Protein 8QAG (pdb70)

Structure (mmCIF, N/CA/C/O backbone):
data_8QAG
#
_entry.id   8QAG
#
_cell.length_a   88.950
_cell.length_b   88.950
_cell.length_c   149.518
_cell.angle_alpha   90.00
_cell.angle_beta   90.00
_cell.angle_gamma   90.00
#
_symmetry.space_group_name_H-M   'P 43 21 2'
#
loop_
_entity.id
_entity.type
_entity.pdbx_description
1 polymer sc-CC-6-95
2 non-polymer DI(HYDROXYETHYL)ETHER
3 non-polymer 'TETRAETHYLENE GLYCOL'
4 water water
#
loop_
_atom_site.group_PDB
_atom_site.id
_atom_site.type_symbol
_atom_site.label_atom_id
_atom_site.label_alt_id
_atom_site.label_comp_id
_atom_site.label_asym_id
_atom_site.label_entity_id
_atom_site.label_seq_id
_atom_site.pdbx_PDB_ins_code
_atom_site.Cartn_x
_atom_site.Cartn_y
_atom_site.Cartn_z
_atom_site.occupancy
_atom_site.B_iso_or_equiv
_atom_site.auth_seq_id
_atom_site.auth_comp_id
_atom_site.auth_asym_id
_atom_site.auth_atom_id
_atom_site.pdbx_PDB_model_num
ATOM 1 N N . HIS A 1 3 ? -34.466 -48.381 -26.422 1.00 100.68 -1 HIS A N 1
ATOM 2 C CA . HIS A 1 3 ? -35.340 -47.228 -26.623 1.00 102.32 -1 HIS A CA 1
ATOM 3 C C . HIS A 1 3 ? -36.047 -46.847 -25.324 1.00 102.80 -1 HIS A C 1
ATOM 4 O O . HIS A 1 3 ? -35.826 -45.769 -24.779 1.00 94.94 -1 HIS A O 1
ATOM 6 N N . MET A 1 4 ? -36.908 -47.736 -24.830 1.00 106.80 0 MET A N 1
ATOM 7 C CA . MET A 1 4 ? -37.541 -47.497 -23.539 1.00 92.14 0 MET A CA 1
ATOM 8 C C . MET A 1 4 ? -36.572 -47.764 -22.397 1.00 90.54 0 MET A C 1
ATOM 9 O O . MET A 1 4 ? -36.550 -47.016 -21.412 1.00 88.44 0 MET A O 1
ATOM 11 N N . GLY A 1 5 ? -35.766 -48.826 -22.515 1.00 92.16 1 GLY A N 1
ATOM 12 C CA . GLY A 1 5 ? -34.772 -49.110 -21.494 1.00 77.90 1 GLY A CA 1
ATOM 13 C C . GLY A 1 5 ? -33.710 -48.036 -21.405 1.00 77.31 1 GLY A C 1
ATOM 14 O O . GLY A 1 5 ? -33.111 -47.831 -20.347 1.00 81.07 1 GLY A O 1
ATOM 15 N N . ILE A 1 6 ? -33.458 -47.338 -22.510 1.00 81.85 2 ILE A N 1
ATOM 16 C CA . ILE A 1 6 ? -32.558 -46.195 -22.465 1.00 70.84 2 ILE A CA 1
ATOM 17 C C . ILE A 1 6 ? -33.176 -45.069 -21.650 1.00 65.68 2 ILE A C 1
ATOM 18 O O . ILE A 1 6 ? -32.490 -44.404 -20.865 1.00 65.06 2 ILE A O 1
ATOM 23 N N . ALA A 1 7 ? -34.481 -44.848 -21.796 1.00 70.64 3 ALA A N 1
ATOM 24 C CA . ALA A 1 7 ? -35.080 -43.712 -21.108 1.00 66.39 3 ALA A CA 1
ATOM 25 C C . ALA A 1 7 ? -35.191 -43.970 -19.610 1.00 64.84 3 ALA A C 1
ATOM 26 O O . ALA A 1 7 ? -34.985 -43.056 -18.798 1.00 59.98 3 ALA A O 1
ATOM 28 N N . GLU A 1 8 ? -35.455 -45.220 -19.217 1.00 66.57 4 GLU A N 1
ATOM 29 C CA . GLU A 1 8 ? -35.473 -45.540 -17.794 1.00 62.69 4 GLU A CA 1
ATOM 30 C C . GLU A 1 8 ? -34.100 -45.320 -17.170 1.00 58.34 4 GLU A C 1
ATOM 31 O O . GLU A 1 8 ? -33.987 -44.754 -16.074 1.00 54.34 4 GLU A O 1
ATOM 33 N N . ALA A 1 9 ? -33.042 -45.721 -17.881 1.00 58.40 5 ALA A N 1
ATOM 34 C CA . ALA A 1 9 ? -31.690 -45.540 -17.371 1.00 54.30 5 ALA A CA 1
ATOM 35 C C . ALA A 1 9 ? -31.344 -44.068 -17.215 1.00 54.43 5 ALA A C 1
ATOM 36 O O . ALA A 1 9 ? -30.736 -43.669 -16.215 1.00 49.28 5 ALA A O 1
ATOM 38 N N . LEU A 1 10 ? -31.685 -43.248 -18.212 1.00 52.72 6 LEU A N 1
ATOM 39 C CA . LEU A 1 10 ? -31.392 -41.822 -18.112 1.00 49.36 6 LEU A CA 1
ATOM 40 C C . LEU A 1 10 ? -32.172 -41.174 -16.967 1.00 52.22 6 LEU A C 1
ATOM 41 O O . LEU A 1 10 ? -31.655 -40.288 -16.276 1.00 50.06 6 LEU A O 1
ATOM 46 N N . LYS A 1 11 ? -33.421 -41.602 -16.748 1.00 54.10 7 LYS A N 1
ATOM 47 C CA . LYS A 1 11 ? -34.164 -41.125 -15.584 1.00 50.08 7 LYS A CA 1
ATOM 48 C C . LYS A 1 11 ? -33.420 -41.432 -14.292 1.00 46.31 7 LYS A C 1
ATOM 49 O O . LYS A 1 11 ? -33.269 -40.558 -13.435 1.00 44.59 7 LYS A O 1
ATOM 53 N N . LEU A 1 12 ? -32.900 -42.655 -14.160 1.00 48.56 8 LEU A N 1
ATOM 54 C CA . LEU A 1 12 ? -32.215 -43.036 -12.930 1.00 47.95 8 LEU A CA 1
ATOM 55 C C . LEU A 1 12 ? -30.911 -42.272 -12.781 1.00 49.38 8 LEU A C 1
ATOM 56 O O . LEU A 1 12 ? -30.556 -41.832 -11.677 1.00 46.71 8 LEU A O 1
ATOM 61 N N . ILE A 1 13 ? -30.183 -42.108 -13.885 1.00 47.20 9 ILE A N 1
ATOM 62 C CA . ILE A 1 13 ? -28.966 -41.309 -13.854 1.00 45.86 9 ILE A CA 1
ATOM 63 C C . ILE A 1 13 ? -29.278 -39.904 -13.366 1.00 43.11 9 ILE A C 1
ATOM 64 O O . ILE A 1 13 ? -28.538 -39.335 -12.555 1.00 41.17 9 ILE A O 1
ATOM 69 N N . ALA A 1 14 ? -30.390 -39.330 -13.824 1.00 44.83 10 ALA A N 1
ATOM 70 C CA . ALA A 1 14 ? -30.774 -38.019 -13.313 1.00 44.79 10 ALA A CA 1
ATOM 71 C C . ALA A 1 14 ? -31.072 -38.085 -11.817 1.00 45.37 10 ALA A C 1
ATOM 72 O O . ALA A 1 14 ? -30.625 -37.221 -11.050 1.00 43.24 10 ALA A O 1
ATOM 74 N N . GLU A 1 15 ? -31.771 -39.136 -11.371 1.00 44.88 11 GLU A N 1
ATOM 75 C CA . GLU A 1 15 ? -32.081 -39.259 -9.948 1.00 43.94 11 GLU A CA 1
ATOM 76 C C . GLU A 1 15 ? -30.806 -39.362 -9.117 1.00 42.45 11 GLU A C 1
ATOM 77 O O . GLU A 1 15 ? -30.638 -38.634 -8.135 1.00 46.03 11 GLU A O 1
ATOM 80 N N . ALA A 1 16 ? -29.859 -40.209 -9.540 1.00 41.39 12 ALA A N 1
ATOM 81 C CA . ALA A 1 16 ? -28.619 -40.367 -8.784 1.00 39.83 12 ALA A CA 1
ATOM 82 C C . ALA A 1 16 ? -27.853 -39.054 -8.692 1.00 42.37 12 ALA A C 1
ATOM 83 O O . ALA A 1 16 ? -27.280 -38.731 -7.641 1.00 37.80 12 ALA A O 1
ATOM 85 N N . LEU A 1 17 ? -27.839 -38.277 -9.782 1.00 43.66 13 LEU A N 1
ATOM 86 C CA . LEU A 1 17 ? -27.153 -36.992 -9.756 1.00 40.17 13 LEU A CA 1
ATOM 87 C C . LEU A 1 17 ? -27.776 -36.061 -8.732 1.00 41.91 13 LEU A C 1
ATOM 88 O O . LEU A 1 17 ? -27.065 -35.269 -8.101 1.00 39.54 13 LEU A O 1
ATOM 93 N N . GLU A 1 18 ? -29.096 -36.150 -8.538 1.00 43.08 14 GLU A N 1
ATOM 94 C CA . GLU A 1 18 ? -29.732 -35.366 -7.487 1.00 43.97 14 GLU A CA 1
ATOM 95 C C . GLU A 1 18 ? -29.321 -35.848 -6.102 1.00 43.61 14 GLU A C 1
ATOM 96 O O . GLU A 1 18 ? -29.205 -35.034 -5.175 1.00 40.67 14 GLU A O 1
ATOM 99 N N . VAL A 1 19 ? -29.077 -37.154 -5.942 1.00 38.37 15 VAL A N 1
ATOM 100 C CA . VAL A 1 19 ? -28.627 -37.654 -4.646 1.00 42.06 15 VAL A CA 1
ATOM 101 C C . VAL A 1 19 ? -27.197 -37.205 -4.369 1.00 41.70 15 VAL A C 1
ATOM 102 O O . VAL A 1 19 ? -26.848 -36.863 -3.231 1.00 42.56 15 VAL A O 1
ATOM 106 N N . ILE A 1 20 ? -26.357 -37.172 -5.405 1.00 38.94 16 ILE A N 1
ATOM 107 C CA . ILE A 1 20 ? -24.985 -36.705 -5.232 1.00 39.01 16 ILE A CA 1
ATOM 108 C C . ILE A 1 20 ? -24.973 -35.243 -4.803 1.00 41.40 16 ILE A C 1
ATOM 109 O O . ILE A 1 20 ? -24.254 -34.856 -3.872 1.00 40.49 16 ILE A O 1
ATOM 114 N N . ALA A 1 21 ? -25.788 -34.413 -5.457 1.00 41.99 17 ALA A N 1
ATOM 115 C CA . ALA A 1 21 ? -25.882 -33.014 -5.055 1.00 41.46 17 ALA A CA 1
ATOM 116 C C . ALA A 1 21 ? -26.259 -32.888 -3.588 1.00 42.26 17 ALA A C 1
ATOM 117 O O . ALA A 1 21 ? -25.683 -32.075 -2.858 1.00 42.58 17 ALA A O 1
ATOM 119 N N . LYS A 1 22 ? -27.199 -33.718 -3.132 1.00 46.32 18 LYS A N 1
ATOM 120 C CA . LYS A 1 22 ? -27.619 -33.677 -1.738 1.00 43.87 18 LYS A CA 1
ATOM 121 C C . LYS A 1 22 ? -26.513 -34.173 -0.815 1.00 43.84 18 LYS A C 1
ATOM 122 O O . LYS A 1 22 ? -26.252 -33.574 0.235 1.00 41.20 18 LYS A O 1
ATOM 128 N N . ALA A 1 23 ? -25.852 -35.268 -1.189 1.00 44.20 19 ALA A N 1
ATOM 129 C CA . ALA A 1 23 ? -24.755 -35.760 -0.368 1.00 44.07 19 ALA A CA 1
ATOM 130 C C . ALA A 1 23 ? -23.646 -34.721 -0.270 1.00 42.99 19 ALA A C 1
ATOM 131 O O . ALA A 1 23 ? -23.020 -34.569 0.783 1.00 46.47 19 ALA A O 1
ATOM 133 N N . LEU A 1 24 ? -23.398 -33.983 -1.354 1.00 41.50 20 LEU A N 1
ATOM 134 C CA . LEU A 1 24 ? -22.372 -32.946 -1.318 1.00 42.76 20 LEU A CA 1
ATOM 135 C C . LEU A 1 24 ? -22.735 -31.836 -0.339 1.00 49.37 20 LEU A C 1
ATOM 136 O O . LEU A 1 24 ? -21.907 -31.414 0.479 1.00 51.61 20 LEU A O 1
ATOM 141 N N . LEU A 1 25 ? -23.976 -31.346 -0.408 1.00 44.55 21 LEU A N 1
ATOM 142 C CA . LEU A 1 25 ? -24.401 -30.313 0.523 1.00 44.08 21 LEU A CA 1
ATOM 143 C C . LEU A 1 25 ? -24.267 -30.773 1.968 1.00 49.75 21 LEU A C 1
ATOM 144 O O . LEU A 1 25 ? -23.852 -29.995 2.834 1.00 52.49 21 LEU A O 1
ATOM 149 N N . ALA A 1 26 ? -24.594 -32.039 2.245 1.00 49.45 22 ALA A N 1
ATOM 150 C CA . ALA A 1 26 ? -24.444 -32.561 3.600 1.00 50.12 22 ALA A CA 1
ATOM 151 C C . ALA A 1 26 ? -22.999 -32.476 4.076 1.00 51.67 22 ALA A C 1
ATOM 152 O O . ALA A 1 26 ? -22.744 -32.182 5.249 1.00 48.65 22 ALA A O 1
ATOM 154 N N . ILE A 1 27 ? -22.034 -32.684 3.178 1.00 50.81 23 ILE A N 1
ATOM 155 C CA . ILE A 1 27 ? -20.642 -32.537 3.591 1.00 51.78 23 ILE A CA 1
ATOM 156 C C . ILE A 1 27 ? -20.336 -31.081 3.913 1.00 48.47 23 ILE A C 1
ATOM 157 O O . ILE A 1 27 ? -19.685 -30.780 4.920 1.00 48.79 23 ILE A O 1
ATOM 162 N N . ALA A 1 28 ? -20.825 -30.158 3.082 1.00 51.21 24 ALA A N 1
ATOM 163 C CA . ALA A 1 28 ? -20.550 -28.737 3.285 1.00 50.35 24 ALA A CA 1
ATOM 164 C C . ALA A 1 28 ? -21.125 -28.241 4.607 1.00 59.90 24 ALA A C 1
ATOM 165 O O . ALA A 1 28 ? -20.460 -27.506 5.347 1.00 67.57 24 ALA A O 1
ATOM 167 N N . LEU A 1 29 ? -22.349 -28.640 4.929 1.00 55.28 25 LEU A N 1
ATOM 168 C CA . LEU A 1 29 ? -23.011 -28.133 6.115 1.00 52.85 25 LEU A CA 1
ATOM 169 C C . LEU A 1 29 ? -22.802 -29.005 7.347 1.00 59.95 25 LEU A C 1
ATOM 170 O O . LEU A 1 29 ? -23.130 -28.565 8.457 1.00 65.32 25 LEU A O 1
ATOM 175 N N . GLY A 1 30 ? -22.267 -30.215 7.197 1.00 59.53 26 GLY A N 1
ATOM 176 C CA . GLY A 1 30 ? -22.241 -31.130 8.325 1.00 55.61 26 GLY A CA 1
ATOM 177 C C . GLY A 1 30 ? -23.627 -31.565 8.745 1.00 61.14 26 GLY A C 1
ATOM 178 O O . GLY A 1 30 ? -23.886 -31.746 9.940 1.00 64.87 26 GLY A O 1
ATOM 179 N N . ASP A 1 31 ? -24.552 -31.666 7.796 1.00 61.34 27 ASP A N 1
ATOM 180 C CA . ASP A 1 31 ? -25.950 -31.956 8.091 1.00 59.24 27 ASP A CA 1
ATOM 181 C C . ASP A 1 31 ? -26.171 -33.456 7.940 1.00 58.86 27 ASP A C 1
ATOM 182 O O . ASP A 1 31 ? -26.266 -33.966 6.819 1.00 58.47 27 ASP A O 1
ATOM 187 N N . LYS A 1 32 ? -26.302 -34.152 9.070 1.00 62.78 28 LYS A N 1
ATOM 188 C CA . LYS A 1 32 ? -26.412 -35.604 9.039 1.00 58.48 28 LYS A CA 1
ATOM 189 C C . LYS A 1 32 ? -27.806 -36.069 8.637 1.00 58.79 28 LYS A C 1
ATOM 190 O O . LYS A 1 32 ? -27.929 -37.131 8.025 1.00 61.32 28 LYS A O 1
ATOM 196 N N . GLU A 1 33 ? -28.864 -35.318 8.973 1.00 63.25 29 GLU A N 1
ATOM 197 C CA . GLU A 1 33 ? -30.191 -35.662 8.458 1.00 66.14 29 GLU A CA 1
ATOM 198 C C . GLU A 1 33 ? -30.210 -35.643 6.934 1.00 57.54 29 GLU A C 1
ATOM 199 O O . GLU A 1 33 ? -30.847 -36.488 6.297 1.00 56.34 29 GLU A O 1
ATOM 205 N N . LEU A 1 34 ? -29.514 -34.687 6.329 1.00 57.95 30 LEU A N 1
ATOM 206 C CA . LEU A 1 34 ? -29.436 -34.664 4.874 1.00 58.97 30 LEU A CA 1
ATOM 207 C C . LEU A 1 34 ? -28.706 -35.889 4.355 1.00 55.12 30 LEU A C 1
ATOM 208 O O . LEU A 1 34 ? -29.058 -36.436 3.307 1.00 54.74 30 LEU A O 1
ATOM 213 N N . ALA A 1 35 ? -27.681 -36.327 5.076 1.00 58.25 31 ALA A N 1
ATOM 214 C CA . ALA A 1 35 ? -26.919 -37.493 4.660 1.00 50.42 31 ALA A CA 1
ATOM 215 C C . ALA A 1 35 ? -27.744 -38.770 4.775 1.00 51.83 31 ALA A C 1
ATOM 216 O O . ALA A 1 35 ? -27.732 -39.606 3.867 1.00 54.47 31 ALA A O 1
ATOM 218 N N . LYS A 1 36 ? -28.440 -38.965 5.893 1.00 54.78 32 LYS A N 1
ATOM 219 C CA . LYS A 1 36 ? -29.277 -40.157 5.997 1.00 56.91 32 LYS A CA 1
ATOM 220 C C . LYS A 1 36 ? -30.323 -40.175 4.896 1.00 55.73 32 LYS A C 1
ATOM 221 O O . LYS A 1 36 ? -30.647 -41.234 4.343 1.00 57.31 32 LYS A O 1
ATOM 225 N N . GLU A 1 37 ? -30.858 -39.006 4.562 1.00 56.15 33 GLU A N 1
ATOM 226 C CA . GLU A 1 37 ? -31.856 -38.928 3.507 1.00 56.48 33 GLU A CA 1
ATOM 227 C C . GLU A 1 37 ? -31.268 -39.371 2.175 1.00 57.28 33 GLU A C 1
ATOM 228 O O . GLU A 1 37 ? -31.800 -40.274 1.516 1.00 58.28 33 GLU A O 1
ATOM 234 N N . ALA A 1 38 ? -30.148 -38.764 1.777 1.00 55.12 34 ALA A N 1
ATOM 235 C CA . ALA A 1 38 ? -29.504 -39.136 0.526 1.00 53.91 34 ALA A CA 1
ATOM 236 C C . ALA A 1 38 ? -29.151 -40.612 0.507 1.00 53.42 34 ALA A C 1
ATOM 237 O O . ALA A 1 38 ? -29.232 -41.257 -0.543 1.00 53.07 34 ALA A O 1
ATOM 239 N N . LEU A 1 39 ? -28.778 -41.163 1.661 1.00 54.81 35 LEU A N 1
ATOM 240 C CA . LEU A 1 39 ? -28.389 -42.565 1.724 1.00 53.05 35 LEU A CA 1
ATOM 241 C C . LEU A 1 39 ? -29.550 -43.475 1.355 1.00 56.70 35 LEU A C 1
ATOM 242 O O . LEU A 1 39 ? -29.384 -44.424 0.581 1.00 56.21 35 LEU A O 1
ATOM 247 N N . LYS A 1 40 ? -30.741 -43.193 1.884 1.00 59.04 36 LYS A N 1
ATOM 248 C CA . LYS A 1 40 ? -31.899 -43.997 1.515 1.00 57.05 36 LYS A CA 1
ATOM 249 C C . LYS A 1 40 ? -32.221 -43.830 0.034 1.00 55.72 36 LYS A C 1
ATOM 250 O O . LYS A 1 40 ? -32.559 -44.803 -0.651 1.00 58.08 36 LYS A O 1
ATOM 252 N N . GLU A 1 41 ? -32.098 -42.609 -0.487 1.00 53.06 37 GLU A N 1
ATOM 253 C CA . GLU A 1 41 ? -32.370 -42.411 -1.904 1.00 56.19 37 GLU A CA 1
ATOM 254 C C . GLU A 1 41 ? -31.355 -43.129 -2.785 1.00 54.93 37 GLU A C 1
ATOM 255 O O . GLU A 1 41 ? -31.715 -43.625 -3.860 1.00 52.70 37 GLU A O 1
ATOM 261 N N . ALA A 1 42 ? -30.092 -43.201 -2.352 1.00 53.14 38 ALA A N 1
ATOM 262 C CA . ALA A 1 42 ? -29.048 -43.763 -3.208 1.00 50.52 38 ALA A CA 1
ATOM 263 C C . ALA A 1 42 ? -29.151 -45.272 -3.299 1.00 55.85 38 ALA A C 1
ATOM 264 O O . ALA A 1 42 ? -28.797 -45.856 -4.327 1.00 59.93 38 ALA A O 1
ATOM 266 N N . GLU A 1 43 ? -29.639 -45.915 -2.246 1.00 57.46 39 GLU A N 1
ATOM 267 C CA . GLU A 1 43 ? -29.854 -47.349 -2.293 1.00 57.02 39 GLU A CA 1
ATOM 268 C C . GLU A 1 43 ? -31.148 -47.697 -3.012 1.00 58.41 39 GLU A C 1
ATOM 269 O O . GLU A 1 43 ? -31.246 -48.769 -3.619 1.00 60.68 39 GLU A O 1
ATOM 275 N N . GLU A 1 44 ? -32.143 -46.809 -2.965 1.00 57.48 40 GLU A N 1
ATOM 276 C CA . GLU A 1 44 ? -33.310 -46.983 -3.821 1.00 58.55 40 GLU A CA 1
ATOM 277 C C . GLU A 1 44 ? -32.904 -46.965 -5.287 1.00 57.24 40 GLU A C 1
ATOM 278 O O . GLU A 1 44 ? -33.347 -47.812 -6.073 1.00 59.01 40 GLU A O 1
ATOM 280 N N . VAL A 1 45 ? -32.040 -46.011 -5.660 1.00 59.00 41 VAL A N 1
ATOM 281 C CA . VAL A 1 45 ? -31.578 -45.878 -7.039 1.00 55.08 41 VAL A CA 1
ATOM 282 C C . VAL A 1 45 ? -30.752 -47.087 -7.444 1.00 59.57 41 VAL A C 1
ATOM 283 O O . VAL A 1 45 ? -30.936 -47.645 -8.533 1.00 64.27 41 VAL A O 1
ATOM 287 N N . LYS A 1 46 ? -29.842 -47.524 -6.572 1.00 59.48 42 LYS A N 1
ATOM 288 C CA . LYS A 1 46 ? -29.001 -48.670 -6.903 1.00 62.53 42 LYS A CA 1
ATOM 289 C C . LYS A 1 46 ? -29.829 -49.934 -7.123 1.00 64.47 42 LYS A C 1
ATOM 290 O O . LYS A 1 46 ? -29.524 -50.733 -8.017 1.00 67.86 42 LYS A O 1
ATOM 293 N N . LYS A 1 47 ? -30.894 -50.124 -6.335 1.00 62.28 43 LYS A N 1
ATOM 294 C CA . LYS A 1 47 ? -31.734 -51.307 -6.511 1.00 66.53 43 LYS A CA 1
ATOM 295 C C . LYS A 1 47 ? -32.467 -51.259 -7.845 1.00 68.97 43 LYS A C 1
ATOM 296 O O . LYS A 1 47 ? -32.473 -52.243 -8.595 1.00 73.46 43 LYS A O 1
ATOM 298 N N . LYS A 1 48 ? -33.099 -50.124 -8.158 1.00 65.17 44 LYS A N 1
ATOM 299 C CA . LYS A 1 48 ? -33.782 -49.999 -9.443 1.00 64.27 44 LYS A CA 1
ATOM 300 C C . LYS A 1 48 ? -32.802 -50.148 -10.599 1.00 68.22 44 LYS A C 1
ATOM 301 O O . LYS A 1 48 ? -33.129 -50.753 -11.627 1.00 68.78 44 LYS A O 1
ATOM 304 N N . ALA A 1 49 ? -31.584 -49.625 -10.436 1.00 68.60 45 ALA A N 1
ATOM 305 C CA . ALA A 1 49 ? -30.587 -49.720 -11.496 1.00 65.55 45 ALA A CA 1
ATOM 306 C C . ALA A 1 49 ? -30.068 -51.144 -11.636 1.00 69.58 45 ALA A C 1
ATOM 307 O O . ALA A 1 49 ? -29.921 -51.649 -12.756 1.00 70.17 45 ALA A O 1
ATOM 309 N N . GLU A 1 50 ? -29.787 -51.807 -10.510 1.00 69.83 46 GLU A N 1
ATOM 310 C CA . GLU A 1 50 ? -29.411 -53.215 -10.562 1.00 73.73 46 GLU A CA 1
ATOM 311 C C . GLU A 1 50 ? -30.493 -54.047 -11.234 1.00 75.21 46 GLU A C 1
ATOM 312 O O . GLU A 1 50 ? -30.194 -55.069 -11.862 1.00 86.80 46 GLU A O 1
ATOM 318 N N . LYS A 1 51 ? -31.751 -53.615 -11.131 1.00 73.75 47 LYS A N 1
ATOM 319 C CA . LYS A 1 51 ? -32.843 -54.332 -11.775 1.00 77.27 47 LYS A CA 1
ATOM 320 C C . LYS A 1 51 ? -32.825 -54.128 -13.285 1.00 80.77 47 LYS A C 1
ATOM 321 O O . LYS A 1 51 ? -32.927 -55.093 -14.052 1.00 83.61 47 LYS A O 1
ATOM 324 N N . LEU A 1 52 ? -32.690 -52.878 -13.735 1.00 80.27 48 LEU A N 1
ATOM 325 C CA . LEU A 1 52 ? -32.715 -52.625 -15.169 1.00 78.83 48 LEU A CA 1
ATOM 326 C C . LEU A 1 52 ? -31.500 -53.210 -15.869 1.00 83.66 48 LEU A C 1
ATOM 327 O O . LEU A 1 52 ? -31.588 -53.558 -17.052 1.00 81.38 48 LEU A O 1
ATOM 329 N N . LYS A 1 53 ? -30.394 -53.391 -15.144 1.00 81.51 49 LYS A N 1
ATOM 330 C CA . LYS A 1 53 ? -29.201 -53.970 -15.747 1.00 83.01 49 LYS A CA 1
ATOM 331 C C . LYS A 1 53 ? -29.424 -55.436 -16.101 1.00 88.39 49 LYS A C 1
ATOM 332 O O . LYS A 1 53 ? -28.949 -55.908 -17.140 1.00 92.20 49 LYS A O 1
ATOM 338 N N . LYS A 1 54 ? -30.153 -56.174 -15.257 1.00 90.04 50 LYS A N 1
ATOM 339 C CA . LYS A 1 54 ? -30.457 -57.564 -15.588 1.00 92.46 50 LYS A CA 1
ATOM 340 C C . LYS A 1 54 ? -31.404 -57.651 -16.776 1.00 91.89 50 LYS A C 1
ATOM 341 O O . LYS A 1 54 ? -31.222 -58.496 -17.657 1.00 103.02 50 LYS A O 1
ATOM 343 N N . GLU A 1 55 ? -32.396 -56.760 -16.838 1.00 92.54 51 GLU A N 1
ATOM 344 C CA . GLU A 1 55 ? -33.373 -56.806 -17.920 1.00 93.66 51 GLU A CA 1
ATOM 345 C C . GLU A 1 55 ? -32.703 -56.565 -19.265 1.00 97.51 51 GLU A C 1
ATOM 346 O O . GLU A 1 55 ? -32.939 -57.298 -20.234 1.00 102.41 51 GLU A O 1
ATOM 349 N N . ALA A 1 56 ? -31.832 -55.554 -19.330 1.00 96.78 52 ALA A N 1
ATOM 350 C CA . ALA A 1 56 ? -31.191 -55.200 -20.592 1.00 96.94 52 ALA A CA 1
ATOM 351 C C . ALA A 1 56 ? -30.195 -56.261 -21.035 1.00 99.03 52 ALA A C 1
ATOM 352 O O . ALA A 1 56 ? -30.023 -56.480 -22.239 1.00 98.13 52 ALA A O 1
ATOM 354 N N . GLU A 1 57 ? -29.532 -56.921 -20.084 1.00 97.47 53 GLU A N 1
ATOM 355 C CA . GLU A 1 57 ? -28.583 -57.969 -20.438 1.00 103.08 53 GLU A CA 1
ATOM 356 C C . GLU A 1 57 ? -29.301 -59.198 -20.976 1.00 107.07 53 GLU A C 1
ATOM 357 O O . GLU A 1 57 ? -28.889 -59.774 -21.992 1.00 106.08 53 GLU A O 1
ATOM 363 N N . LYS A 1 58 ? -30.389 -59.599 -20.325 1.00 122.29 54 LYS A N 1
ATOM 364 C CA . LYS A 1 58 ? -31.243 -60.689 -20.771 1.00 109.91 54 LYS A CA 1
ATOM 365 C C . LYS A 1 58 ? -31.950 -60.391 -22.096 1.00 112.89 54 LYS A C 1
ATOM 366 O O . LYS A 1 58 ? -32.803 -61.192 -22.511 1.00 121.67 54 LYS A O 1
ATOM 368 N N . LYS A 1 59 ? -31.640 -59.289 -22.775 1.00 107.25 55 LYS A N 1
ATOM 369 C CA . LYS A 1 59 ? -32.288 -58.961 -24.038 1.00 108.31 55 LYS A CA 1
ATOM 370 C C . LYS A 1 59 ? -31.262 -58.628 -25.117 1.00 108.11 55 LYS A C 1
ATOM 371 O O . LYS A 1 59 ? -30.103 -58.343 -24.818 1.00 105.51 55 LYS A O 1
ATOM 373 N N . ARG A 1 62 ? -28.190 -53.455 -24.737 1.00 85.17 58 ARG A N 1
ATOM 374 C CA . ARG A 1 62 ? -26.755 -53.464 -24.478 1.00 84.33 58 ARG A CA 1
ATOM 375 C C . ARG A 1 62 ? -26.298 -52.062 -24.140 1.00 78.81 58 ARG A C 1
ATOM 376 O O . ARG A 1 62 ? -25.442 -51.850 -23.279 1.00 76.45 58 ARG A O 1
ATOM 378 N N . ILE A 1 63 ? -26.881 -51.100 -24.851 1.00 80.72 59 ILE A N 1
ATOM 379 C CA . ILE A 1 63 ? -26.646 -49.695 -24.547 1.00 77.01 59 ILE A CA 1
ATOM 380 C C . ILE A 1 63 ? -27.315 -49.330 -23.227 1.00 73.48 59 ILE A C 1
ATOM 381 O O . ILE A 1 63 ? -26.757 -48.584 -22.412 1.00 70.66 59 ILE A O 1
ATOM 386 N N . ALA A 1 64 ? -28.516 -49.869 -22.988 1.00 74.71 60 ALA A N 1
ATOM 387 C CA . ALA A 1 64 ? -29.214 -49.640 -21.729 1.00 74.41 60 ALA A CA 1
ATOM 388 C C . ALA A 1 64 ? -28.578 -50.391 -20.567 1.00 71.01 60 ALA A C 1
ATOM 389 O O . ALA A 1 64 ? -28.769 -49.996 -19.414 1.00 69.35 60 ALA A O 1
ATOM 391 N N . ALA A 1 65 ? -27.851 -51.474 -20.835 1.00 72.04 61 ALA A N 1
ATOM 392 C CA . ALA A 1 65 ? -27.150 -52.160 -19.756 1.00 72.14 61 ALA A CA 1
ATOM 393 C C . ALA A 1 65 ? -25.981 -51.321 -19.254 1.00 72.48 61 ALA A C 1
ATOM 394 O O . ALA A 1 65 ? -25.781 -51.185 -18.041 1.00 71.65 61 ALA A O 1
ATOM 396 N N . ALA A 1 66 ? -25.206 -50.737 -20.169 1.00 72.09 62 ALA A N 1
ATOM 397 C CA . ALA A 1 66 ? -24.131 -49.845 -19.750 1.00 69.10 62 ALA A CA 1
ATOM 398 C C . ALA A 1 66 ? -24.676 -48.584 -19.096 1.00 63.90 62 ALA A C 1
ATOM 399 O O . ALA A 1 66 ? -24.042 -48.041 -18.184 1.00 70.94 62 ALA A O 1
ATOM 401 N N . LEU A 1 67 ? -25.837 -48.098 -19.547 1.00 61.99 63 LEU A N 1
ATOM 402 C CA . LEU A 1 67 ? -26.433 -46.936 -18.894 1.00 64.82 63 LEU A CA 1
ATOM 403 C C . LEU A 1 67 ? -26.939 -47.279 -17.499 1.00 60.93 63 LEU A C 1
ATOM 404 O O . LEU A 1 67 ? -26.869 -46.441 -16.590 1.00 55.93 63 LEU A O 1
ATOM 409 N N . ALA A 1 68 ? -27.445 -48.502 -17.315 1.00 60.43 64 ALA A N 1
ATOM 410 C CA . ALA A 1 68 ? -27.827 -48.962 -15.989 1.00 58.70 64 ALA A CA 1
ATOM 411 C C . ALA A 1 68 ? -26.620 -49.022 -15.067 1.00 58.13 64 ALA A C 1
ATOM 412 O O . ALA A 1 68 ? -26.705 -48.640 -13.893 1.00 55.95 64 ALA A O 1
ATOM 414 N N . LEU A 1 69 ? -25.474 -49.470 -15.589 1.00 60.38 65 LEU A N 1
ATOM 415 C CA . LEU A 1 69 ? -24.271 -49.555 -14.767 1.00 58.61 65 LEU A CA 1
ATOM 416 C C . LEU A 1 69 ? -23.730 -48.170 -14.424 1.00 56.07 65 LEU A C 1
ATOM 417 O O . LEU A 1 69 ? -23.213 -47.957 -13.321 1.00 56.35 65 LEU A O 1
ATOM 422 N N . ILE A 1 70 ? -23.850 -47.211 -15.344 1.00 52.94 66 ILE A N 1
ATOM 423 C CA . ILE A 1 70 ? -23.492 -45.831 -15.022 1.00 50.20 66 ILE A CA 1
ATOM 424 C C . ILE A 1 70 ? -24.282 -45.351 -13.809 1.00 49.30 66 ILE A C 1
ATOM 425 O O . ILE A 1 70 ? -23.733 -44.763 -12.867 1.00 46.01 66 ILE A O 1
ATOM 430 N N . ALA A 1 71 ? -25.595 -45.580 -13.830 1.00 55.20 67 ALA A N 1
ATOM 431 C CA . ALA A 1 71 ? -26.433 -45.219 -12.693 1.00 52.91 67 ALA A CA 1
ATOM 432 C C . ALA A 1 71 ? -25.954 -45.907 -11.421 1.00 49.97 67 ALA A C 1
ATOM 433 O O . ALA A 1 71 ? -25.915 -45.290 -10.349 1.00 49.82 67 ALA A O 1
ATOM 435 N N . ILE A 1 72 ? -25.600 -47.190 -11.513 1.00 51.00 68 ILE A N 1
ATOM 436 C CA . ILE A 1 72 ? -25.079 -47.895 -10.345 1.00 55.93 68 ILE A CA 1
ATOM 437 C C . ILE A 1 72 ? -23.822 -47.199 -9.840 1.00 53.57 68 ILE A C 1
ATOM 438 O O . ILE A 1 72 ? -23.680 -46.914 -8.643 1.00 50.02 68 ILE A O 1
ATOM 443 N N . ALA A 1 73 ? -22.899 -46.898 -10.755 1.00 49.97 69 ALA A N 1
ATOM 444 C CA . ALA A 1 73 ? -21.674 -46.215 -10.366 1.00 48.56 69 ALA A CA 1
ATOM 445 C C . ALA A 1 73 ? -21.972 -44.860 -9.740 1.00 49.29 69 ALA A C 1
ATOM 446 O O . ALA A 1 73 ? -21.323 -44.462 -8.763 1.00 48.27 69 ALA A O 1
ATOM 448 N N . LEU A 1 74 ? -22.979 -44.151 -10.254 1.00 48.45 70 LEU A N 1
ATOM 449 C CA . LEU A 1 74 ? -23.330 -42.871 -9.646 1.00 47.07 70 LEU A CA 1
ATOM 450 C C . LEU A 1 74 ? -23.946 -43.073 -8.269 1.00 45.13 70 LEU A C 1
ATOM 451 O O . LEU A 1 74 ? -23.683 -42.292 -7.347 1.00 45.47 70 LEU A O 1
ATOM 456 N N . ALA A 1 75 ? -24.753 -44.124 -8.103 1.00 47.62 71 ALA A N 1
ATOM 457 C CA . ALA A 1 75 ? -25.255 -44.459 -6.773 1.00 48.53 71 ALA A CA 1
ATOM 458 C C . ALA A 1 75 ? -24.115 -44.775 -5.808 1.00 47.29 71 ALA A C 1
ATOM 459 O O . ALA A 1 75 ? -24.122 -44.312 -4.660 1.00 47.89 71 ALA A O 1
ATOM 461 N N . VAL A 1 76 ? -23.109 -45.531 -6.265 1.00 47.33 72 VAL A N 1
ATOM 462 C CA . VAL A 1 76 ? -21.964 -45.847 -5.415 1.00 48.44 72 VAL A CA 1
ATOM 463 C C . VAL A 1 76 ? -21.206 -44.587 -5.033 1.00 46.24 72 VAL A C 1
ATOM 464 O O . VAL A 1 76 ? -20.691 -44.481 -3.912 1.00 46.83 72 VAL A O 1
ATOM 468 N N . ILE A 1 77 ? -21.128 -43.611 -5.942 1.00 44.06 73 ILE A N 1
ATOM 469 C CA . ILE A 1 77 ? -20.458 -42.354 -5.628 1.00 42.33 73 ILE A CA 1
ATOM 470 C C . ILE A 1 77 ? -21.206 -41.608 -4.524 1.00 48.19 73 ILE A C 1
ATOM 471 O O . ILE A 1 77 ? -20.596 -41.070 -3.584 1.00 48.28 73 ILE A O 1
ATOM 476 N N . ALA A 1 78 ? -22.536 -41.595 -4.587 1.00 45.03 74 ALA A N 1
ATOM 477 C CA . ALA A 1 78 ? -23.292 -40.982 -3.504 1.00 42.91 74 ALA A CA 1
ATOM 478 C C . ALA A 1 78 ? -23.038 -41.702 -2.185 1.00 49.15 74 ALA A C 1
ATOM 479 O O . ALA A 1 78 ? -22.950 -41.065 -1.127 1.00 50.51 74 ALA A O 1
ATOM 481 N N . LEU A 1 79 ? -22.916 -43.030 -2.224 1.00 49.08 75 LEU A N 1
ATOM 482 C CA . LEU A 1 79 ? -22.550 -43.768 -1.020 1.00 47.77 75 LEU A CA 1
ATOM 483 C C . LEU A 1 79 ? -21.229 -43.277 -0.441 1.00 50.87 75 LEU A C 1
ATOM 484 O O . LEU A 1 79 ? -21.114 -43.029 0.768 1.00 48.73 75 LEU A O 1
ATOM 489 N N . ALA A 1 80 ? -20.219 -43.115 -1.297 1.00 47.40 76 ALA A N 1
ATOM 490 C CA . ALA A 1 80 ? -18.925 -42.660 -0.811 1.00 46.98 76 ALA A CA 1
ATOM 491 C C . ALA A 1 80 ? -19.027 -41.262 -0.213 1.00 49.27 76 ALA A C 1
ATOM 492 O O . ALA A 1 80 ? -18.380 -40.960 0.797 1.00 46.71 76 ALA A O 1
ATOM 494 N N . LEU A 1 81 ? -19.861 -40.403 -0.805 1.00 47.11 77 LEU A N 1
ATOM 495 C CA . LEU A 1 81 ? -20.013 -39.062 -0.259 1.00 44.82 77 LEU A CA 1
ATOM 496 C C . LEU A 1 81 ? -20.705 -39.105 1.093 1.00 45.57 77 LEU A C 1
ATOM 497 O O . LEU A 1 81 ? -20.271 -38.437 2.035 1.00 49.67 77 LEU A O 1
ATOM 502 N N . VAL A 1 82 ? -21.769 -39.901 1.214 1.00 48.00 78 VAL A N 1
ATOM 503 C CA . VAL A 1 82 ? -22.471 -40.014 2.489 1.00 47.50 78 VAL A CA 1
ATOM 504 C C . VAL A 1 82 ? -21.538 -40.528 3.572 1.00 49.36 78 VAL A C 1
ATOM 505 O O . VAL A 1 82 ? -21.554 -40.041 4.706 1.00 53.27 78 VAL A O 1
ATOM 509 N N . ALA A 1 83 ? -20.667 -41.475 3.228 1.00 55.48 79 ALA A N 1
ATOM 510 C CA . ALA A 1 83 ? -19.707 -41.968 4.209 1.00 53.69 79 ALA A CA 1
ATOM 511 C C . ALA A 1 83 ? -18.796 -40.846 4.679 1.00 52.25 79 ALA A C 1
ATOM 512 O O . ALA A 1 83 ? -18.480 -40.747 5.869 1.00 55.28 79 ALA A O 1
ATOM 514 N N . ILE A 1 84 ? -18.384 -39.974 3.762 1.00 54.15 80 ILE A N 1
ATOM 515 C CA . ILE A 1 84 ? -17.612 -38.805 4.167 1.00 54.84 80 ILE A CA 1
ATOM 516 C C . ILE A 1 84 ? -18.445 -37.923 5.087 1.00 51.77 80 ILE A C 1
ATOM 517 O O . ILE A 1 84 ? -17.965 -37.452 6.124 1.00 53.49 80 ILE A O 1
ATOM 522 N N . ALA A 1 85 ? -19.713 -37.713 4.740 1.00 49.73 81 ALA A N 1
ATOM 523 C CA . ALA A 1 85 ? -20.567 -36.844 5.542 1.00 51.40 81 ALA A CA 1
ATOM 524 C C . ALA A 1 85 ? -20.780 -37.402 6.948 1.00 55.81 81 ALA A C 1
ATOM 525 O O . ALA A 1 85 ? -20.712 -36.663 7.936 1.00 59.15 81 ALA A O 1
ATOM 527 N N . LEU A 1 86 ? -21.030 -38.700 7.064 1.00 55.09 82 LEU A N 1
ATOM 528 C CA . LEU A 1 86 ? -21.310 -39.293 8.362 1.00 57.55 82 LEU A CA 1
ATOM 529 C C . LEU A 1 86 ? -20.058 -39.773 9.087 1.00 61.04 82 LEU A C 1
ATOM 530 O O . LEU A 1 86 ? -20.147 -40.153 10.265 1.00 63.03 82 LEU A O 1
ATOM 535 N N . GLY A 1 87 ? -18.906 -39.758 8.423 1.00 58.52 83 GLY A N 1
ATOM 536 C CA . GLY A 1 87 ? -17.691 -40.315 9.003 1.00 60.88 83 GLY A CA 1
ATOM 537 C C . GLY A 1 87 ? -17.795 -41.801 9.273 1.00 63.25 83 GLY A C 1
ATOM 538 O O . GLY A 1 87 ? -17.217 -42.295 10.247 1.00 69.42 83 GLY A O 1
ATOM 539 N N . ASP A 1 88 ? -18.484 -42.531 8.398 1.00 63.91 84 ASP A N 1
ATOM 540 C CA . ASP A 1 88 ? -18.814 -43.940 8.604 1.00 67.72 84 ASP A CA 1
ATOM 541 C C . ASP A 1 88 ? -17.814 -44.806 7.839 1.00 72.12 84 ASP A C 1
ATOM 542 O O . ASP A 1 88 ? -17.910 -44.965 6.618 1.00 65.61 84 ASP A O 1
ATOM 547 N N . LYS A 1 89 ? -16.855 -45.376 8.570 1.00 77.05 85 LYS A N 1
ATOM 548 C CA . LYS A 1 89 ? -15.864 -46.242 7.943 1.00 70.44 85 LYS A CA 1
ATOM 549 C C . LYS A 1 89 ? -16.504 -47.509 7.378 1.00 70.14 85 LYS A C 1
ATOM 550 O O . LYS A 1 89 ? -16.105 -47.984 6.309 1.00 69.76 85 LYS A O 1
ATOM 553 N N . GLU A 1 90 ? -17.498 -48.070 8.072 1.00 72.34 86 GLU A N 1
ATOM 554 C CA . GLU A 1 90 ? -18.186 -49.250 7.552 1.00 73.88 86 GLU A CA 1
ATOM 555 C C . GLU A 1 90 ? -18.821 -48.967 6.193 1.00 70.22 86 GLU A C 1
ATOM 556 O O . GLU A 1 90 ? -18.673 -49.753 5.249 1.00 70.60 86 GLU A O 1
ATOM 558 N N . LEU A 1 91 ? -19.529 -47.837 6.074 1.00 71.16 87 LEU A N 1
ATOM 559 C CA . LEU A 1 91 ? -20.152 -47.466 4.805 1.00 66.96 87 LEU A CA 1
ATOM 560 C C . LEU A 1 91 ? -19.111 -47.233 3.713 1.00 66.27 87 LEU A C 1
ATOM 561 O O . LEU A 1 91 ? -19.302 -47.652 2.565 1.00 60.77 87 LEU A O 1
ATOM 566 N N . ALA A 1 92 ? -18.013 -46.543 4.049 1.00 64.91 88 ALA A N 1
ATOM 567 C CA . ALA A 1 92 ? -16.899 -46.390 3.118 1.00 63.57 88 ALA A CA 1
ATOM 568 C C . ALA A 1 92 ? -16.404 -47.744 2.617 1.00 66.06 88 ALA A C 1
ATOM 569 O O . ALA A 1 92 ? -16.182 -47.933 1.416 1.00 64.56 88 ALA A O 1
ATOM 571 N N . LYS A 1 93 ? -16.216 -48.700 3.531 1.00 66.39 89 LYS A N 1
ATOM 572 C CA . LYS A 1 93 ? -15.796 -50.035 3.115 1.00 69.61 89 LYS A CA 1
ATOM 573 C C . LYS A 1 93 ? -16.859 -50.709 2.259 1.00 69.55 89 LYS A C 1
ATOM 574 O O . LYS A 1 93 ? -16.527 -51.478 1.351 1.00 70.87 89 LYS A O 1
ATOM 576 N N . LYS A 1 94 ? -18.138 -50.441 2.529 1.00 68.43 90 LYS A N 1
ATOM 577 C CA . LYS A 1 94 ? -19.180 -50.963 1.654 1.00 68.29 90 LYS A CA 1
ATOM 578 C C . LYS A 1 94 ? -19.108 -50.302 0.283 1.00 68.43 90 LYS A C 1
ATOM 579 O O . LYS A 1 94 ? -19.279 -50.966 -0.744 1.00 73.17 90 LYS A O 1
ATOM 581 N N . ALA A 1 95 ? -18.847 -48.994 0.244 1.00 64.91 91 ALA A N 1
ATOM 582 C CA . ALA A 1 95 ? -18.684 -48.323 -1.040 1.00 65.78 91 ALA A CA 1
ATOM 583 C C . ALA A 1 95 ? -17.500 -48.881 -1.821 1.00 67.34 91 ALA A C 1
ATOM 584 O O . ALA A 1 95 ? -17.572 -49.008 -3.051 1.00 64.40 91 ALA A O 1
ATOM 586 N N . LYS A 1 96 ? -16.423 -49.254 -1.122 1.00 68.43 92 LYS A N 1
ATOM 587 C CA . LYS A 1 96 ? -15.261 -49.844 -1.784 1.00 64.02 92 LYS A CA 1
ATOM 588 C C . LYS A 1 96 ? -15.633 -51.149 -2.481 1.00 66.89 92 LYS A C 1
ATOM 589 O O . LYS A 1 96 ? -15.233 -51.397 -3.625 1.00 67.28 92 LYS A O 1
ATOM 593 N N . GLU A 1 97 ? -16.385 -52.007 -1.790 1.00 69.41 93 GLU A N 1
ATOM 594 C CA . GLU A 1 97 ? -16.847 -53.251 -2.395 1.00 72.61 93 GLU A CA 1
ATOM 595 C C . GLU A 1 97 ? -17.766 -52.978 -3.581 1.00 70.31 93 GLU A C 1
ATOM 596 O O . GLU A 1 97 ? -17.619 -53.581 -4.648 1.00 71.86 93 GLU A O 1
ATOM 602 N N . GLU A 1 98 ? -18.712 -52.054 -3.418 1.00 72.48 94 GLU A N 1
ATOM 603 C CA . GLU A 1 98 ? -19.635 -51.751 -4.507 1.00 71.57 94 GLU A CA 1
ATOM 604 C C . GLU A 1 98 ? -18.904 -51.183 -5.722 1.00 68.52 94 GLU A C 1
ATOM 605 O O . GLU A 1 98 ? -19.264 -51.490 -6.866 1.00 69.37 94 GLU A O 1
ATOM 608 N N . ALA A 1 99 ? -17.851 -50.386 -5.496 1.00 65.56 95 ALA A N 1
ATOM 609 C CA . ALA A 1 99 ? -17.154 -49.734 -6.604 1.00 63.55 95 ALA A CA 1
ATOM 610 C C . ALA A 1 99 ? -16.311 -50.726 -7.397 1.00 69.14 95 ALA A C 1
ATOM 611 O O . ALA A 1 99 ? -16.364 -50.750 -8.633 1.00 73.91 95 ALA A O 1
ATOM 613 N N . LEU A 1 100 ? -15.516 -51.547 -6.705 1.00 66.35 96 LEU A N 1
ATOM 614 C CA . LEU A 1 100 ? -14.754 -52.591 -7.386 1.00 70.35 96 LEU A CA 1
ATOM 615 C C . LEU A 1 100 ? -15.668 -53.538 -8.159 1.00 72.58 96 LEU A C 1
ATOM 616 O O . LEU A 1 100 ? -15.302 -54.025 -9.235 1.00 74.75 96 LEU A O 1
ATOM 621 N N . LYS A 1 101 ? -16.860 -53.816 -7.630 1.00 72.49 97 LYS A N 1
ATOM 622 C CA . LYS A 1 101 ? -17.804 -54.640 -8.375 1.00 74.69 97 LYS A CA 1
ATOM 623 C C . LYS A 1 101 ? -18.229 -53.939 -9.658 1.00 72.69 97 LYS A C 1
ATOM 624 O O . LYS A 1 101 ? -18.381 -54.580 -10.703 1.00 78.55 97 LYS A O 1
ATOM 627 N N . VAL A 1 102 ? -18.383 -52.616 -9.606 1.00 70.55 98 VAL A N 1
ATOM 628 C CA . VAL A 1 102 ? -18.679 -51.847 -10.810 1.00 71.91 98 VAL A CA 1
ATOM 629 C C . VAL A 1 102 ? -17.489 -51.860 -11.752 1.00 71.75 98 VAL A C 1
ATOM 630 O O . VAL A 1 102 ? -17.642 -52.035 -12.967 1.00 74.36 98 VAL A O 1
ATOM 634 N N . LEU A 1 103 ? -16.282 -51.713 -11.201 1.00 74.40 99 LEU A N 1
ATOM 635 C CA . LEU A 1 103 ? -15.076 -51.712 -12.023 1.00 74.30 99 LEU A CA 1
ATOM 636 C C . LEU A 1 103 ? -14.902 -53.032 -12.758 1.00 76.49 99 LEU A C 1
ATOM 637 O O . LEU A 1 103 ? -14.447 -53.052 -13.906 1.00 79.79 99 LEU A O 1
ATOM 642 N N . LYS A 1 104 ? -15.263 -54.145 -12.121 1.00 93.27 100 LYS A N 1
ATOM 643 C CA . LYS A 1 104 ? -15.172 -55.431 -12.803 1.00 94.43 100 LYS A CA 1
ATOM 644 C C . LYS A 1 104 ? -16.225 -55.546 -13.897 1.00 90.37 100 LYS A C 1
ATOM 645 O O . LYS A 1 104 ? -15.927 -56.010 -15.004 1.00 85.22 100 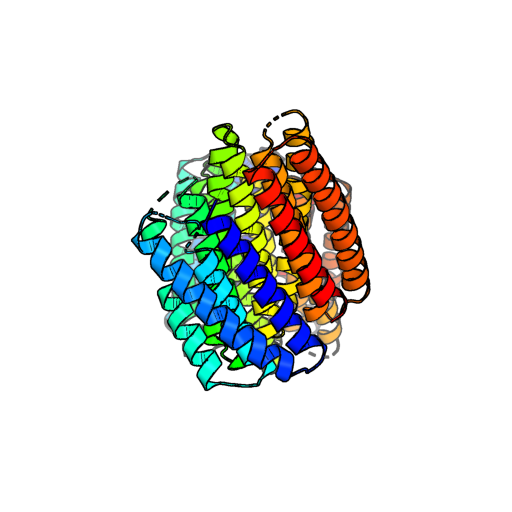LYS A O 1
ATOM 647 N N . GLU A 1 105 ? -17.461 -55.127 -13.612 1.00 84.38 101 GLU A N 1
ATOM 648 C CA . GLU A 1 105 ? -18.504 -55.223 -14.626 1.00 84.24 101 GLU A CA 1
ATOM 649 C C . GLU A 1 105 ? -18.225 -54.297 -15.799 1.00 83.61 101 GLU A C 1
ATOM 650 O O . GLU A 1 105 ? -18.535 -54.642 -16.949 1.00 81.98 101 GLU A O 1
ATOM 656 N N . ALA A 1 106 ? -17.561 -53.172 -15.548 1.00 76.76 102 ALA A N 1
ATOM 657 C CA . ALA A 1 106 ? -17.314 -52.215 -16.611 1.00 76.69 102 ALA A CA 1
ATOM 658 C C . ALA A 1 106 ? -16.074 -52.555 -17.411 1.00 82.06 102 ALA A C 1
ATOM 659 O O . ALA A 1 106 ? -15.984 -52.173 -18.582 1.00 80.62 102 ALA A O 1
ATOM 661 N N . GLU A 1 107 ? -15.149 -53.314 -16.832 1.00 86.09 103 GLU A N 1
ATOM 662 C CA . GLU A 1 107 ? -13.990 -53.736 -17.601 1.00 81.39 103 GLU A CA 1
ATOM 663 C C . GLU A 1 107 ? -14.356 -54.890 -18.522 1.00 86.33 103 GLU A C 1
ATOM 664 O O . GLU A 1 107 ? -13.929 -54.920 -19.681 1.00 88.72 103 GLU A O 1
ATOM 670 N N . LYS A 1 108 ? -15.193 -55.816 -18.046 1.00 88.17 104 LYS A N 1
ATOM 671 C CA . LYS A 1 108 ? -15.658 -56.902 -18.904 1.00 93.14 104 LYS A CA 1
ATOM 672 C C . LYS A 1 108 ? -16.552 -56.374 -20.022 1.00 91.74 104 LYS A C 1
ATOM 673 O O . LYS A 1 108 ? -16.363 -56.718 -21.191 1.00 95.26 104 LYS A O 1
ATOM 675 N N . GLY A 1 109 ? -17.529 -55.527 -19.691 1.00 88.30 105 GLY A N 1
ATOM 676 C CA . GLY A 1 109 ? -18.407 -55.022 -20.732 1.00 86.07 105 GLY A CA 1
ATOM 677 C C . GLY A 1 109 ? -17.676 -54.163 -21.742 1.00 87.69 105 GLY A C 1
ATOM 678 O O . GLY A 1 109 ? -18.033 -54.141 -22.924 1.00 86.88 105 GLY A O 1
ATOM 679 N N . TYR A 1 110 ? -16.622 -53.477 -21.299 1.00 88.16 106 TYR A N 1
ATOM 680 C CA . TYR A 1 110 ? -15.786 -52.702 -22.210 1.00 88.44 106 TYR A CA 1
ATOM 681 C C . TYR A 1 110 ? -14.979 -53.605 -23.132 1.00 90.51 106 TYR A C 1
ATOM 682 O O . TYR A 1 110 ? -14.775 -53.280 -24.308 1.00 95.11 106 TYR A O 1
ATOM 691 N N . LYS A 1 111 ? -14.502 -54.738 -22.619 1.00 92.39 107 LYS A N 1
ATOM 692 C CA . LYS A 1 111 ? -13.682 -55.615 -23.443 1.00 98.50 107 LYS A CA 1
ATOM 693 C C . LYS A 1 111 ? -14.487 -56.186 -24.603 1.00 102.09 107 LYS A C 1
ATOM 694 O O . LYS A 1 111 ? -14.046 -56.136 -25.758 1.00 105.12 107 LYS A O 1
ATOM 696 N N . GLU A 1 112 ? -15.685 -56.706 -24.328 1.00 102.05 108 GLU A N 1
ATOM 697 C CA . GLU A 1 112 ? -16.470 -57.306 -25.398 1.00 105.98 108 GLU A CA 1
ATOM 698 C C . GLU A 1 112 ? -17.124 -56.266 -26.297 1.00 103.10 108 GLU A C 1
ATOM 699 O O . GLU A 1 112 ? -17.504 -56.594 -27.423 1.00 109.19 108 GLU A O 1
ATOM 702 N N . ALA A 1 113 ? -17.256 -55.024 -25.838 1.00 97.04 109 ALA A N 1
ATOM 703 C CA . ALA A 1 113 ? -17.791 -53.993 -26.712 1.00 94.95 109 ALA A CA 1
ATOM 704 C C . ALA A 1 113 ? -16.777 -53.585 -27.771 1.00 100.34 109 ALA A C 1
ATOM 705 O O . ALA A 1 113 ? -17.164 -53.223 -28.887 1.00 100.00 109 ALA A O 1
ATOM 707 N N . LYS A 1 114 ? -15.483 -53.632 -27.445 1.00 102.83 110 LYS A N 1
ATOM 708 C CA . LYS A 1 114 ? -14.465 -53.355 -28.456 1.00 113.54 110 LYS A CA 1
ATOM 709 C C . LYS A 1 114 ? -14.353 -54.501 -29.458 1.00 128.49 110 LYS A C 1
ATOM 710 O O . LYS A 1 114 ? -14.143 -54.264 -30.655 1.00 136.32 110 LYS A O 1
ATOM 716 N N . LYS A 1 115 ? -14.481 -55.748 -28.992 1.00 113.42 111 LYS A N 1
ATOM 717 C CA . LYS A 1 115 ? -14.449 -56.886 -29.908 1.00 118.73 111 LYS A CA 1
ATOM 718 C C . LYS A 1 115 ? -15.645 -56.859 -30.853 1.00 119.47 111 LYS A C 1
ATOM 719 O O . LYS A 1 115 ? -15.482 -56.939 -32.074 1.00 123.77 111 LYS A O 1
ATOM 721 N N . GLN A 1 116 ? -16.856 -56.720 -30.303 1.00 115.80 112 GLN A N 1
ATOM 722 C CA . GLN A 1 116 ? -18.069 -56.623 -31.108 1.00 116.45 112 GLN A CA 1
ATOM 723 C C . GLN A 1 116 ? -18.117 -55.370 -31.976 1.00 114.02 112 GLN A C 1
ATOM 724 O O . GLN A 1 116 ? -18.992 -55.275 -32.844 1.00 117.55 112 GLN A O 1
ATOM 727 N N . GLY A 1 117 ? -17.211 -54.416 -31.772 1.00 113.71 113 GLY A N 1
ATOM 728 C CA . GLY A 1 117 ? -17.230 -53.200 -32.560 1.00 110.50 113 GLY A CA 1
ATOM 729 C C . GLY A 1 117 ? -18.358 -52.251 -32.231 1.00 112.52 113 GLY A C 1
ATOM 730 O O . GLY A 1 117 ? -18.677 -51.382 -33.046 1.00 108.75 113 GLY A O 1
ATOM 731 N N . ASP A 1 118 ? -18.976 -52.394 -31.060 1.00 110.40 114 ASP A N 1
ATOM 732 C CA . ASP A 1 118 ? -20.057 -51.509 -30.628 1.00 110.35 114 ASP A CA 1
ATOM 733 C C . ASP A 1 118 ? -19.439 -50.267 -29.995 1.00 102.11 114 ASP A C 1
ATOM 734 O O . ASP A 1 118 ? -19.063 -50.272 -28.822 1.00 99.71 114 ASP A O 1
ATOM 739 N N . GLU A 1 119 ? -19.347 -49.186 -30.772 1.00 107.27 115 GLU A N 1
ATOM 740 C CA . GLU A 1 119 ? -18.558 -48.035 -30.344 1.00 95.65 115 GLU A CA 1
ATOM 741 C C . GLU A 1 119 ? -19.227 -47.279 -29.200 1.00 90.25 115 GLU A C 1
ATOM 742 O O . GLU A 1 119 ? -18.542 -46.755 -28.314 1.00 92.71 115 GLU A O 1
ATOM 744 N N . ILE A 1 120 ? -20.559 -47.203 -29.200 1.00 86.61 116 ILE A N 1
ATOM 745 C CA . ILE A 1 120 ? -21.256 -46.444 -28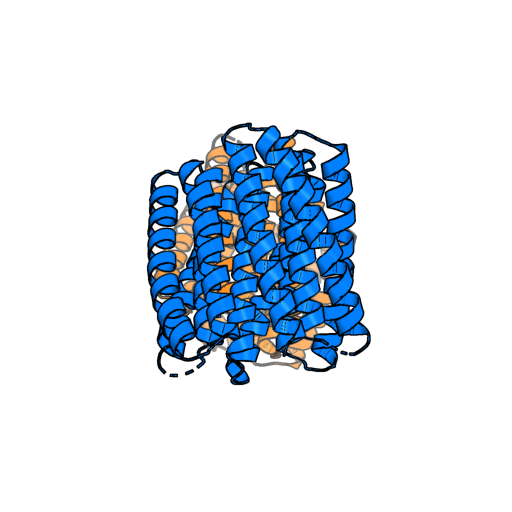.165 1.00 80.93 116 ILE A CA 1
ATOM 746 C C . ILE A 1 120 ? -21.191 -47.187 -26.836 1.00 79.81 116 ILE A C 1
ATOM 747 O O . ILE A 1 120 ? -20.892 -46.602 -25.788 1.00 74.02 116 ILE A O 1
ATOM 752 N N . ALA A 1 121 ? -21.474 -48.492 -26.862 1.00 80.07 117 ALA A N 1
ATOM 753 C CA . ALA A 1 121 ? -21.434 -49.285 -25.638 1.00 78.16 117 ALA A CA 1
ATOM 754 C C . ALA A 1 121 ? -20.036 -49.311 -25.031 1.00 74.96 117 ALA A C 1
ATOM 755 O O . ALA A 1 121 ? -19.892 -49.367 -23.806 1.00 72.20 117 ALA A O 1
ATOM 757 N N . ALA A 1 122 ? -18.994 -49.313 -25.867 1.00 80.52 118 ALA A N 1
ATOM 758 C CA . ALA A 1 122 ? -17.635 -49.228 -25.337 1.00 78.21 118 ALA A CA 1
ATOM 759 C C . ALA A 1 122 ? -17.385 -47.878 -24.677 1.00 74.71 118 ALA A C 1
ATOM 760 O O . ALA A 1 122 ? -16.848 -47.812 -23.566 1.00 73.04 118 ALA A O 1
ATOM 762 N N . ALA A 1 123 ? -17.805 -46.791 -25.324 1.00 73.56 119 ALA A N 1
ATOM 763 C CA . ALA A 1 123 ? -17.632 -45.478 -24.716 1.00 68.92 119 ALA A CA 1
ATOM 764 C C . ALA A 1 123 ? -18.400 -45.387 -23.408 1.00 65.25 119 ALA A C 1
ATOM 765 O O . ALA A 1 123 ? -17.948 -44.730 -22.463 1.00 68.92 119 ALA A O 1
ATOM 767 N N . LEU A 1 124 ? -19.557 -46.047 -23.333 1.00 67.19 120 LEU A N 1
ATOM 768 C CA . LEU A 1 124 ? -20.365 -45.976 -22.126 1.00 68.43 120 LEU A CA 1
ATOM 769 C C . LEU A 1 124 ? -19.745 -46.801 -21.003 1.00 63.45 120 LEU A C 1
ATOM 770 O O . LEU A 1 124 ? -19.762 -46.396 -19.836 1.00 59.68 120 LEU A O 1
ATOM 775 N N . TYR A 1 125 ? -19.161 -47.944 -21.339 1.00 67.05 121 TYR A N 1
ATOM 776 C CA . TYR A 1 125 ? -18.472 -48.733 -20.326 1.00 66.66 121 TYR A CA 1
ATOM 777 C C . TYR A 1 125 ? -17.211 -48.035 -19.845 1.00 65.67 121 TYR A C 1
ATOM 778 O O . TYR A 1 125 ? -16.893 -48.066 -18.649 1.00 62.15 121 TYR A O 1
ATOM 787 N N . LEU A 1 126 ? -16.469 -47.416 -20.767 1.00 68.54 122 LEU A N 1
ATOM 788 C CA . LEU A 1 126 ? -15.291 -46.656 -20.371 1.00 62.90 122 LEU A CA 1
ATOM 789 C C . LEU A 1 126 ? -15.662 -45.535 -19.422 1.00 58.52 122 LEU A C 1
ATOM 790 O O . LEU A 1 126 ? -14.880 -45.195 -18.531 1.00 60.38 122 LEU A O 1
ATOM 795 N N . ILE A 1 127 ? -16.858 -44.969 -19.580 1.00 58.47 123 ILE A N 1
ATOM 796 C CA . ILE A 1 127 ? -17.322 -43.940 -18.654 1.00 54.81 123 ILE A CA 1
ATOM 797 C C . ILE A 1 127 ? -17.565 -44.537 -17.275 1.00 51.81 123 ILE A C 1
ATOM 798 O O . ILE A 1 127 ? -17.179 -43.956 -16.254 1.00 49.96 123 ILE A O 1
ATOM 803 N N . ALA A 1 128 ? -18.174 -45.720 -17.224 1.00 53.71 124 ALA A N 1
ATOM 804 C CA . ALA A 1 128 ? -18.410 -46.363 -15.944 1.00 53.64 124 ALA A CA 1
ATOM 805 C C . ALA A 1 128 ? -17.107 -46.733 -15.263 1.00 54.94 124 ALA A C 1
ATOM 806 O O . ALA A 1 128 ? -17.034 -46.733 -14.031 1.00 55.59 124 ALA A O 1
ATOM 808 N N . ILE A 1 129 ? -16.062 -47.041 -16.029 1.00 57.39 125 ILE A N 1
ATOM 809 C CA . ILE A 1 129 ? -14.763 -47.257 -15.401 1.00 58.74 125 ILE A CA 1
ATOM 810 C C . ILE A 1 129 ? -14.296 -45.972 -14.725 1.00 55.74 125 ILE A C 1
ATOM 811 O O . ILE A 1 129 ? -13.838 -45.985 -13.577 1.00 55.45 125 ILE A O 1
ATOM 816 N N . ALA A 1 130 ? -14.423 -44.839 -15.420 1.00 53.81 126 ALA A N 1
ATOM 817 C CA . ALA A 1 130 ? -14.035 -43.557 -14.831 1.00 53.90 126 ALA A CA 1
ATOM 818 C C . ALA A 1 130 ? -14.862 -43.239 -13.585 1.00 52.81 126 ALA A C 1
ATOM 819 O O . ALA A 1 130 ? -14.347 -42.668 -12.615 1.00 50.15 126 ALA A O 1
ATOM 821 N N . LEU A 1 131 ? -16.149 -43.591 -13.597 1.00 53.16 127 LEU A N 1
ATOM 822 C CA . LEU A 1 131 ? -16.971 -43.391 -12.412 1.00 51.53 127 LEU A CA 1
ATOM 823 C C . LEU A 1 131 ? -16.457 -44.223 -11.247 1.00 51.86 127 LEU A C 1
ATOM 824 O O . LEU A 1 131 ? -16.474 -43.776 -10.091 1.00 46.60 127 LEU A O 1
ATOM 829 N N . ALA A 1 132 ? -15.964 -45.427 -11.539 1.00 55.01 128 ALA A N 1
ATOM 830 C CA . ALA A 1 132 ? -15.437 -46.287 -10.487 1.00 53.12 128 ALA A CA 1
ATOM 831 C C . ALA A 1 132 ? -14.186 -45.690 -9.864 1.00 52.66 128 ALA A C 1
ATOM 832 O O . ALA A 1 132 ? -14.027 -45.716 -8.638 1.00 56.45 128 ALA A O 1
ATOM 834 N N . ALA A 1 133 ? -13.322 -45.086 -10.677 1.00 52.70 129 ALA A N 1
ATOM 835 C CA . ALA A 1 133 ? -12.143 -44.438 -10.118 1.00 56.41 129 ALA A CA 1
ATOM 836 C C . ALA A 1 133 ? -12.537 -43.251 -9.251 1.00 55.86 129 ALA A C 1
ATOM 837 O O . ALA A 1 133 ? -11.937 -43.017 -8.194 1.00 54.44 129 ALA A O 1
ATOM 839 N N . ILE A 1 134 ? -13.563 -42.506 -9.669 1.00 53.69 130 ILE A N 1
ATOM 840 C CA . ILE A 1 134 ? -14.080 -41.424 -8.837 1.00 52.29 130 ILE A CA 1
ATOM 841 C C . ILE A 1 134 ? -14.550 -41.977 -7.498 1.00 51.71 130 ILE A C 1
ATOM 842 O O . ILE A 1 134 ? -14.184 -41.470 -6.431 1.00 49.15 130 ILE A O 1
ATOM 847 N N . ALA A 1 135 ? -15.342 -43.048 -7.533 1.00 55.82 131 ALA A N 1
ATOM 848 C CA . ALA A 1 135 ? -15.821 -43.643 -6.290 1.00 52.05 131 ALA A CA 1
ATOM 849 C C . ALA A 1 135 ? -14.656 -44.082 -5.416 1.00 54.17 131 ALA A C 1
ATOM 850 O O . ALA A 1 135 ? -14.624 -43.786 -4.217 1.00 52.90 131 ALA A O 1
ATOM 852 N N . LEU A 1 136 ? -13.670 -44.764 -6.009 1.00 56.39 132 LEU A N 1
ATOM 853 C CA . LEU A 1 136 ? -12.504 -45.191 -5.239 1.00 55.42 132 LEU A CA 1
ATOM 854 C C . LEU A 1 136 ? -11.742 -43.998 -4.677 1.00 55.29 132 LEU A C 1
ATOM 855 O O . LEU A 1 136 ? -11.225 -44.057 -3.556 1.00 59.61 132 LEU A O 1
ATOM 860 N N . ALA A 1 137 ? -11.668 -42.902 -5.434 1.00 53.48 133 ALA A N 1
ATOM 861 C CA . ALA A 1 137 ? -11.015 -41.707 -4.912 1.00 51.93 133 ALA A CA 1
ATOM 862 C C . ALA A 1 137 ? -11.741 -41.179 -3.683 1.00 50.96 133 ALA A C 1
ATOM 863 O O . ALA A 1 137 ? -11.107 -40.659 -2.762 1.00 52.15 133 ALA A O 1
ATOM 865 N N . LEU A 1 138 ? -13.063 -41.305 -3.644 1.00 52.29 134 LEU A N 1
ATOM 866 C CA . LEU A 1 138 ? -13.795 -40.812 -2.486 1.00 53.40 134 LEU A CA 1
ATOM 867 C C . LEU A 1 138 ? -13.666 -41.750 -1.298 1.00 52.83 134 LEU A C 1
ATOM 868 O O . LEU A 1 138 ? -13.552 -41.293 -0.157 1.00 57.33 134 LEU A O 1
ATOM 873 N N . VAL A 1 139 ? -13.660 -43.062 -1.542 1.00 57.93 135 VAL A N 1
ATOM 874 C CA . VAL A 1 139 ? -13.399 -44.005 -0.456 1.00 59.44 135 VAL A CA 1
ATOM 875 C C . VAL A 1 139 ? -12.023 -43.760 0.136 1.00 58.45 135 VAL A C 1
ATOM 876 O O . VAL A 1 139 ? -11.817 -43.923 1.344 1.00 61.85 135 VAL A O 1
ATOM 880 N N . ALA A 1 140 ? -11.068 -43.343 -0.688 1.00 56.21 136 ALA A N 1
ATOM 881 C CA . ALA A 1 140 ? -9.747 -43.043 -0.163 1.00 64.12 136 ALA A CA 1
ATOM 882 C C . ALA A 1 140 ? -9.801 -41.854 0.782 1.00 64.30 136 ALA A C 1
ATOM 883 O O . ALA A 1 140 ? -9.167 -41.864 1.844 1.00 70.87 136 ALA A O 1
ATOM 885 N N . ILE A 1 141 ? -10.584 -40.840 0.429 1.00 61.11 137 ILE A N 1
ATOM 886 C CA . ILE A 1 141 ? -10.726 -39.666 1.285 1.00 60.80 137 ILE A CA 1
ATOM 887 C C . ILE A 1 141 ? -11.382 -40.049 2.605 1.00 64.23 137 ILE A C 1
ATOM 888 O O . ILE A 1 141 ? -10.936 -39.637 3.682 1.00 68.45 137 ILE A O 1
ATOM 893 N N . ALA A 1 142 ? -12.450 -40.851 2.541 1.00 66.10 138 ALA A N 1
ATOM 894 C CA . ALA A 1 142 ? -13.156 -41.253 3.756 1.00 67.01 138 ALA A CA 1
ATOM 895 C C . ALA A 1 142 ? -12.276 -42.107 4.667 1.00 70.00 138 ALA A C 1
ATOM 896 O O . ALA A 1 142 ? -12.271 -41.925 5.889 1.00 73.39 138 ALA A O 1
ATOM 898 N N . LEU A 1 143 ? -11.535 -43.052 4.097 1.00 72.50 139 LEU A N 1
ATOM 899 C CA . LEU A 1 143 ? -10.734 -43.966 4.899 1.00 70.57 139 LEU A CA 1
ATOM 900 C C . LEU A 1 143 ? -9.339 -43.440 5.192 1.00 74.49 139 LEU A C 1
ATOM 901 O O . LEU A 1 143 ? -8.665 -43.979 6.074 1.00 78.55 139 LEU A O 1
ATOM 906 N N . GLY A 1 144 ? -8.884 -42.415 4.479 1.00 77.68 140 GLY A N 1
ATOM 907 C CA . GLY A 1 144 ? -7.490 -42.034 4.575 1.00 78.93 140 GLY A CA 1
ATOM 908 C C . GLY A 1 144 ? -6.553 -43.051 3.956 1.00 89.05 140 GLY A C 1
ATOM 909 O O . GLY A 1 144 ? -5.441 -43.248 4.461 1.00 93.58 140 GLY A O 1
ATOM 910 N N . ASP A 1 145 ? -6.977 -43.707 2.874 1.00 80.30 141 ASP A N 1
ATOM 911 C CA . ASP A 1 145 ? -6.207 -44.778 2.248 1.00 81.43 141 ASP A CA 1
ATOM 912 C C . ASP A 1 145 ? -5.351 -44.191 1.130 1.00 88.72 141 ASP A C 1
ATOM 913 O O . ASP A 1 145 ? -5.870 -43.809 0.072 1.00 87.14 141 ASP A O 1
ATOM 918 N N . GLU A 1 146 ? -4.035 -44.141 1.360 1.00 90.28 142 GLU A N 1
ATOM 919 C CA . GLU A 1 146 ? -3.104 -43.646 0.351 1.00 84.29 142 GLU A CA 1
ATOM 920 C C . GLU A 1 146 ? -3.017 -44.600 -0.832 1.00 79.96 142 GLU A C 1
ATOM 921 O O . GLU A 1 146 ? -3.018 -44.163 -1.989 1.00 76.24 142 GLU A O 1
ATOM 927 N N . GLU A 1 147 ? -2.944 -45.908 -0.560 1.00 84.90 143 GLU A N 1
ATOM 928 C CA . GLU A 1 147 ? -2.794 -46.889 -1.631 1.00 82.65 143 GLU A CA 1
ATOM 929 C C . GLU A 1 147 ? -4.039 -46.971 -2.504 1.00 81.44 143 GLU A C 1
ATOM 930 O O . GLU A 1 147 ? -3.942 -47.272 -3.700 1.00 77.70 143 GLU A O 1
ATOM 932 N N . LEU A 1 148 ? -5.208 -46.679 -1.941 1.00 83.08 144 LEU A N 1
ATOM 933 C CA . LEU A 1 148 ? -6.417 -46.681 -2.747 1.00 77.13 144 LEU A CA 1
ATOM 934 C C . LEU A 1 148 ? -6.497 -45.443 -3.625 1.00 79.66 144 LEU A C 1
ATOM 935 O O . LEU A 1 148 ? -7.029 -45.504 -4.740 1.00 77.81 144 LEU A O 1
ATOM 940 N N . ALA A 1 149 ? -5.938 -44.327 -3.159 1.00 79.11 145 ALA A N 1
ATOM 941 C CA . ALA A 1 149 ? -5.870 -43.144 -4.002 1.00 73.33 145 ALA A CA 1
ATOM 942 C C . ALA A 1 149 ? -4.876 -43.344 -5.128 1.00 74.75 145 ALA A C 1
ATOM 943 O O . ALA A 1 149 ? -5.082 -42.836 -6.238 1.00 69.19 145 ALA A O 1
ATOM 945 N N . LYS A 1 150 ? -3.809 -44.102 -4.868 1.00 75.17 146 LYS A N 1
ATOM 946 C CA . LYS A 1 150 ? -2.860 -44.417 -5.925 1.00 73.48 146 LYS A CA 1
ATOM 947 C C . LYS A 1 150 ? -3.480 -45.376 -6.930 1.00 71.74 146 LYS A C 1
ATOM 948 O O . LYS A 1 150 ? -3.245 -45.258 -8.137 1.00 73.32 146 LYS A O 1
ATOM 950 N N . LYS A 1 151 ? -4.294 -46.319 -6.452 1.00 71.17 147 LYS A N 1
ATOM 951 C CA . LYS A 1 151 ? -5.020 -47.195 -7.365 1.00 71.86 147 LYS A CA 1
ATOM 952 C C . LYS A 1 151 ? -6.004 -46.404 -8.215 1.00 72.70 147 LYS A C 1
ATOM 953 O O . LYS A 1 151 ? -6.118 -46.631 -9.426 1.00 74.04 147 LYS A O 1
ATOM 959 N N . ALA A 1 152 ? -6.716 -45.463 -7.594 1.00 72.49 148 ALA A N 1
ATOM 960 C CA . ALA A 1 152 ? -7.635 -44.604 -8.329 1.00 68.75 148 ALA A CA 1
ATOM 961 C C . ALA A 1 152 ? -6.898 -43.760 -9.362 1.00 70.08 148 ALA A C 1
ATOM 962 O O . ALA A 1 152 ? -7.348 -43.630 -10.504 1.00 68.53 148 ALA A O 1
ATOM 964 N N . LYS A 1 153 ? -5.771 -43.158 -8.967 1.00 72.47 149 LYS A N 1
ATOM 965 C CA . LYS A 1 153 ? -5.000 -42.324 -9.888 1.00 70.03 149 LYS A CA 1
ATOM 966 C C . LYS A 1 153 ? -4.585 -43.107 -11.124 1.00 72.23 149 LYS A C 1
ATOM 967 O O . LYS A 1 153 ? -4.746 -42.640 -12.255 1.00 72.08 149 LYS A O 1
ATOM 970 N N . GLU A 1 154 ? -4.027 -44.300 -10.920 1.00 74.30 150 GLU A N 1
ATOM 971 C CA . GLU A 1 154 ? -3.608 -45.133 -12.040 1.00 75.33 150 GLU A CA 1
ATOM 972 C C . GLU A 1 154 ? -4.787 -45.515 -12.923 1.00 74.95 150 GLU A C 1
ATOM 973 O O . GLU A 1 154 ? -4.641 -45.619 -14.144 1.00 75.31 150 GLU A O 1
ATOM 979 N N . LEU A 1 155 ? -5.963 -45.719 -12.333 1.00 80.95 151 LEU A N 1
ATOM 980 C CA . LEU A 1 155 ? -7.141 -46.025 -13.135 1.00 75.54 151 LEU A CA 1
ATOM 981 C C . LEU A 1 155 ? -7.501 -44.851 -14.030 1.00 73.13 151 LEU A C 1
ATOM 982 O O . LEU A 1 155 ? -7.708 -45.017 -15.238 1.00 70.27 151 LEU A O 1
ATOM 987 N N . ALA A 1 156 ? -7.533 -43.645 -13.455 1.00 71.65 152 ALA A N 1
ATOM 988 C CA . ALA A 1 156 ? -7.926 -42.459 -14.205 1.00 67.58 152 ALA A CA 1
ATOM 989 C C . ALA A 1 156 ? -6.955 -42.148 -15.332 1.00 69.78 152 ALA A C 1
ATOM 990 O O . ALA A 1 156 ? -7.366 -41.623 -16.373 1.00 71.35 152 ALA A O 1
ATOM 992 N N . GLU A 1 157 ? -5.673 -42.473 -15.165 1.00 71.76 153 GLU A N 1
ATOM 993 C CA . GLU A 1 157 ? -4.728 -42.201 -16.243 1.00 73.29 153 GLU A CA 1
ATOM 994 C C . GLU A 1 157 ? -4.928 -43.167 -17.403 1.00 70.32 153 GLU A C 1
ATOM 995 O O . GLU A 1 157 ? -4.817 -42.772 -18.566 1.00 71.53 153 GLU A O 1
ATOM 1001 N N . LYS A 1 158 ? -5.249 -44.428 -17.110 1.00 71.49 154 LYS A N 1
ATOM 1002 C CA . LYS A 1 158 ? -5.571 -45.367 -18.181 1.00 75.69 154 LYS A CA 1
ATOM 1003 C C . LYS A 1 158 ? -6.797 -44.906 -18.963 1.00 80.63 154 LYS A C 1
ATOM 1004 O O . LYS A 1 158 ? -6.807 -44.960 -20.201 1.00 88.84 154 LYS A O 1
ATOM 1006 N N . VAL A 1 159 ? -7.840 -44.447 -18.262 1.00 67.26 155 VAL A N 1
ATOM 1007 C CA . VAL A 1 159 ? -9.036 -43.972 -18.952 1.00 65.87 155 VAL A CA 1
ATOM 1008 C C . VAL A 1 159 ? -8.692 -42.786 -19.839 1.00 71.30 155 VAL A C 1
ATOM 1009 O O . VAL A 1 159 ? -9.118 -42.715 -20.998 1.00 73.91 155 VAL A O 1
ATOM 1013 N N . LYS A 1 160 ? -7.901 -41.848 -19.315 1.00 69.19 156 LYS A N 1
ATOM 1014 C CA . LYS A 1 160 ? -7.529 -40.672 -20.094 1.00 69.95 156 LYS A CA 1
ATOM 1015 C C . LYS A 1 160 ? -6.816 -41.067 -21.379 1.00 69.86 156 LYS A C 1
ATOM 1016 O O . LYS A 1 160 ? -7.232 -40.684 -22.478 1.00 70.10 156 LYS A O 1
ATOM 1022 N N . GLU A 1 161 ? -5.754 -41.866 -21.259 1.00 72.17 157 GLU A N 1
ATOM 1023 C CA . GLU A 1 161 ? -4.964 -42.227 -22.431 1.00 76.88 157 GLU A CA 1
ATOM 1024 C C . GLU A 1 161 ? -5.800 -43.007 -23.435 1.00 78.16 157 GLU A C 1
ATOM 1025 O O . GLU A 1 161 ? -5.626 -42.858 -24.650 1.00 80.95 157 GLU A O 1
ATOM 1027 N N . GLU A 1 162 ? -6.708 -43.849 -22.950 1.00 76.99 158 GLU A N 1
ATOM 1028 C CA . GLU A 1 162 ? -7.490 -44.661 -23.873 1.00 79.54 158 GLU A CA 1
ATOM 1029 C C . GLU A 1 162 ? -8.649 -43.871 -24.478 1.00 79.45 158 GLU A C 1
ATOM 1030 O O . GLU A 1 162 ? -8.955 -44.029 -25.668 1.00 77.89 158 GLU A O 1
ATOM 1036 N N . ALA A 1 163 ? -9.286 -42.996 -23.693 1.00 74.40 159 ALA A N 1
ATOM 1037 C CA . ALA A 1 163 ? -10.331 -42.146 -24.257 1.00 70.38 159 ALA A CA 1
ATOM 1038 C C . ALA A 1 163 ? -9.765 -41.190 -25.300 1.00 75.54 159 ALA A C 1
ATOM 1039 O O . ALA A 1 163 ? -10.412 -40.921 -26.317 1.00 76.60 159 ALA A O 1
ATOM 1041 N N . GLU A 1 164 ? -8.564 -40.657 -25.065 1.00 75.79 160 GLU A N 1
ATOM 1042 C CA . GLU A 1 164 ? -7.945 -39.779 -26.057 1.00 76.41 160 G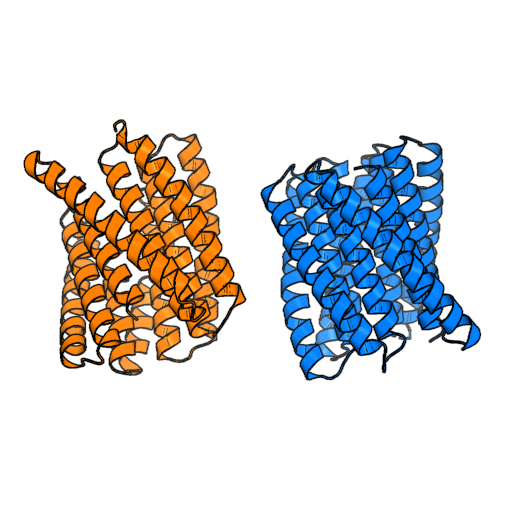LU A CA 1
ATOM 1043 C C . GLU A 1 164 ? -7.672 -40.523 -27.362 1.00 78.95 160 GLU A C 1
ATOM 1044 O O . GLU A 1 164 ? -7.900 -39.987 -28.454 1.00 80.57 160 GLU A O 1
ATOM 1050 N N . LYS A 1 165 ? -7.187 -41.763 -27.269 1.00 81.66 161 LYS A N 1
ATOM 1051 C CA . LYS A 1 165 ? -6.886 -42.526 -28.473 1.00 86.78 161 LYS A CA 1
ATOM 1052 C C . LYS A 1 165 ? -8.161 -42.997 -29.161 1.00 86.58 161 LYS A C 1
ATOM 1053 O O . LYS A 1 165 ? -8.277 -42.910 -30.386 1.00 89.66 161 LYS A O 1
ATOM 1056 N N . ARG A 1 166 ? -9.148 -43.454 -28.388 1.00 86.74 162 ARG A N 1
ATOM 1057 C CA . ARG A 1 166 ? -10.398 -43.896 -28.989 1.00 85.48 162 ARG A CA 1
ATOM 1058 C C . ARG A 1 166 ? -11.223 -42.728 -29.504 1.00 84.00 162 ARG A C 1
ATOM 1059 O O . ARG A 1 166 ? -12.056 -42.919 -30.396 1.00 85.86 162 ARG A O 1
ATOM 1062 N N . TYR A 1 167 ? -10.973 -41.521 -28.994 1.00 82.64 163 TYR A N 1
ATOM 1063 C CA . TYR A 1 167 ? -11.642 -40.335 -29.512 1.00 82.96 163 TYR A CA 1
ATOM 1064 C C . TYR A 1 167 ? -11.183 -40.033 -30.928 1.00 87.60 163 TYR A C 1
ATOM 1065 O O . TYR A 1 167 ? -12.000 -39.712 -31.800 1.00 88.60 163 TYR A O 1
ATOM 1074 N N . LYS A 1 168 ? -9.874 -40.125 -31.174 1.00 97.07 164 LYS A N 1
ATOM 1075 C CA . LYS A 1 168 ? -9.362 -39.857 -32.511 1.00 89.88 164 LYS A CA 1
ATOM 1076 C C . LYS A 1 168 ? -9.814 -40.911 -33.510 1.00 92.82 164 LYS A C 1
ATOM 1077 O O . LYS A 1 168 ? -9.997 -40.594 -34.690 1.00 97.47 164 LYS A O 1
ATOM 1079 N N . GLU A 1 169 ? -10.058 -42.146 -33.058 1.00 98.21 165 GLU A N 1
ATOM 1080 C CA . GLU A 1 169 ? -10.612 -43.170 -33.940 1.00 106.09 165 GLU A CA 1
ATOM 1081 C C . GLU A 1 169 ? -12.103 -42.984 -34.193 1.00 115.24 165 GLU A C 1
ATOM 1082 O O . GLU A 1 169 ? -12.615 -43.481 -35.204 1.00 111.53 165 GLU A O 1
ATOM 1088 N N . ALA A 1 170 ? -12.807 -42.280 -33.307 1.00 102.48 166 ALA A N 1
ATOM 1089 C CA . ALA A 1 170 ? -14.192 -41.922 -33.579 1.00 99.94 166 ALA A CA 1
ATOM 1090 C C . ALA A 1 170 ? -14.295 -40.706 -34.487 1.00 102.31 166 ALA A C 1
ATOM 1091 O O . ALA A 1 170 ? -15.314 -40.537 -35.163 1.00 100.18 166 ALA A O 1
ATOM 1093 N N . GLU A 1 171 ? -13.267 -39.855 -34.507 1.00 102.21 167 GLU A N 1
ATOM 1094 C CA . GLU A 1 171 ? -13.218 -38.782 -35.492 1.00 102.06 167 GLU A CA 1
ATOM 1095 C C . GLU A 1 171 ? -13.065 -39.336 -36.905 1.00 113.00 167 GLU A C 1
ATOM 1096 O O . GLU A 1 171 ? -13.575 -38.740 -37.860 1.00 121.59 167 GLU A O 1
ATOM 1098 N N . LYS A 1 172 ? -12.387 -40.474 -37.058 1.00 115.37 168 LYS A N 1
ATOM 1099 C CA . LYS A 1 172 ? -12.185 -41.098 -38.359 1.00 114.88 168 LYS A CA 1
ATOM 1100 C C . LYS A 1 172 ? -13.297 -42.075 -38.723 1.00 110.05 168 LYS A C 1
ATOM 1101 O O . LYS A 1 172 ? -13.207 -42.745 -39.756 1.00 113.24 168 LYS A O 1
ATOM 1103 N N . GLN A 1 173 ? -14.356 -42.142 -37.923 1.00 107.98 169 GLN A N 1
ATOM 1104 C CA . GLN A 1 173 ? -15.483 -43.016 -38.195 1.00 105.10 169 GLN A CA 1
ATOM 1105 C C . GLN A 1 173 ? -16.773 -42.255 -38.429 1.00 106.92 169 GLN A C 1
ATOM 1106 O O . GLN A 1 173 ? -17.765 -42.868 -38.837 1.00 107.49 169 GLN A O 1
ATOM 1109 N N . GLY A 1 174 ? -16.780 -40.943 -38.217 1.00 110.07 170 GLY A N 1
ATOM 1110 C CA . GLY A 1 174 ? -18.019 -40.193 -38.264 1.00 116.60 170 GLY A CA 1
ATOM 1111 C C . GLY A 1 174 ? -19.002 -40.593 -37.188 1.00 115.98 170 GLY A C 1
ATOM 1112 O O . GLY A 1 174 ? -20.215 -40.509 -37.405 1.00 126.45 170 GLY A O 1
ATOM 1113 N N . ASP A 1 175 ? -18.510 -41.042 -36.031 1.00 109.10 171 ASP A N 1
ATOM 1114 C CA . ASP A 1 175 ? -19.359 -41.419 -34.899 1.00 103.44 171 ASP A CA 1
ATOM 1115 C C . ASP A 1 175 ? -19.329 -40.258 -33.907 1.00 96.54 171 ASP A C 1
ATOM 1116 O O . ASP A 1 175 ? -18.453 -40.172 -33.046 1.00 95.24 171 ASP A O 1
ATOM 1118 N N . GLU A 1 176 ? -20.319 -39.368 -34.017 1.00 97.64 172 GLU A N 1
ATOM 1119 C CA . GLU A 1 176 ? -20.312 -38.148 -33.217 1.00 90.43 172 GLU A CA 1
ATOM 1120 C C . GLU A 1 176 ? -20.813 -38.382 -31.799 1.00 81.31 172 GLU A C 1
ATOM 1121 O O . GLU A 1 176 ? -20.403 -37.664 -30.879 1.00 77.12 172 GLU A O 1
ATOM 1123 N N . ILE A 1 177 ? -21.717 -39.347 -31.606 1.00 84.21 173 ILE A N 1
ATOM 1124 C CA . ILE A 1 177 ? -22.148 -39.709 -30.256 1.00 79.64 173 ILE A CA 1
ATOM 1125 C C . ILE A 1 177 ? -20.988 -40.310 -29.473 1.00 76.50 173 ILE A C 1
ATOM 1126 O O . ILE A 1 177 ? -20.751 -39.962 -28.311 1.00 73.24 173 ILE A O 1
ATOM 1131 N N . ALA A 1 178 ? -20.251 -41.231 -30.097 1.00 87.41 174 ALA A N 1
ATOM 1132 C CA . ALA A 1 178 ? -19.092 -41.815 -29.432 1.00 89.63 174 ALA A CA 1
ATOM 1133 C C . ALA A 1 178 ? -18.019 -40.763 -29.178 1.00 79.60 174 ALA A C 1
ATOM 1134 O O . ALA A 1 178 ? -17.346 -40.790 -28.140 1.00 74.22 174 ALA A O 1
ATOM 1136 N N . LYS A 1 179 ? -17.830 -39.839 -30.125 1.00 79.62 175 LYS A N 1
ATOM 1137 C CA . LYS A 1 179 ? -16.902 -38.734 -29.908 1.00 75.71 175 LYS A CA 1
ATOM 1138 C C . LYS A 1 179 ? -17.276 -37.931 -28.673 1.00 67.62 175 LYS A C 1
ATOM 1139 O O . LYS A 1 179 ? -16.404 -37.537 -27.893 1.00 66.72 175 LYS A O 1
ATOM 1145 N N . ALA A 1 180 ? -18.568 -37.688 -28.468 1.00 65.64 176 ALA A N 1
ATOM 1146 C CA . ALA A 1 180 ? -18.972 -36.943 -27.284 1.00 66.42 176 ALA A CA 1
ATOM 1147 C C . ALA A 1 180 ? -18.760 -37.774 -26.030 1.00 58.98 176 ALA A C 1
ATOM 1148 O O . ALA A 1 180 ? -18.289 -37.261 -25.011 1.00 54.62 176 ALA A O 1
ATOM 1150 N N . LEU A 1 181 ? -19.067 -39.069 -26.099 1.00 61.20 177 LEU A N 1
ATOM 1151 C CA . LEU A 1 181 ? -18.945 -39.912 -24.919 1.00 61.88 177 LEU A CA 1
ATOM 1152 C C . LEU A 1 181 ? -17.492 -40.111 -24.524 1.00 61.04 177 LEU A C 1
ATOM 1153 O O . LEU A 1 181 ? -17.190 -40.260 -23.335 1.00 57.42 177 LEU A O 1
ATOM 1158 N N . TYR A 1 182 ? -16.576 -40.067 -25.488 1.00 64.41 178 TYR A N 1
ATOM 1159 C CA . TYR A 1 182 ? -15.168 -40.170 -25.135 1.00 63.82 178 TYR A CA 1
ATOM 1160 C C . TYR A 1 182 ? -14.657 -38.869 -24.546 1.00 60.73 178 TYR A C 1
ATOM 1161 O O . TYR A 1 182 ? -13.798 -38.896 -23.663 1.00 59.50 178 TYR A O 1
ATOM 1170 N N . LEU A 1 183 ? -15.207 -37.733 -24.979 1.00 60.19 179 LEU A N 1
ATOM 1171 C CA . LEU A 1 183 ? -14.899 -36.469 -24.323 1.00 56.50 179 LEU A CA 1
ATOM 1172 C C . LEU A 1 183 ? -15.403 -36.454 -22.883 1.00 57.64 179 LEU A C 1
ATOM 1173 O O . LEU A 1 183 ? -14.717 -35.959 -21.982 1.00 57.96 179 LEU A O 1
ATOM 1178 N N . ILE A 1 184 ? -16.591 -37.016 -22.645 1.00 55.98 180 ILE A N 1
ATOM 1179 C CA . ILE A 1 184 ? -17.124 -37.098 -21.288 1.00 48.85 180 ILE A CA 1
ATOM 1180 C C . ILE A 1 184 ? -16.211 -37.950 -20.419 1.00 47.97 180 ILE A C 1
ATOM 1181 O O . ILE A 1 184 ? -15.930 -37.616 -19.264 1.00 46.14 180 ILE A O 1
ATOM 1186 N N . ALA A 1 185 ? -15.719 -39.056 -20.970 1.00 54.80 181 ALA A N 1
ATOM 1187 C CA . ALA A 1 185 ? -14.813 -39.914 -20.220 1.00 51.18 181 ALA A CA 1
ATOM 1188 C C . ALA A 1 185 ? -13.545 -39.169 -19.839 1.00 51.45 181 ALA A C 1
ATOM 1189 O O . ALA A 1 185 ? -13.057 -39.304 -18.712 1.00 50.71 181 ALA A O 1
ATOM 1191 N N . ILE A 1 186 ? -12.990 -38.375 -20.761 1.00 52.84 182 ILE A N 1
ATOM 1192 C CA . ILE A 1 186 ? -11.806 -37.598 -20.399 1.00 57.31 182 ILE A CA 1
ATOM 1193 C C . ILE A 1 186 ? -12.156 -36.558 -19.335 1.00 50.51 182 ILE A C 1
ATOM 1194 O O . ILE A 1 186 ? -11.340 -36.256 -18.460 1.00 50.46 182 ILE A O 1
ATOM 1199 N N . ALA A 1 187 ? -13.372 -36.019 -19.369 1.00 48.40 183 ALA A N 1
ATOM 1200 C CA . ALA A 1 187 ? -13.770 -35.073 -18.340 1.00 49.61 183 ALA A CA 1
ATOM 1201 C C . ALA A 1 187 ? -13.889 -35.763 -16.990 1.00 49.86 183 ALA A C 1
ATOM 1202 O O . ALA A 1 187 ? -13.441 -35.223 -15.971 1.00 50.56 183 ALA A O 1
ATOM 1204 N N . LEU A 1 188 ? -14.459 -36.971 -16.968 1.00 45.20 184 LEU A N 1
ATOM 1205 C CA . LEU A 1 188 ? -14.530 -37.715 -15.718 1.00 48.65 184 LEU A CA 1
ATOM 1206 C C . LEU A 1 188 ? -13.145 -38.095 -15.221 1.00 49.31 184 LEU A C 1
ATOM 1207 O O . LEU A 1 188 ? -12.911 -38.132 -14.007 1.00 48.44 184 LEU A O 1
ATOM 1212 N N . ALA A 1 189 ? -12.202 -38.307 -16.140 1.00 52.54 185 ALA A N 1
ATOM 1213 C CA . ALA A 1 189 ? -10.834 -38.616 -15.740 1.00 55.14 185 ALA A CA 1
ATOM 1214 C C . ALA A 1 189 ? -10.198 -37.436 -15.016 1.00 54.90 185 ALA A C 1
ATOM 1215 O O . ALA A 1 189 ? -9.461 -37.622 -14.039 1.00 57.74 185 ALA A O 1
ATOM 1217 N N . ALA A 1 190 ? -10.470 -36.214 -15.484 1.00 51.19 186 ALA A N 1
ATOM 1218 C CA . ALA A 1 190 ? -9.995 -35.028 -14.781 1.00 53.59 186 ALA A CA 1
ATOM 1219 C C . ALA A 1 190 ? -10.609 -34.930 -13.389 1.00 52.89 186 ALA A C 1
ATOM 1220 O O . ALA A 1 190 ? -9.941 -34.510 -12.434 1.00 49.68 186 ALA A O 1
ATOM 1222 N N . ILE A 1 191 ? -11.891 -35.286 -13.261 1.00 51.16 187 ILE A N 1
ATOM 1223 C CA . ILE A 1 191 ? -12.545 -35.270 -11.956 1.00 50.78 187 ILE A CA 1
ATOM 1224 C C . ILE A 1 191 ? -11.863 -36.253 -11.011 1.00 50.93 187 ILE A C 1
ATOM 1225 O O . ILE A 1 191 ? -11.549 -35.927 -9.863 1.00 46.11 187 ILE A O 1
ATOM 1230 N N . ALA A 1 192 ? -11.591 -37.463 -11.492 1.00 52.77 188 ALA A N 1
ATOM 1231 C CA . ALA A 1 192 ? -10.923 -38.436 -10.641 1.00 52.39 188 ALA A CA 1
ATOM 1232 C C . ALA A 1 192 ? -9.545 -37.951 -10.205 1.00 53.78 188 ALA A C 1
ATOM 1233 O O . ALA A 1 192 ? -9.121 -38.221 -9.076 1.00 53.18 188 ALA A O 1
ATOM 1235 N N . LEU A 1 193 ? -8.843 -37.212 -11.067 1.00 55.95 189 LEU A N 1
ATOM 1236 C CA . LEU A 1 193 ? -7.515 -36.733 -10.695 1.00 54.90 189 LEU A CA 1
ATOM 1237 C C . LEU A 1 193 ? -7.586 -35.605 -9.677 1.00 58.46 189 LEU A C 1
ATOM 1238 O O . LEU A 1 193 ? -6.771 -35.551 -8.748 1.00 58.84 189 LEU A O 1
ATOM 1243 N N . ALA A 1 194 ? -8.563 -34.709 -9.810 1.00 64.60 190 ALA A N 1
ATOM 1244 C CA . ALA A 1 194 ? -8.674 -33.647 -8.817 1.00 67.73 190 ALA A CA 1
ATOM 1245 C C . ALA A 1 194 ? -9.064 -34.208 -7.456 1.00 61.09 190 ALA A C 1
ATOM 1246 O O . ALA A 1 194 ? -8.629 -33.686 -6.423 1.00 63.46 190 ALA A O 1
ATOM 1248 N N . LEU A 1 195 ? -9.830 -35.300 -7.431 1.00 55.80 191 LEU A N 1
ATOM 1249 C CA . LEU A 1 195 ? -10.174 -35.905 -6.152 1.00 56.76 191 LEU A CA 1
ATOM 1250 C C . LEU A 1 195 ? -8.966 -36.584 -5.528 1.00 59.55 191 LEU A C 1
ATOM 1251 O O . LEU A 1 195 ? -8.768 -36.515 -4.309 1.00 55.34 191 LEU A O 1
ATOM 1256 N N . VAL A 1 196 ? -8.114 -37.191 -6.356 1.00 59.47 192 VAL A N 1
ATOM 1257 C CA . VAL A 1 196 ? -6.939 -37.854 -5.815 1.00 53.51 192 VAL A CA 1
ATOM 1258 C C . VAL A 1 196 ? -5.937 -36.815 -5.336 1.00 61.57 192 VAL A C 1
ATOM 1259 O O . VAL A 1 196 ? -5.263 -37.011 -4.315 1.00 60.73 192 VAL A O 1
ATOM 1263 N N . ALA A 1 197 ? -5.856 -35.675 -6.032 1.00 63.54 193 ALA A N 1
ATOM 1264 C CA . ALA A 1 197 ? -5.016 -34.580 -5.557 1.00 62.22 193 ALA A CA 1
ATOM 1265 C C . ALA A 1 197 ? -5.517 -34.061 -4.220 1.00 62.14 193 ALA A C 1
ATOM 1266 O O . ALA A 1 197 ? -4.723 -33.771 -3.319 1.00 70.43 193 ALA A O 1
ATOM 1268 N N . ILE A 1 198 ? -6.836 -33.954 -4.070 1.00 58.15 194 ILE A N 1
ATOM 1269 C CA . ILE A 1 198 ? -7.419 -33.572 -2.790 1.00 57.85 194 ILE A CA 1
ATOM 1270 C C . ILE A 1 198 ? -7.030 -34.579 -1.717 1.00 61.49 194 ILE A C 1
ATOM 1271 O O . ILE A 1 198 ? -6.616 -34.216 -0.609 1.00 66.80 194 ILE A O 1
ATOM 1276 N N . ALA A 1 199 ? -7.157 -35.865 -2.040 1.00 60.54 195 ALA A N 1
ATOM 1277 C CA . ALA A 1 199 ? -6.905 -36.916 -1.064 1.00 59.27 195 ALA A CA 1
ATOM 1278 C C . ALA A 1 199 ? -5.435 -36.965 -0.652 1.00 65.93 195 ALA A C 1
ATOM 1279 O O . ALA A 1 199 ? -5.117 -37.264 0.506 1.00 66.19 195 ALA A O 1
ATOM 1281 N N . LEU A 1 200 ? -4.525 -36.693 -1.581 1.00 68.41 196 LEU A N 1
ATOM 1282 C CA . LEU A 1 200 ? -3.099 -36.745 -1.291 1.00 69.68 196 LEU A CA 1
ATOM 1283 C C . LEU A 1 200 ? -2.527 -35.400 -0.874 1.00 72.89 196 LEU A C 1
ATOM 1284 O O . LEU A 1 200 ? -1.336 -35.329 -0.549 1.00 74.43 196 LEU A O 1
ATOM 1289 N N . LYS A 1 201 ? -3.350 -34.352 -0.830 1.00 71.40 197 LYS A N 1
ATOM 1290 C CA . LYS A 1 201 ? -2.856 -32.989 -0.654 1.00 80.68 197 LYS A CA 1
ATOM 1291 C C . LYS A 1 201 ? -1.752 -32.690 -1.669 1.00 81.50 197 LYS A C 1
ATOM 1292 O O . LYS A 1 201 ? -0.726 -32.094 -1.350 1.00 85.88 197 LYS A O 1
ATOM 1295 N N . ASP A 1 202 ? -1.979 -33.108 -2.910 1.00 77.61 198 ASP A N 1
ATOM 1296 C CA . ASP A 1 202 ? -1.001 -33.014 -3.988 1.00 86.21 198 ASP A CA 1
ATOM 1297 C C . ASP A 1 202 ? -1.314 -31.801 -4.860 1.00 80.94 198 ASP A C 1
ATOM 1298 O O . ASP A 1 202 ? -2.396 -31.720 -5.453 1.00 77.70 198 ASP A O 1
ATOM 1303 N N . GLU A 1 203 ? -0.352 -30.890 -4.978 1.00 76.42 199 GLU A N 1
ATOM 1304 C CA . GLU A 1 203 ? -0.549 -29.682 -5.764 1.00 70.12 199 GLU A CA 1
ATOM 1305 C C . GLU A 1 203 ? -0.155 -29.875 -7.220 1.00 76.88 199 GLU A C 1
ATOM 1306 O O . GLU A 1 203 ? -0.801 -29.316 -8.117 1.00 76.37 199 GLU A O 1
ATOM 1308 N N . LYS A 1 204 ? 0.896 -30.660 -7.473 1.00 75.85 200 LYS A N 1
ATOM 1309 C CA . LYS A 1 204 ? 1.311 -30.923 -8.847 1.00 72.66 200 LYS A CA 1
ATOM 1310 C C . LYS A 1 204 ? 0.245 -31.700 -9.610 1.00 71.42 200 LYS A C 1
ATOM 1311 O O . LYS A 1 204 ? 0.005 -31.436 -10.793 1.00 73.82 200 LYS A O 1
ATOM 1313 N N . LEU A 1 205 ? -0.409 -32.657 -8.948 1.00 70.69 201 LEU A N 1
ATOM 1314 C CA . LEU A 1 205 ? -1.452 -33.429 -9.609 1.00 68.23 201 LEU A CA 1
ATOM 1315 C C . LEU A 1 205 ? -2.707 -32.595 -9.861 1.00 69.07 201 LEU A C 1
ATOM 1316 O O . LEU A 1 205 ? -3.423 -32.833 -10.841 1.00 70.23 201 LEU A O 1
ATOM 1321 N N . ALA A 1 206 ? -2.995 -31.620 -9.000 1.00 68.24 202 ALA A N 1
ATOM 1322 C CA . ALA A 1 206 ? -4.132 -30.744 -9.247 1.00 62.93 202 ALA A CA 1
ATOM 1323 C C . ALA A 1 206 ? -3.841 -29.798 -10.397 1.00 64.45 202 ALA A C 1
ATOM 1324 O O . ALA A 1 206 ? -4.741 -29.453 -11.173 1.00 62.13 202 ALA A O 1
ATOM 1326 N N . LYS A 1 207 ? -2.590 -29.353 -10.516 1.00 66.06 203 LYS A N 1
ATOM 1327 C CA . LYS A 1 207 ? -2.211 -28.561 -11.677 1.00 71.58 203 LYS A CA 1
ATOM 1328 C C . LYS A 1 207 ? -2.285 -29.403 -12.941 1.00 67.03 203 LYS A C 1
ATOM 1329 O O . LYS A 1 207 ? -2.522 -28.871 -14.034 1.00 65.32 203 LYS A O 1
ATOM 1331 N N . GLU A 1 208 ? -2.094 -30.718 -12.802 1.00 64.82 204 GLU A N 1
ATOM 1332 C CA . GLU A 1 208 ? -2.228 -31.617 -13.940 1.00 65.12 204 GLU A CA 1
ATOM 1333 C C . GLU A 1 208 ? -3.695 -31.795 -14.311 1.00 61.89 204 GLU A C 1
ATOM 1334 O O . GLU A 1 208 ? -4.076 -31.640 -15.478 1.00 64.43 204 GLU A O 1
ATOM 1337 N N . ALA A 1 209 ? -4.533 -32.109 -13.322 1.00 59.13 205 ALA A N 1
ATOM 1338 C CA . ALA A 1 209 ? -5.965 -32.223 -13.561 1.00 58.85 205 ALA A CA 1
ATOM 1339 C C . ALA A 1 209 ? -6.554 -30.921 -14.079 1.00 59.13 205 ALA A C 1
ATOM 1340 O O . ALA A 1 209 ? -7.540 -30.936 -14.825 1.00 58.49 205 ALA A O 1
ATOM 1342 N N . LEU A 1 210 ? -5.956 -29.787 -13.719 1.00 58.83 206 LEU A N 1
ATOM 1343 C CA . LEU A 1 210 ? -6.479 -28.510 -14.188 1.00 59.12 206 LEU A CA 1
ATOM 1344 C C . LEU A 1 210 ? -6.180 -28.309 -15.667 1.00 61.21 206 LEU A C 1
ATOM 1345 O O . LEU A 1 210 ? -7.047 -27.874 -16.435 1.00 62.48 206 LEU A O 1
ATOM 1350 N N . LYS A 1 211 ? -4.959 -28.630 -16.086 1.00 61.27 207 LYS A N 1
ATOM 1351 C CA . LYS A 1 211 ? -4.629 -28.572 -17.502 1.00 63.59 207 LYS A CA 1
ATOM 1352 C C . LYS A 1 211 ? -5.505 -29.530 -18.302 1.00 61.88 207 LYS A C 1
ATOM 1353 O O . LYS A 1 211 ? -5.927 -29.211 -19.418 1.00 67.01 207 LYS A O 1
ATOM 1357 N N . LEU A 1 212 ? -5.815 -30.697 -17.734 1.00 60.50 208 LEU A N 1
ATOM 1358 C CA . LEU A 1 212 ? -6.656 -31.666 -18.433 1.00 62.77 208 LEU A CA 1
ATOM 1359 C C . LEU A 1 212 ? -8.089 -31.161 -18.586 1.00 61.93 208 LEU A C 1
ATOM 1360 O O . LEU A 1 212 ? -8.694 -31.298 -19.655 1.00 61.39 208 LEU A O 1
ATOM 1365 N N . ALA A 1 213 ? -8.661 -30.604 -17.517 1.00 57.61 209 ALA A N 1
ATOM 1366 C CA . ALA A 1 213 ? -10.020 -30.081 -17.596 1.00 59.61 209 ALA A CA 1
ATOM 1367 C C . ALA A 1 213 ? -10.121 -28.935 -18.592 1.00 60.44 209 ALA A C 1
ATOM 1368 O O . ALA A 1 213 ? -11.102 -28.834 -19.340 1.00 60.05 209 ALA A O 1
ATOM 1370 N N . LEU A 1 214 ? -9.124 -28.052 -18.610 1.00 60.87 210 LEU A N 1
ATOM 1371 C CA . LEU A 1 214 ? -9.165 -26.939 -19.552 1.00 65.90 210 LEU A CA 1
ATOM 1372 C C . LEU A 1 214 ? -9.066 -27.423 -20.995 1.00 65.25 210 LEU A C 1
ATOM 1373 O O . LEU A 1 214 ? -9.687 -26.835 -21.889 1.00 61.75 210 LEU A O 1
ATOM 1378 N N . GLU A 1 215 ? -8.321 -28.505 -21.234 1.00 70.86 211 GLU A N 1
ATOM 1379 C CA . GLU A 1 215 ? -8.265 -29.088 -22.569 1.00 66.51 211 GLU A CA 1
ATOM 1380 C C . GLU A 1 215 ? -9.631 -29.615 -22.980 1.00 66.93 211 GLU A C 1
ATOM 1381 O O . GLU A 1 215 ? -10.120 -29.325 -24.077 1.00 77.82 211 GLU A O 1
ATOM 1387 N N . VAL A 1 216 ? -10.273 -30.377 -22.092 1.00 64.11 212 VAL A N 1
ATOM 1388 C CA . VAL A 1 216 ? -11.597 -30.912 -22.389 1.00 62.11 212 VAL A CA 1
ATOM 1389 C C . VAL A 1 216 ? -12.596 -29.785 -22.576 1.00 63.87 212 VAL A C 1
ATOM 1390 O O . VAL A 1 216 ? -13.446 -29.832 -23.472 1.00 65.14 212 VAL A O 1
ATOM 1394 N N . LYS A 1 217 ? -12.508 -28.750 -21.741 1.00 64.62 213 LYS A N 1
ATOM 1395 C CA . LYS A 1 217 ? -13.458 -27.647 -21.836 1.00 67.03 213 LYS A CA 1
ATOM 1396 C C . LYS A 1 217 ? -13.347 -26.945 -23.184 1.00 70.35 213 LYS A C 1
ATOM 1397 O O . LYS A 1 217 ? -14.361 -26.676 -23.838 1.00 73.98 213 LYS A O 1
ATOM 1399 N N . LYS A 1 218 ? -12.121 -26.660 -23.633 1.00 69.27 214 LYS A N 1
ATOM 1400 C CA . LYS A 1 218 ? -11.962 -25.997 -24.925 1.00 72.05 214 LYS A CA 1
ATOM 1401 C C . LYS A 1 218 ? -12.466 -26.877 -26.057 1.00 69.51 214 LYS A C 1
ATOM 1402 O O . LYS A 1 218 ? -13.099 -26.387 -26.998 1.00 75.16 214 LYS A O 1
ATOM 1404 N N . LYS A 1 219 ? -12.215 -28.183 -25.976 1.00 65.08 215 LYS A N 1
ATOM 1405 C CA . LYS A 1 219 ? -12.611 -29.065 -27.066 1.00 70.06 215 LYS A CA 1
ATOM 1406 C C . LYS A 1 219 ? -14.115 -29.313 -27.076 1.00 69.63 215 LYS A C 1
ATOM 1407 O O . LYS A 1 219 ? -14.735 -29.320 -28.146 1.00 73.28 215 LYS A O 1
ATOM 1410 N N . SER A 1 220 ? -14.726 -29.484 -25.903 1.00 68.16 216 SER A N 1
ATOM 1411 C CA . SER A 1 220 ? -16.165 -29.710 -25.861 1.00 64.25 216 SER A CA 1
ATOM 1412 C C . SER A 1 220 ? -16.940 -28.479 -26.295 1.00 65.83 216 SER A C 1
ATOM 1413 O O . SER A 1 220 ? -18.024 -28.606 -26.870 1.00 66.40 216 SER A O 1
ATOM 1416 N N . GLU A 1 221 ? -16.413 -27.286 -26.024 1.00 69.68 217 GLU A N 1
ATOM 1417 C CA . GLU A 1 221 ? -17.090 -26.077 -26.480 1.00 69.84 217 GLU A CA 1
ATOM 1418 C C . GLU A 1 221 ? -17.084 -25.989 -27.996 1.00 75.22 217 GLU A C 1
ATOM 1419 O O . GLU A 1 221 ? -18.109 -25.672 -28.613 1.00 80.06 217 GLU A O 1
ATOM 1425 N N . GLU A 1 222 ? -15.948 -26.304 -28.618 1.00 78.25 218 GLU A N 1
ATOM 1426 C CA . GLU A 1 222 ? -15.873 -26.263 -30.071 1.00 73.57 218 GLU A CA 1
ATOM 1427 C C . GLU A 1 222 ? -16.803 -27.298 -30.687 1.00 71.80 218 GLU A C 1
ATOM 1428 O O . GLU A 1 222 ? -17.611 -26.982 -31.567 1.00 75.59 218 GLU A O 1
ATOM 1434 N N . GLU A 1 223 ? -16.738 -28.534 -30.195 1.00 72.64 219 GLU A N 1
ATOM 1435 C CA . GLU A 1 223 ? -17.578 -29.593 -30.736 1.00 75.48 219 GLU A CA 1
ATOM 1436 C C . GLU A 1 223 ? -19.056 -29.311 -30.526 1.00 76.73 219 GLU A C 1
ATOM 1437 O O . GLU A 1 223 ? -19.886 -29.804 -31.298 1.00 78.49 219 GLU A O 1
ATOM 1443 N N . TYR A 1 224 ? -19.393 -28.488 -29.533 1.00 73.06 220 TYR A N 1
ATOM 1444 C CA . TYR A 1 224 ? -20.792 -28.230 -29.230 1.00 74.37 220 TYR A CA 1
ATOM 1445 C C . TYR A 1 224 ? -21.429 -27.326 -30.280 1.00 79.38 220 TYR A C 1
ATOM 1446 O O . TYR A 1 224 ? -22.521 -27.618 -30.784 1.00 80.87 220 TYR A O 1
ATOM 1455 N N . GLU A 1 225 ? -20.753 -26.236 -30.648 1.00 83.82 221 GLU A N 1
ATOM 1456 C CA . GLU A 1 225 ? -21.298 -25.378 -31.697 1.00 89.02 221 GLU A CA 1
ATOM 1457 C C . GLU A 1 225 ? -21.222 -26.046 -33.064 1.00 87.80 221 GLU A C 1
ATOM 1458 O O . GLU A 1 225 ? -22.064 -25.781 -33.927 1.00 88.29 221 GLU A O 1
ATOM 1461 N N . GLU A 1 226 ? -20.237 -26.921 -33.272 1.00 88.03 222 GLU A N 1
ATOM 1462 C CA . GLU A 1 226 ? -20.183 -27.692 -34.510 1.00 104.28 222 GLU A CA 1
ATOM 1463 C C . GLU A 1 226 ? -21.393 -28.614 -34.635 1.00 103.75 222 GLU A C 1
ATOM 1464 O O . GLU A 1 226 ? -21.991 -28.729 -35.707 1.00 119.50 222 GLU A O 1
ATOM 1466 N N . ALA A 1 227 ? -21.750 -29.309 -33.556 1.00 96.61 223 ALA A N 1
ATOM 1467 C CA . ALA A 1 227 ? -22.935 -30.160 -33.573 1.00 99.79 223 ALA A CA 1
ATOM 1468 C C . ALA A 1 227 ? -24.231 -29.361 -33.609 1.00 98.51 223 ALA A C 1
ATOM 1469 O O . ALA A 1 227 ? -25.283 -29.934 -33.920 1.00 95.04 223 ALA A O 1
ATOM 1471 N N . LYS A 1 228 ? -24.173 -28.059 -33.313 1.00 104.35 224 LYS A N 1
ATOM 1472 C CA . LYS A 1 228 ? -25.378 -27.242 -33.216 1.00 97.64 224 LYS A CA 1
ATOM 1473 C C . LYS A 1 228 ? -26.135 -27.148 -34.536 1.00 108.51 224 LYS A C 1
ATOM 1474 O O . LYS A 1 228 ? -27.370 -27.068 -34.530 1.00 112.55 224 LYS A O 1
ATOM 1476 N N . LYS A 1 229 ? -25.429 -27.158 -35.666 1.00 107.62 225 LYS A N 1
ATOM 1477 C CA . LYS A 1 229 ? -26.077 -27.087 -36.975 1.00 101.31 225 LYS A CA 1
ATOM 1478 C C . LYS A 1 229 ? -27.052 -28.235 -37.199 1.00 108.54 225 LYS A C 1
ATOM 1479 O O . LYS A 1 229 ? -26.795 -29.366 -36.788 1.00 114.36 225 LYS A O 1
ATOM 1483 C CA . ASN A 1 232 ? -27.056 -34.168 -33.932 1.00 88.91 228 ASN A CA 1
ATOM 1484 C C . ASN A 1 232 ? -27.530 -33.510 -32.640 1.00 90.05 228 ASN A C 1
ATOM 1485 O O . ASN A 1 232 ? -26.761 -32.834 -31.962 1.00 89.04 228 ASN A O 1
ATOM 1487 N N . GLU A 1 233 ? -28.810 -33.695 -32.310 1.00 88.39 229 GLU A N 1
ATOM 1488 C CA . GLU A 1 233 ? -29.346 -33.111 -31.086 1.00 79.87 229 GLU A CA 1
ATOM 1489 C C . GLU A 1 233 ? -28.897 -33.875 -29.847 1.00 72.65 229 GLU A C 1
ATOM 1490 O O . GLU A 1 233 ? -28.865 -33.303 -28.753 1.00 68.82 229 GLU A O 1
ATOM 1493 N N . ILE A 1 234 ? -28.560 -35.158 -29.997 1.00 75.49 230 ILE A N 1
ATOM 1494 C CA . ILE A 1 234 ? -28.052 -35.952 -28.878 1.00 69.75 230 ILE A CA 1
ATOM 1495 C C . ILE A 1 234 ? -26.574 -35.662 -28.632 1.00 64.66 230 ILE A C 1
ATOM 1496 O O . ILE A 1 234 ? -26.148 -35.439 -27.492 1.00 61.39 230 ILE A O 1
ATOM 1501 N N . ALA A 1 235 ? -25.766 -35.666 -29.694 1.00 69.00 231 ALA A N 1
ATOM 1502 C CA . ALA A 1 235 ? -24.362 -35.313 -29.532 1.00 68.20 231 ALA A CA 1
ATOM 1503 C C . ALA A 1 235 ? -24.217 -33.887 -29.024 1.00 66.13 231 ALA A C 1
ATOM 1504 O O . ALA A 1 235 ? -23.266 -33.576 -28.298 1.00 66.17 231 ALA A O 1
ATOM 1506 N N . LYS A 1 236 ? -25.173 -33.019 -29.356 1.00 70.21 232 LYS A N 1
ATOM 1507 C CA . LYS A 1 236 ? -25.162 -31.660 -28.828 1.00 68.28 232 LYS A CA 1
ATOM 1508 C C . LYS A 1 236 ? -25.299 -31.670 -27.311 1.00 62.16 232 LYS A C 1
ATOM 1509 O O . LYS A 1 236 ? -24.476 -31.091 -26.592 1.00 60.74 232 LYS A O 1
ATOM 1513 N N . ALA A 1 237 ? -26.313 -32.368 -26.800 1.00 63.88 233 ALA A N 1
ATOM 1514 C CA . ALA A 1 237 ? -26.516 -32.402 -25.358 1.00 57.90 233 ALA A CA 1
ATOM 1515 C C . ALA A 1 237 ? -25.362 -33.093 -24.647 1.00 53.90 233 ALA A C 1
ATOM 1516 O O . ALA A 1 237 ? -25.065 -32.769 -23.495 1.00 49.34 233 ALA A O 1
ATOM 1518 N N . LEU A 1 238 ? -24.685 -34.025 -25.317 1.00 54.91 234 LEU A N 1
ATOM 1519 C CA . LEU A 1 238 ? -23.580 -34.721 -24.671 1.00 55.02 234 LEU A CA 1
ATOM 1520 C C . LEU A 1 238 ? -22.357 -33.817 -24.555 1.00 52.69 234 LEU A C 1
ATOM 1521 O O . LEU A 1 238 ? -21.627 -33.875 -23.560 1.00 50.55 234 LEU A O 1
ATOM 1526 N N . TYR A 1 239 ? -22.125 -32.966 -25.552 1.00 53.43 235 TYR A N 1
ATOM 1527 C CA . TYR A 1 239 ? -21.055 -31.979 -25.442 1.00 55.64 235 TYR A CA 1
ATOM 1528 C C . TYR A 1 239 ? -21.309 -31.018 -24.289 1.00 52.52 235 TYR A C 1
ATOM 1529 O O . TYR A 1 239 ? -20.369 -30.601 -23.601 1.00 51.00 235 TYR A O 1
ATOM 1538 N N . LEU A 1 240 ? -22.574 -30.652 -24.062 1.00 51.45 236 LEU A N 1
ATOM 1539 C CA . LEU A 1 240 ? -22.881 -29.792 -22.927 1.00 47.05 236 LEU A CA 1
ATOM 1540 C C . LEU A 1 240 ? -22.562 -30.493 -21.618 1.00 48.17 236 LEU A C 1
ATOM 1541 O O . LEU A 1 240 ? -22.002 -29.886 -20.698 1.00 46.08 236 LEU A O 1
ATOM 1546 N N . ILE A 1 241 ? -22.883 -31.787 -21.531 1.00 48.16 237 ILE A N 1
ATOM 1547 C CA . ILE A 1 241 ? -22.595 -32.551 -20.324 1.00 43.04 237 ILE A CA 1
ATOM 1548 C C . ILE A 1 241 ? -21.101 -32.571 -20.069 1.00 45.20 237 ILE A C 1
ATOM 1549 O O . ILE A 1 241 ? -20.638 -32.403 -18.937 1.00 39.82 237 ILE A O 1
ATOM 1554 N N . ALA A 1 242 ? -20.324 -32.749 -21.133 1.00 48.60 238 ALA A N 1
ATOM 1555 C CA . ALA A 1 242 ? -18.877 -32.703 -21.013 1.00 45.12 238 ALA A CA 1
ATOM 1556 C C . ALA A 1 242 ? -18.413 -31.364 -20.449 1.00 45.76 238 ALA A C 1
ATOM 1557 O O . ALA A 1 242 ? -17.517 -31.319 -19.601 1.00 46.45 238 ALA A O 1
ATOM 1559 N N . ILE A 1 243 ? -19.004 -30.259 -20.909 1.00 46.52 239 ILE A N 1
ATOM 1560 C CA . ILE A 1 243 ? -18.622 -28.949 -20.389 1.00 44.90 239 ILE A CA 1
ATOM 1561 C C . ILE A 1 243 ? -18.993 -28.829 -18.912 1.00 45.17 239 ILE A C 1
ATOM 1562 O O . ILE A 1 243 ? -18.208 -28.328 -18.098 1.00 46.12 239 ILE A O 1
ATOM 1567 N N . ALA A 1 244 ? -20.183 -29.297 -18.540 1.00 42.44 240 ALA A N 1
ATOM 1568 C CA . ALA A 1 244 ? -20.566 -29.289 -17.134 1.00 40.62 240 ALA A CA 1
ATOM 1569 C C . ALA A 1 244 ? -19.615 -30.131 -16.287 1.00 42.93 240 ALA A C 1
ATOM 1570 O O . ALA A 1 244 ? -19.285 -29.762 -15.150 1.00 39.68 240 ALA A O 1
ATOM 1572 N N . LEU A 1 245 ? -19.164 -31.270 -16.823 1.00 45.20 241 LEU A N 1
ATOM 1573 C CA . LEU A 1 245 ? -18.253 -32.126 -16.070 1.00 40.42 241 LEU A CA 1
ATOM 1574 C C . LEU A 1 245 ? -16.885 -31.481 -15.930 1.00 44.25 241 LEU A C 1
ATOM 1575 O O . LEU A 1 245 ? -16.192 -31.698 -14.926 1.00 40.56 241 LEU A O 1
ATOM 1580 N N . ALA A 1 246 ? -16.489 -30.667 -16.909 1.00 43.91 242 ALA A N 1
ATOM 1581 C CA . ALA A 1 246 ? -15.228 -29.946 -16.785 1.00 43.17 242 ALA A CA 1
ATOM 1582 C C . ALA A 1 246 ? -15.331 -28.854 -15.730 1.00 45.04 242 ALA A C 1
ATOM 1583 O O . ALA A 1 246 ? -14.387 -28.633 -14.962 1.00 46.03 242 ALA A O 1
ATOM 1585 N N . ALA A 1 247 ? -16.477 -28.173 -15.664 1.00 42.46 243 ALA A N 1
ATOM 1586 C CA . ALA A 1 247 ? -16.675 -27.176 -14.624 1.00 41.31 243 ALA A CA 1
ATOM 1587 C C . ALA A 1 247 ? -16.595 -27.806 -13.237 1.00 45.13 243 ALA A C 1
ATOM 1588 O O . ALA A 1 247 ? -16.081 -27.189 -12.293 1.00 46.16 243 ALA A O 1
ATOM 1590 N N . ILE A 1 248 ? -17.089 -29.041 -13.092 1.00 42.44 244 ILE A N 1
ATOM 1591 C CA . ILE A 1 248 ? -16.954 -29.743 -11.817 1.00 40.81 244 ILE A CA 1
ATOM 1592 C C . ILE A 1 248 ? -15.485 -29.926 -11.460 1.00 41.77 244 ILE A C 1
ATOM 1593 O O . ILE A 1 248 ? -15.079 -29.702 -10.314 1.00 44.12 244 ILE A O 1
ATOM 1598 N N . ALA A 1 249 ? -14.659 -30.311 -12.436 1.00 45.29 245 ALA A N 1
ATOM 1599 C CA . ALA A 1 249 ? -13.243 -30.526 -12.155 1.00 41.63 245 ALA A CA 1
ATOM 1600 C C . ALA A 1 249 ? -12.556 -29.224 -11.778 1.00 46.68 245 ALA A C 1
ATOM 1601 O O . ALA A 1 249 ? -11.702 -29.205 -10.880 1.00 46.11 245 ALA A O 1
ATOM 1603 N N . LEU A 1 250 ? -12.935 -28.120 -12.432 1.00 44.72 246 LEU A N 1
ATOM 1604 C CA . LEU A 1 250 ? -12.362 -26.824 -12.082 1.00 45.91 246 LEU A CA 1
ATOM 1605 C C . LEU A 1 250 ? -12.649 -26.471 -10.636 1.00 46.88 246 LEU A C 1
ATOM 1606 O O . LEU A 1 250 ? -11.758 -26.001 -9.918 1.00 49.33 246 LEU A O 1
ATOM 1611 N N . ALA A 1 251 ? -13.895 -26.676 -10.198 1.00 45.64 247 ALA A N 1
ATOM 1612 C CA . ALA A 1 251 ? -14.250 -26.378 -8.819 1.00 44.92 247 ALA A CA 1
ATOM 1613 C C . ALA A 1 251 ? -13.453 -27.244 -7.861 1.00 49.94 247 ALA A C 1
ATOM 1614 O O . ALA A 1 251 ? -12.975 -26.763 -6.827 1.00 51.37 247 ALA A O 1
ATOM 1616 N N . LEU A 1 252 ? -13.271 -28.521 -8.208 1.00 46.03 248 LEU A N 1
ATOM 1617 C CA . LEU A 1 252 ? -12.491 -29.412 -7.359 1.00 48.41 248 LEU A CA 1
ATOM 1618 C C . LEU A 1 252 ? -11.049 -28.942 -7.242 1.00 48.62 248 LEU A C 1
ATOM 1619 O O . LEU A 1 252 ? -10.458 -28.991 -6.158 1.00 52.15 248 LEU A O 1
ATOM 1624 N N . VAL A 1 253 ? -10.468 -28.473 -8.341 1.00 49.94 249 VAL A N 1
ATOM 1625 C CA . VAL A 1 253 ? -9.110 -27.954 -8.275 1.00 49.00 249 VAL A CA 1
ATOM 1626 C C . VAL A 1 253 ? -9.094 -26.633 -7.514 1.00 53.64 249 VAL A C 1
ATOM 1627 O O . VAL A 1 253 ? -8.127 -26.320 -6.805 1.00 52.66 249 VAL A O 1
ATOM 1631 N N . ALA A 1 254 ? -10.168 -25.849 -7.623 1.00 52.20 250 ALA A N 1
ATOM 1632 C CA . ALA A 1 254 ? -10.287 -24.651 -6.800 1.00 57.61 250 ALA A CA 1
ATOM 1633 C C . ALA A 1 254 ? -10.366 -25.009 -5.321 1.00 59.37 250 ALA A C 1
ATOM 1634 O O . ALA A 1 254 ? -9.943 -24.223 -4.464 1.00 57.13 250 ALA A O 1
ATOM 1636 N N . ILE A 1 255 ? -10.925 -26.182 -5.007 1.00 54.98 251 ILE A N 1
ATOM 1637 C CA . ILE A 1 255 ? -10.923 -26.664 -3.633 1.00 52.41 251 ILE A CA 1
ATOM 1638 C C . ILE A 1 255 ? -9.530 -27.134 -3.240 1.00 55.05 251 ILE A C 1
ATOM 1639 O O . ILE A 1 255 ? -9.014 -26.768 -2.178 1.00 60.59 251 ILE A O 1
ATOM 1644 N N . ALA A 1 256 ? -8.876 -27.906 -4.112 1.00 52.08 252 ALA A N 1
ATOM 1645 C CA . ALA A 1 256 ? -7.591 -28.496 -3.756 1.00 52.78 252 ALA A CA 1
ATOM 1646 C C . ALA A 1 256 ? -6.479 -27.455 -3.681 1.00 61.91 252 ALA A C 1
ATOM 1647 O O . ALA A 1 256 ? -5.550 -27.603 -2.877 1.00 65.03 252 ALA A O 1
ATOM 1649 N N . LEU A 1 257 ? -6.533 -26.417 -4.512 1.00 60.85 253 LEU A N 1
ATOM 1650 C CA . LEU A 1 257 ? -5.516 -25.372 -4.489 1.00 60.35 253 LEU A CA 1
ATOM 1651 C C . LEU A 1 257 ? -5.908 -24.184 -3.619 1.00 64.24 253 LEU A C 1
ATOM 1652 O O . LEU A 1 257 ? -5.103 -23.256 -3.468 1.00 64.67 253 LEU A O 1
ATOM 1657 N N . LYS A 1 258 ? -7.115 -24.194 -3.042 1.00 64.10 254 LYS A N 1
ATOM 1658 C CA . LYS A 1 258 ? -7.631 -23.063 -2.267 1.00 69.89 254 LYS A CA 1
ATOM 1659 C C . LYS A 1 258 ? -7.584 -21.772 -3.085 1.00 68.06 254 LYS A C 1
ATOM 1660 O O . LYS A 1 258 ? -7.254 -20.699 -2.578 1.00 69.41 254 LYS A O 1
ATOM 1663 N N . ASP A 1 259 ? -7.908 -21.880 -4.369 1.00 67.44 255 ASP A N 1
ATOM 1664 C CA . ASP A 1 259 ? -7.922 -20.737 -5.269 1.00 64.97 255 ASP A CA 1
ATOM 1665 C C . ASP A 1 259 ? -9.340 -20.203 -5.410 1.00 70.03 255 ASP A C 1
ATOM 1666 O O . ASP A 1 259 ? -10.269 -20.962 -5.700 1.00 79.93 255 ASP A O 1
ATOM 1671 N N . GLU A 1 260 ? -9.498 -18.895 -5.250 1.00 71.82 256 GLU A N 1
ATOM 1672 C CA . GLU A 1 260 ? -10.824 -18.304 -5.319 1.00 72.53 256 GLU A CA 1
ATOM 1673 C C . GLU A 1 260 ? -11.155 -17.815 -6.718 1.00 69.22 256 GLU A C 1
ATOM 1674 O O . GLU A 1 260 ? -12.327 -17.826 -7.107 1.00 74.10 256 GLU A O 1
ATOM 1677 N N . GLU A 1 261 ? -10.144 -17.411 -7.492 1.00 71.24 257 GLU A N 1
ATOM 1678 C CA . GLU A 1 261 ? -10.393 -17.011 -8.873 1.00 66.29 257 GLU A CA 1
ATOM 1679 C C . GLU A 1 261 ? -10.786 -18.210 -9.721 1.00 70.53 257 GLU A C 1
ATOM 1680 O O . GLU A 1 261 ? -11.642 -18.101 -10.607 1.00 75.39 257 GLU A O 1
ATOM 1682 N N . LEU A 1 262 ? -10.176 -19.364 -9.457 1.00 66.49 258 LEU A N 1
ATOM 1683 C CA . LEU A 1 262 ? -10.581 -20.595 -10.121 1.00 64.42 258 LEU A CA 1
ATOM 1684 C C . LEU A 1 262 ? -11.992 -21.010 -9.720 1.00 66.41 258 LEU A C 1
ATOM 1685 O O . LEU A 1 262 ? -12.747 -21.555 -10.536 1.00 63.13 258 LEU A O 1
ATOM 1690 N N . ALA A 1 263 ? -12.350 -20.789 -8.453 1.00 68.91 259 ALA A N 1
ATOM 1691 C CA . ALA A 1 263 ? -13.698 -21.085 -7.982 1.00 66.85 259 ALA A CA 1
ATOM 1692 C C . ALA A 1 263 ? -14.723 -20.151 -8.606 1.00 67.21 259 ALA A C 1
ATOM 1693 O O . ALA A 1 263 ? -15.854 -20.566 -8.886 1.00 64.86 259 ALA A O 1
ATOM 1695 N N . GLU A 1 264 ? -14.363 -18.878 -8.788 1.00 66.55 260 GLU A N 1
ATOM 1696 C CA . GLU A 1 264 ? -15.252 -17.950 -9.480 1.00 70.40 260 GLU A CA 1
ATOM 1697 C C . GLU A 1 264 ? -15.383 -18.319 -10.952 1.00 70.24 260 GLU A C 1
ATOM 1698 O O . GLU A 1 264 ? -16.462 -18.183 -11.543 1.00 68.75 260 GLU A O 1
ATOM 1704 N N . GLU A 1 265 ? -14.291 -18.784 -11.560 1.00 69.81 261 GLU A N 1
ATOM 1705 C CA . GLU A 1 265 ? -14.348 -19.173 -12.960 1.00 70.25 261 GLU A CA 1
ATOM 1706 C C . GLU A 1 265 ? -15.163 -20.447 -13.124 1.00 63.64 261 GLU A C 1
ATOM 1707 O O . GLU A 1 265 ? -15.943 -20.578 -14.074 1.00 61.85 261 GLU A O 1
ATOM 1713 N N . ALA A 1 266 ? -15.028 -21.379 -12.180 1.00 63.65 262 ALA A N 1
ATOM 1714 C CA . ALA A 1 266 ? -15.836 -22.591 -12.224 1.00 60.07 262 ALA A CA 1
ATOM 1715 C C . ALA A 1 266 ? -17.314 -22.273 -12.042 1.00 58.60 262 ALA A C 1
ATOM 1716 O O . ALA A 1 266 ? -18.168 -22.864 -12.708 1.00 57.24 262 ALA A O 1
ATOM 1718 N N . LYS A 1 267 ? -17.637 -21.355 -11.132 1.00 59.65 263 LYS A N 1
ATOM 1719 C CA . LYS A 1 267 ? -19.033 -20.999 -10.904 1.00 58.28 263 LYS A CA 1
ATOM 1720 C C . LYS A 1 267 ? -19.635 -20.278 -12.100 1.00 58.56 263 LYS A C 1
ATOM 1721 O O . LYS A 1 267 ? -20.820 -20.465 -12.403 1.00 59.15 263 LYS A O 1
ATOM 1726 N N . GLU A 1 268 ? -18.834 -19.479 -12.808 1.00 63.21 264 GLU A N 1
ATOM 1727 C CA . GLU A 1 268 ? -19.360 -18.741 -13.953 1.00 62.34 264 GLU A CA 1
ATOM 1728 C C . GLU A 1 268 ? -19.603 -19.660 -15.149 1.00 61.10 264 GLU A C 1
ATOM 1729 O O . GLU A 1 268 ? -20.570 -19.468 -15.899 1.00 59.12 264 GLU A O 1
ATOM 1731 N N . GLU A 1 269 ? -18.737 -20.658 -15.350 1.00 60.46 265 GLU A N 1
ATOM 1732 C CA . GLU A 1 269 ? -19.000 -21.647 -16.389 1.00 64.09 265 GLU A CA 1
ATOM 1733 C C . GLU A 1 269 ? -20.220 -22.487 -16.061 1.00 62.12 265 GLU A C 1
ATOM 1734 O O . GLU A 1 269 ? -20.988 -22.845 -16.961 1.00 71.58 265 GLU A O 1
ATOM 1737 N N . ALA A 1 270 ? -20.417 -22.816 -14.785 1.00 56.73 266 ALA A N 1
ATOM 1738 C CA . ALA A 1 270 ? -21.578 -23.622 -14.429 1.00 51.43 266 ALA A CA 1
ATOM 1739 C C . ALA A 1 270 ? -22.863 -22.862 -14.713 1.00 54.38 266 ALA A C 1
ATOM 1740 O O . ALA A 1 270 ? -23.841 -23.439 -15.200 1.00 53.01 266 ALA A O 1
ATOM 1742 N N . GLU A 1 271 ? -22.871 -21.560 -14.442 1.00 52.62 267 GLU A N 1
ATOM 1743 C CA . GLU A 1 271 ? -24.045 -20.765 -14.759 1.00 53.76 267 GLU A CA 1
ATOM 1744 C C . GLU A 1 271 ? -24.262 -20.675 -16.264 1.00 56.91 267 GLU A C 1
ATOM 1745 O O . GLU A 1 271 ? -25.410 -20.657 -16.724 1.00 58.04 267 GLU A O 1
ATOM 1748 N N . LYS A 1 272 ? -23.182 -20.662 -17.048 1.00 55.53 268 LYS A N 1
ATOM 1749 C CA . LYS A 1 272 ? -23.321 -20.556 -18.497 1.00 57.04 268 LYS A CA 1
ATOM 1750 C C . LYS A 1 272 ? -23.928 -21.826 -19.079 1.00 57.03 268 LYS A C 1
ATOM 1751 O O . LYS A 1 272 ? -24.825 -21.757 -19.928 1.00 62.41 268 LYS A O 1
ATOM 1754 N N . VAL A 1 273 ? -23.482 -22.992 -18.601 1.00 53.05 269 VAL A N 1
ATOM 1755 C CA . VAL A 1 273 ? -24.007 -24.265 -19.085 1.00 51.94 269 VAL A CA 1
ATOM 1756 C C . VAL A 1 273 ? -25.473 -24.417 -18.709 1.00 49.99 269 VAL A C 1
ATOM 1757 O O . VAL A 1 273 ? -26.295 -24.863 -19.515 1.00 50.11 269 VAL A O 1
ATOM 1761 N N . LYS A 1 274 ? -25.811 -24.076 -17.464 1.00 54.95 270 LYS A N 1
ATOM 1762 C CA . LYS A 1 274 ? -27.187 -24.145 -16.985 1.00 50.65 270 LYS A CA 1
ATOM 1763 C C . LYS A 1 274 ? -28.124 -23.353 -17.877 1.00 52.25 270 LYS A C 1
ATOM 1764 O O . LYS A 1 274 ? -29.164 -23.863 -18.302 1.00 52.80 270 LYS A O 1
ATOM 1770 N N . GLU A 1 275 ? -27.774 -22.098 -18.168 1.00 54.18 271 GLU A N 1
ATOM 1771 C CA . GLU A 1 275 ? -28.588 -21.299 -19.080 1.00 56.54 271 GLU A CA 1
ATOM 1772 C C . GLU A 1 275 ? -28.764 -22.003 -20.423 1.00 52.64 271 GLU A C 1
ATOM 1773 O O . GLU A 1 275 ? -29.883 -22.126 -20.935 1.00 51.69 271 GLU A O 1
ATOM 1776 N N . GLU A 1 276 ? -27.670 -22.489 -21.007 1.00 50.16 272 GLU A N 1
ATOM 1777 C CA . GLU A 1 276 ? -27.787 -23.115 -22.316 1.00 55.91 272 GLU A CA 1
ATOM 1778 C C . GLU A 1 276 ? -28.623 -24.384 -22.250 1.00 54.63 272 GLU A C 1
ATOM 1779 O O . GLU A 1 276 ? -29.471 -24.616 -23.118 1.00 55.25 272 GLU A O 1
ATOM 1785 N N . ALA A 1 277 ? -28.452 -25.182 -21.194 1.00 53.88 273 ALA A N 1
ATOM 1786 C CA . ALA A 1 277 ? -29.199 -26.431 -21.092 1.00 49.97 273 ALA A CA 1
ATOM 1787 C C . ALA A 1 277 ? -30.687 -26.173 -20.907 1.00 51.86 273 ALA A C 1
ATOM 1788 O O . ALA A 1 277 ? -31.516 -26.779 -21.593 1.00 53.22 273 ALA A O 1
ATOM 1790 N N . GLU A 1 278 ? -31.046 -25.264 -19.998 1.00 53.70 274 GLU A N 1
ATOM 1791 C CA . GLU A 1 278 ? -32.447 -24.870 -19.866 1.00 54.61 274 GLU A CA 1
ATOM 1792 C C . GLU A 1 278 ? -33.030 -24.400 -21.196 1.00 53.22 274 GLU A C 1
ATOM 1793 O O . GLU A 1 278 ? -34.166 -24.742 -21.539 1.00 53.78 274 GLU A O 1
ATOM 1799 N N . LYS A 1 279 ? -32.278 -23.599 -21.952 1.00 55.48 275 LYS A N 1
ATOM 1800 C CA . LYS A 1 279 ? -32.757 -23.161 -23.260 1.00 55.33 275 LYS A CA 1
ATOM 1801 C C . LYS A 1 279 ? -32.946 -24.345 -24.200 1.00 55.26 275 LYS A C 1
ATOM 1802 O O . LYS A 1 279 ? -34.001 -24.500 -24.821 1.00 57.12 275 LYS A O 1
ATOM 1805 N N . GLN A 1 280 ? -31.926 -25.196 -24.312 1.00 60.46 276 GLN A N 1
ATOM 1806 C CA . GLN A 1 280 ? -32.007 -26.347 -25.205 1.00 57.02 276 GLN A CA 1
ATOM 1807 C C . GLN A 1 280 ? -33.112 -27.301 -24.781 1.00 53.75 276 GLN A C 1
ATOM 1808 O O . GLN A 1 280 ? -33.862 -27.802 -25.624 1.00 56.53 276 GLN A O 1
ATOM 1814 N N . ALA A 1 281 ? -33.245 -27.544 -23.474 1.00 53.52 277 ALA A N 1
ATOM 1815 C CA . ALA A 1 281 ? -34.263 -28.472 -22.983 1.00 54.81 277 ALA A CA 1
ATOM 1816 C C . ALA A 1 281 ? -35.665 -27.958 -23.282 1.00 57.80 277 ALA A C 1
ATOM 1817 O O . ALA A 1 281 ? -36.565 -28.740 -23.616 1.00 57.80 277 ALA A O 1
ATOM 1819 N N . LYS A 1 282 ? -35.867 -26.646 -23.169 1.00 54.27 278 LYS A N 1
ATOM 1820 C CA . LYS A 1 282 ? -37.135 -26.065 -23.578 1.00 57.20 278 LYS A CA 1
ATOM 1821 C C . LYS A 1 282 ? -37.417 -26.378 -25.035 1.00 59.76 278 LYS A C 1
ATOM 1822 O O . LYS A 1 282 ? -38.527 -26.795 -25.382 1.00 68.21 278 LYS A O 1
ATOM 1825 N N . GLU A 1 283 ? -36.394 -26.267 -25.887 1.00 59.77 279 GLU A N 1
ATOM 1826 C CA . GLU A 1 283 ? -36.580 -26.527 -27.313 1.00 65.96 279 GLU A CA 1
ATOM 1827 C C . GLU A 1 283 ? -36.786 -28.009 -27.593 1.00 66.95 279 GLU A C 1
ATOM 1828 O O . GLU A 1 283 ? -37.611 -28.371 -28.443 1.00 67.68 279 GLU A O 1
ATOM 1831 N N . ALA A 1 284 ? -36.083 -28.883 -26.861 1.00 62.88 280 ALA A N 1
ATOM 1832 C CA . ALA A 1 284 ? -36.250 -30.318 -27.066 1.00 68.64 280 ALA A CA 1
ATOM 1833 C C . ALA A 1 284 ? -37.599 -30.807 -26.553 1.00 75.48 280 ALA A C 1
ATOM 1834 O O . ALA A 1 284 ? -38.147 -31.780 -27.083 1.00 78.27 280 ALA A O 1
ATOM 1836 N N . LYS A 1 285 ? -38.145 -30.153 -25.527 1.00 68.80 281 LYS A N 1
ATOM 1837 C CA . LYS A 1 285 ? -39.457 -30.538 -25.019 1.00 67.80 281 LYS A CA 1
ATOM 1838 C C . LYS A 1 285 ? -40.545 -30.258 -26.050 1.00 73.03 281 LYS A C 1
ATOM 1839 O O . LYS A 1 285 ? -41.394 -31.119 -26.316 1.00 74.67 281 LYS A O 1
ATOM 1842 N N . GLU A 1 286 ? -40.519 -29.074 -26.669 1.00 76.52 282 GLU A N 1
ATOM 1843 C CA . GLU A 1 286 ? -41.574 -28.722 -27.617 1.00 80.64 282 GLU A CA 1
ATOM 1844 C C . GLU A 1 286 ? -41.497 -29.572 -28.881 1.00 82.62 282 GLU A C 1
ATOM 1845 O O . GLU A 1 286 ? -42.523 -29.800 -29.533 1.00 89.94 282 GLU A O 1
ATOM 1851 N N . GLN A 1 287 ? -40.305 -30.042 -29.244 1.00 78.78 283 GLN A N 1
ATOM 1852 C CA . GLN A 1 287 ? -40.123 -30.832 -30.453 1.00 81.61 283 GLN A CA 1
ATOM 1853 C C . GLN A 1 287 ? -40.135 -32.332 -30.201 1.00 90.76 283 GLN A C 1
ATOM 1854 O O . GLN A 1 287 ? -40.012 -33.105 -31.157 1.00 92.15 283 GLN A O 1
ATOM 1860 N N . GLY A 1 288 ? -40.317 -32.760 -28.957 1.00 112.27 284 GLY A N 1
ATOM 1861 C CA . GLY A 1 288 ? -40.407 -34.176 -28.647 1.00 114.10 284 GLY A CA 1
ATOM 1862 C C . GLY A 1 288 ? -39.100 -34.931 -28.780 1.00 104.80 284 GLY A C 1
ATOM 1863 O O . GLY A 1 288 ? -39.097 -36.082 -29.238 1.00 106.89 284 GLY A O 1
ATOM 1864 N N . ASN A 1 289 ? -37.985 -34.307 -28.395 1.00 105.58 285 ASN A N 1
ATOM 1865 C CA . ASN A 1 289 ? -36.689 -34.980 -28.324 1.00 99.95 285 ASN A CA 1
ATOM 1866 C C . ASN A 1 289 ? -36.510 -35.444 -26.882 1.00 98.55 285 ASN A C 1
ATOM 1867 O O . ASN A 1 289 ? -35.886 -34.781 -26.053 1.00 98.54 285 ASN A O 1
ATOM 1872 N N . GLU A 1 290 ? -37.093 -36.604 -26.581 1.00 83.74 286 GLU A N 1
ATOM 1873 C CA . GLU A 1 290 ? -37.143 -37.054 -25.195 1.00 75.72 286 GLU A CA 1
ATOM 1874 C C . GLU A 1 290 ? -35.770 -37.459 -24.688 1.00 64.89 286 GLU A C 1
ATOM 1875 O O . GLU A 1 290 ? -35.424 -37.182 -23.535 1.00 65.81 286 GLU A O 1
ATOM 1881 N N . ILE A 1 291 ? -34.969 -38.115 -25.524 1.00 64.05 287 ILE A N 1
ATOM 1882 C CA . ILE A 1 291 ? -33.646 -38.497 -25.049 1.00 62.94 287 ILE A CA 1
ATOM 1883 C C . ILE A 1 291 ? -32.759 -37.265 -24.922 1.00 58.83 287 ILE A C 1
ATOM 1884 O O . ILE A 1 291 ? -31.981 -37.149 -23.969 1.00 55.59 287 ILE A O 1
ATOM 1889 N N . ALA A 1 292 ? -32.917 -36.291 -25.817 1.00 62.61 288 ALA A N 1
ATOM 1890 C CA . ALA A 1 292 ? -32.175 -35.044 -25.678 1.00 57.61 288 ALA A CA 1
ATOM 1891 C C . ALA A 1 292 ? -32.625 -34.278 -24.446 1.00 53.67 288 ALA A C 1
ATOM 1892 O O . ALA A 1 292 ? -31.796 -33.823 -23.651 1.00 55.18 288 ALA A O 1
ATOM 1894 N N . LYS A 1 293 ? -33.937 -34.155 -24.250 1.00 56.34 289 LYS A N 1
ATOM 1895 C CA . LYS A 1 293 ? -34.431 -33.463 -23.066 1.00 57.34 289 LYS A CA 1
ATOM 1896 C C . LYS A 1 293 ? -33.889 -34.101 -21.798 1.00 50.49 289 LYS A C 1
ATOM 1897 O O . LYS A 1 293 ? -33.483 -33.401 -20.863 1.00 46.95 289 LYS A O 1
ATOM 1903 N N . SER A 1 294 ? -33.810 -35.429 -21.781 1.00 50.02 290 SER A N 1
ATOM 1904 C CA . SER A 1 294 ? -33.220 -36.128 -20.648 1.00 50.19 290 SER A CA 1
ATOM 1905 C C . SER A 1 294 ? -31.774 -35.699 -20.421 1.00 46.71 290 SER A C 1
ATOM 1906 O O . SER A 1 294 ? -31.360 -35.447 -19.287 1.00 46.04 290 SER A O 1
ATOM 1909 N N . LEU A 1 295 ? -30.988 -35.623 -21.496 1.00 46.11 291 LEU A N 1
ATOM 1910 C CA . LEU A 1 295 ? -29.575 -35.287 -21.372 1.00 47.45 291 LEU A CA 1
ATOM 1911 C C . LEU A 1 295 ? -29.380 -33.847 -20.924 1.00 47.92 291 LEU A C 1
ATOM 1912 O O . LEU A 1 295 ? -28.497 -33.559 -20.104 1.00 44.20 291 LEU A O 1
ATOM 1917 N N . TYR A 1 296 ? -30.166 -32.923 -21.477 1.00 46.37 292 TYR A N 1
ATOM 1918 C CA . TYR A 1 296 ? -30.098 -31.545 -21.011 1.00 43.56 292 TYR A CA 1
ATOM 1919 C C . TYR A 1 296 ? -30.483 -31.465 -19.541 1.00 44.31 292 TYR A C 1
ATOM 1920 O O . TYR A 1 296 ? -29.908 -30.680 -18.783 1.00 46.94 292 TYR A O 1
ATOM 1929 N N . LYS A 1 297 ? -31.451 -32.280 -19.116 1.00 44.85 293 LYS A N 1
ATOM 1930 C CA . LYS A 1 297 ? -31.758 -32.372 -17.695 1.00 43.72 293 LYS A CA 1
ATOM 1931 C C . LYS A 1 297 ? -30.524 -32.790 -16.913 1.00 43.64 293 LYS A C 1
ATOM 1932 O O . LYS A 1 297 ? -30.183 -32.177 -15.893 1.00 44.12 293 LYS A O 1
ATOM 1938 N N . ILE A 1 298 ? -29.810 -33.799 -17.415 1.00 38.95 294 ILE A N 1
ATOM 1939 C CA . ILE A 1 298 ? -28.611 -34.285 -16.749 1.00 40.48 294 ILE A CA 1
ATOM 1940 C C . ILE A 1 298 ? -27.554 -33.194 -16.700 1.00 39.41 294 ILE A C 1
ATOM 1941 O O . ILE A 1 298 ? -26.786 -33.101 -15.735 1.00 38.20 294 ILE A O 1
ATOM 1946 N N . ALA A 1 299 ? -27.522 -32.327 -17.710 1.00 39.80 295 ALA A N 1
ATOM 1947 C CA . ALA A 1 299 ? -26.540 -31.251 -17.713 1.00 40.23 295 ALA A CA 1
ATOM 1948 C C . ALA A 1 299 ? -26.842 -30.225 -16.628 1.00 39.33 295 ALA A C 1
ATOM 1949 O O . ALA A 1 299 ? -25.923 -29.716 -15.980 1.00 40.54 295 ALA A O 1
ATOM 1951 N N . ILE A 1 300 ? -28.123 -29.927 -16.390 1.00 40.53 296 ILE A N 1
ATOM 1952 C CA . ILE A 1 300 ? -28.464 -28.984 -15.330 1.00 43.42 296 ILE A CA 1
ATOM 1953 C C . ILE A 1 300 ? -28.081 -29.555 -13.972 1.00 39.98 296 ILE A C 1
ATOM 1954 O O . ILE A 1 300 ? -27.532 -28.850 -13.121 1.00 40.77 296 ILE A O 1
ATOM 1959 N N . SER A 1 301 ? -28.304 -30.855 -13.775 1.00 40.13 297 SER A N 1
ATOM 1960 C CA . SER A 1 301 ? -27.907 -31.492 -12.527 1.00 35.20 297 SER A CA 1
ATOM 1961 C C . SER A 1 301 ? -26.411 -31.339 -12.295 1.00 42.28 297 SER A C 1
ATOM 1962 O O . SER A 1 301 ? -25.977 -31.018 -11.179 1.00 42.89 297 SER A O 1
ATOM 1965 N N . LEU A 1 302 ? -25.604 -31.557 -13.341 1.00 36.94 298 LEU A N 1
ATOM 1966 C CA . LEU A 1 302 ? -24.157 -31.431 -13.186 1.00 40.23 298 LEU A CA 1
ATOM 1967 C C . LEU A 1 302 ? -23.745 -29.992 -12.912 1.00 40.58 298 LEU A C 1
ATOM 1968 O O . LEU A 1 302 ? -22.847 -29.749 -12.093 1.00 40.21 298 LEU A O 1
ATOM 1973 N N . ALA A 1 303 ? -24.395 -29.023 -13.567 1.00 38.12 299 ALA A N 1
ATOM 1974 C CA . ALA A 1 303 ? -24.142 -27.625 -13.234 1.00 36.63 299 ALA A CA 1
ATOM 1975 C C . ALA A 1 303 ? -24.484 -27.345 -11.776 1.00 43.69 299 ALA A C 1
ATOM 1976 O O . ALA A 1 303 ? -23.778 -26.586 -11.100 1.00 47.45 299 ALA A O 1
ATOM 1978 N N . GLU A 1 304 ? -25.550 -27.970 -11.262 1.00 42.01 300 GLU A N 1
ATOM 1979 C CA . GLU A 1 304 ? -25.888 -27.785 -9.856 1.00 44.15 300 GLU A CA 1
ATOM 1980 C C . GLU A 1 304 ? -24.793 -28.321 -8.951 1.00 43.52 300 GLU A C 1
ATOM 1981 O O . GLU A 1 304 ? -24.419 -27.672 -7.967 1.00 42.98 300 GLU A O 1
ATOM 1987 N N . ILE A 1 305 ? -24.252 -29.496 -9.282 1.00 40.44 301 ILE A N 1
ATOM 1988 C CA . ILE A 1 305 ? -23.154 -30.053 -8.501 1.00 40.50 301 ILE A CA 1
ATOM 1989 C C . ILE A 1 305 ? -21.940 -29.133 -8.553 1.00 45.58 301 ILE A C 1
ATOM 1990 O O . ILE A 1 305 ? -21.279 -28.889 -7.535 1.00 44.26 301 ILE A O 1
ATOM 1995 N N . ALA A 1 306 ? -21.636 -28.593 -9.736 1.00 43.21 302 ALA A N 1
ATOM 1996 C CA . ALA A 1 306 ? -20.505 -27.682 -9.854 1.00 41.37 302 ALA A CA 1
ATOM 1997 C C . ALA A 1 306 ? -20.691 -26.442 -8.992 1.00 45.61 302 ALA A C 1
ATOM 1998 O O . ALA A 1 306 ? -19.717 -25.918 -8.439 1.00 51.04 302 ALA A O 1
ATOM 2000 N N . LEU A 1 307 ? -21.921 -25.929 -8.899 1.00 43.17 303 LEU A N 1
ATOM 2001 C CA . LEU A 1 307 ? -22.169 -24.743 -8.080 1.00 46.06 303 LEU A CA 1
ATOM 2002 C C . LEU A 1 307 ? -21.962 -25.036 -6.598 1.00 54.89 303 LEU A C 1
ATOM 2003 O O . LEU A 1 307 ? -21.375 -24.224 -5.870 1.00 55.30 303 LEU A O 1
ATOM 2008 N N . SER A 1 308 ? -22.487 -26.171 -6.124 1.00 51.24 304 SER A N 1
ATOM 2009 C CA . SER A 1 308 ? -22.245 -26.598 -4.752 1.00 51.06 304 SER A CA 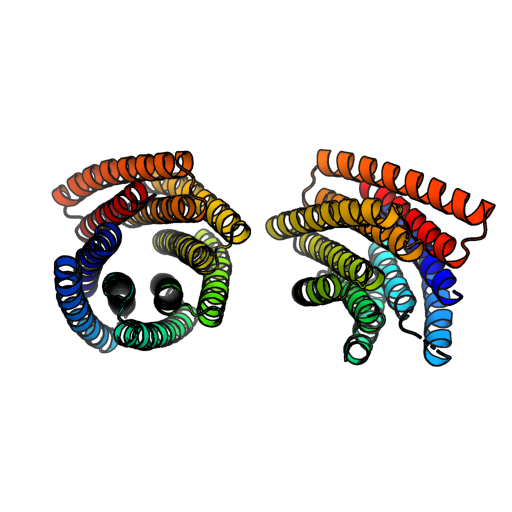1
ATOM 2010 C C . SER A 1 308 ? -20.758 -26.562 -4.424 1.00 58.85 304 SER A C 1
ATOM 2011 O O . SER A 1 308 ? -20.332 -25.878 -3.485 1.00 65.35 304 SER A O 1
ATOM 2014 N N . LEU A 1 309 ? -19.949 -27.288 -5.208 1.00 55.71 305 LEU A N 1
ATOM 2015 C CA . LEU A 1 309 ? -18.508 -27.293 -4.977 1.00 56.60 305 LEU A CA 1
ATOM 2016 C C . LEU A 1 309 ? -17.931 -25.890 -5.049 1.00 63.13 305 LEU A C 1
ATOM 2017 O O . LEU A 1 309 ? -17.062 -25.527 -4.246 1.00 66.97 305 LEU A O 1
ATOM 2022 N N . ALA A 1 310 ? -18.431 -25.074 -5.979 1.00 61.69 306 ALA A N 1
ATOM 2023 C CA . ALA A 1 310 ? -17.909 -23.723 -6.155 1.00 66.16 306 ALA A CA 1
ATOM 2024 C C . ALA A 1 310 ? -18.175 -22.848 -4.938 1.00 77.12 306 ALA A C 1
ATOM 2025 O O . ALA A 1 310 ? -17.419 -21.903 -4.686 1.00 102.14 306 ALA A O 1
ATOM 2027 N N . GLU A 1 311 ? -19.251 -23.118 -4.194 1.00 87.42 307 GLU A N 1
ATOM 2028 C CA . GLU A 1 311 ? -19.494 -22.385 -2.959 1.00 81.70 307 GLU A CA 1
ATOM 2029 C C . GLU A 1 311 ? -18.724 -22.970 -1.786 1.00 83.55 307 GLU A C 1
ATOM 2030 O O . GLU A 1 311 ? -18.429 -22.242 -0.832 1.00 99.76 307 GLU A O 1
ATOM 2032 N N . ILE A 1 312 ? -18.361 -24.252 -1.851 1.00 73.72 308 ILE A N 1
ATOM 2033 C CA . ILE A 1 312 ? -17.518 -24.830 -0.809 1.00 75.08 308 ILE A CA 1
ATOM 2034 C C . ILE A 1 312 ? -16.110 -24.263 -0.907 1.00 74.26 308 ILE A C 1
ATOM 2035 O O . ILE A 1 312 ? -15.479 -23.950 0.109 1.00 77.14 308 ILE A O 1
ATOM 2040 N N . ALA A 1 313 ? -15.600 -24.120 -2.125 1.00 71.02 309 ALA A N 1
ATOM 2041 C CA . ALA A 1 313 ? -14.305 -23.495 -2.342 1.00 72.41 309 ALA A CA 1
ATOM 2042 C C . ALA A 1 313 ? -14.345 -22.030 -1.907 1.00 79.16 309 ALA A C 1
ATOM 2043 O O . ALA A 1 313 ? -13.309 -21.422 -1.638 1.00 86.68 309 ALA A O 1
ATOM 2045 N N . ALA B 1 7 ? 39.520 -44.179 -13.576 1.00 92.64 3 ALA B N 1
ATOM 2046 C CA . ALA B 1 7 ? 39.378 -43.092 -14.540 1.00 94.87 3 ALA B CA 1
ATOM 2047 C C . ALA B 1 7 ? 39.606 -43.574 -15.967 1.00 93.92 3 ALA B C 1
ATOM 2048 O O . ALA B 1 7 ? 39.278 -42.873 -16.920 1.00 93.18 3 ALA B O 1
ATOM 2050 N N . GLU B 1 8 ? 40.206 -44.755 -16.116 1.00 91.62 4 GLU B N 1
ATOM 2051 C CA . GLU B 1 8 ? 40.409 -45.297 -17.454 1.00 109.67 4 GLU B CA 1
ATOM 2052 C C . GLU B 1 8 ? 39.084 -45.404 -18.197 1.00 104.66 4 GLU B C 1
ATOM 2053 O O . GLU B 1 8 ? 39.016 -45.133 -19.403 1.00 102.97 4 GLU B O 1
ATOM 2055 N N . ALA B 1 9 ? 38.017 -45.788 -17.492 1.00 97.54 5 ALA B N 1
ATOM 2056 C CA . ALA B 1 9 ? 36.699 -45.811 -18.115 1.00 87.46 5 ALA B CA 1
ATOM 2057 C C . ALA B 1 9 ? 36.270 -44.408 -18.529 1.00 82.96 5 ALA B C 1
ATOM 2058 O O . ALA B 1 9 ? 35.776 -44.208 -19.643 1.00 83.01 5 ALA B O 1
ATOM 2060 N N . LEU B 1 10 ? 36.512 -43.417 -17.667 1.00 82.04 6 LEU B N 1
ATOM 2061 C CA . LEU B 1 10 ? 36.118 -42.040 -17.959 1.00 82.92 6 LEU B CA 1
ATOM 2062 C C . LEU B 1 10 ? 36.748 -41.548 -19.252 1.00 80.14 6 LEU B C 1
ATOM 2063 O O . LEU B 1 10 ? 36.114 -40.810 -20.018 1.00 76.87 6 LEU B O 1
ATOM 2065 N N . LYS B 1 11 ? 37.991 -41.951 -19.518 1.00 81.50 7 LYS B N 1
ATOM 2066 C CA . LYS B 1 11 ? 38.570 -41.694 -20.830 1.00 80.49 7 LYS B CA 1
ATOM 2067 C C . LYS B 1 11 ? 37.688 -42.282 -21.925 1.00 75.45 7 LYS B C 1
ATOM 2068 O O . LYS B 1 11 ? 37.439 -41.633 -22.945 1.00 74.86 7 LYS B O 1
ATOM 2070 N N . LEU B 1 12 ? 37.186 -43.505 -21.717 1.00 76.05 8 LEU B N 1
ATOM 2071 C CA . LEU B 1 12 ? 36.383 -44.169 -22.737 1.00 72.40 8 LEU B CA 1
ATOM 2072 C C . LEU B 1 12 ? 35.025 -43.504 -22.911 1.00 72.06 8 LEU B C 1
ATOM 2073 O O . LEU B 1 12 ? 34.548 -43.359 -24.044 1.00 71.72 8 LEU B O 1
ATOM 2078 N N . ILE B 1 13 ? 34.372 -43.110 -21.813 1.00 68.18 9 ILE B N 1
ATOM 2079 C CA . ILE B 1 13 ? 33.125 -42.364 -21.969 1.00 67.35 9 ILE B CA 1
ATOM 2080 C C . ILE B 1 13 ? 33.361 -41.098 -22.785 1.00 65.91 9 ILE B C 1
ATOM 2081 O O . ILE B 1 13 ? 32.584 -40.781 -23.694 1.00 66.64 9 ILE B O 1
ATOM 2086 N N . ALA B 1 14 ? 34.452 -40.380 -22.509 1.00 68.27 10 ALA B N 1
ATOM 2087 C CA . ALA B 1 14 ? 34.758 -39.188 -23.294 1.00 66.15 10 ALA B CA 1
ATOM 2088 C C . ALA B 1 14 ? 35.009 -39.543 -24.753 1.00 65.05 10 ALA B C 1
ATOM 2089 O O . ALA B 1 14 ? 34.554 -38.842 -25.664 1.00 60.46 10 ALA B O 1
ATOM 2091 N N . GLU B 1 15 ? 35.724 -40.637 -24.992 1.00 66.22 11 GLU B N 1
ATOM 2092 C CA . GLU B 1 15 ? 35.996 -41.046 -26.360 1.00 65.39 11 GLU B CA 1
ATOM 2093 C C . GLU B 1 15 ? 34.700 -41.370 -27.092 1.00 60.18 11 GLU B C 1
ATOM 2094 O O . GLU B 1 15 ? 34.503 -40.944 -28.235 1.00 59.07 11 GLU B O 1
ATOM 2096 N N . ALA B 1 16 ? 33.793 -42.099 -26.435 1.00 57.95 12 ALA B N 1
ATOM 2097 C CA . ALA B 1 16 ? 32.520 -42.442 -27.066 1.00 60.14 12 ALA B CA 1
ATOM 2098 C C . ALA B 1 16 ? 31.695 -41.195 -27.378 1.00 61.59 12 ALA B C 1
ATOM 2099 O O . ALA B 1 16 ? 31.054 -41.113 -28.434 1.00 55.53 12 ALA B O 1
ATOM 2101 N N . LEU B 1 17 ? 31.692 -40.217 -26.467 1.00 55.36 13 LEU B N 1
ATOM 2102 C CA . LEU B 1 17 ? 30.965 -38.980 -26.722 1.00 55.97 13 LEU B CA 1
ATOM 2103 C C . LEU B 1 17 ? 31.542 -38.223 -27.909 1.00 55.55 13 LEU B C 1
ATOM 2104 O O . LEU B 1 17 ? 30.801 -37.578 -28.659 1.00 52.45 13 LEU B O 1
ATOM 2109 N N . GLU B 1 18 ? 32.858 -38.285 -28.097 1.00 58.27 14 GLU B N 1
ATOM 2110 C CA . GLU B 1 18 ? 33.456 -37.647 -29.261 1.00 61.23 14 GLU B CA 1
ATOM 2111 C C . GLU B 1 18 ? 33.028 -38.341 -30.550 1.00 56.78 14 GLU B C 1
ATOM 2112 O O . GLU B 1 18 ? 32.870 -37.686 -31.589 1.00 55.08 14 GLU B O 1
ATOM 2118 N N . VAL B 1 19 ? 32.823 -39.656 -30.506 1.00 55.73 15 VAL B N 1
ATOM 2119 C CA . VAL B 1 19 ? 32.296 -40.333 -31.683 1.00 56.71 15 VAL B CA 1
ATOM 2120 C C . VAL B 1 19 ? 30.832 -39.961 -31.896 1.00 56.49 15 VAL B C 1
ATOM 2121 O O . VAL B 1 19 ? 30.390 -39.782 -33.037 1.00 55.59 15 VAL B O 1
ATOM 2125 N N . ILE B 1 20 ? 30.068 -39.800 -30.810 1.00 52.68 16 ILE B N 1
ATOM 2126 C CA . ILE B 1 20 ? 28.674 -39.384 -30.951 1.00 52.06 16 ILE B CA 1
ATOM 2127 C C . ILE B 1 20 ? 28.605 -38.008 -31.588 1.00 51.61 16 ILE B C 1
ATOM 2128 O O . ILE B 1 20 ? 27.847 -37.774 -32.540 1.00 50.48 16 ILE B O 1
ATOM 2133 N N . ALA B 1 21 ? 29.422 -37.082 -31.086 1.00 53.64 17 ALA B N 1
ATOM 2134 C CA . ALA B 1 21 ? 29.490 -35.752 -31.674 1.00 52.74 17 ALA B CA 1
ATOM 2135 C C . ALA B 1 21 ? 29.837 -35.823 -33.154 1.00 53.63 17 ALA B C 1
ATOM 2136 O O . ALA B 1 21 ? 29.280 -35.077 -33.972 1.00 53.43 17 ALA B O 1
ATOM 2138 N N . LYS B 1 22 ? 30.744 -36.728 -33.518 1.00 54.22 18 LYS B N 1
ATOM 2139 C CA . LYS B 1 22 ? 31.138 -36.868 -34.916 1.00 56.21 18 LYS B CA 1
ATOM 2140 C C . LYS B 1 22 ? 30.008 -37.446 -35.757 1.00 53.80 18 LYS B C 1
ATOM 2141 O O . LYS B 1 22 ? 29.749 -36.968 -36.864 1.00 58.78 18 LYS B O 1
ATOM 2144 N N . ALA B 1 23 ? 29.334 -38.482 -35.255 1.00 55.65 19 ALA B N 1
ATOM 2145 C CA . ALA B 1 23 ? 28.218 -39.072 -35.987 1.00 53.86 19 ALA B CA 1
ATOM 2146 C C . ALA B 1 23 ? 27.079 -38.079 -36.172 1.00 53.93 19 ALA B C 1
ATOM 2147 O O . ALA B 1 23 ? 26.431 -38.060 -37.224 1.00 59.99 19 ALA B O 1
ATOM 2149 N N . LEU B 1 24 ? 26.820 -37.240 -35.168 1.00 53.47 20 LEU B N 1
ATOM 2150 C CA . LEU B 1 24 ? 25.761 -36.247 -35.309 1.00 53.43 20 LEU B CA 1
ATOM 2151 C C . LEU B 1 24 ? 26.084 -35.273 -36.422 1.00 57.65 20 LEU B C 1
ATOM 2152 O O . LEU B 1 24 ? 25.224 -34.946 -37.248 1.00 65.76 20 LEU B O 1
ATOM 2157 N N . LEU B 1 25 ? 27.322 -34.773 -36.440 1.00 56.11 21 LEU B N 1
ATOM 2158 C CA . LEU B 1 25 ? 27.745 -33.868 -37.501 1.00 59.00 21 LEU B CA 1
ATOM 2159 C C . LEU B 1 25 ? 27.607 -34.520 -38.867 1.00 58.86 21 LEU B C 1
ATOM 2160 O O . LEU B 1 25 ? 27.201 -33.865 -39.835 1.00 61.21 21 LEU B O 1
ATOM 2165 N N . ALA B 1 26 ? 27.932 -35.813 -38.960 1.00 58.14 22 ALA B N 1
ATOM 2166 C CA . ALA B 1 26 ? 27.739 -36.533 -40.216 1.00 66.14 22 ALA B CA 1
ATOM 2167 C C . ALA B 1 26 ? 26.276 -36.491 -40.634 1.00 66.60 22 ALA B C 1
ATOM 2168 O O . ALA B 1 26 ? 25.959 -36.409 -41.827 1.00 63.57 22 ALA B O 1
ATOM 2170 N N . ILE B 1 27 ? 25.369 -36.544 -39.659 1.00 62.34 23 ILE B N 1
ATOM 2171 C CA . ILE B 1 27 ? 23.959 -36.369 -39.961 1.00 64.25 23 ILE B CA 1
ATOM 2172 C C . ILE B 1 27 ? 23.689 -34.924 -40.351 1.00 64.66 23 ILE B C 1
ATOM 2173 O O . ILE B 1 27 ? 22.998 -34.648 -41.338 1.00 66.33 23 ILE B O 1
ATOM 2178 N N . ALA B 1 28 ? 24.269 -33.980 -39.609 1.00 62.75 24 ALA B N 1
ATOM 2179 C CA . ALA B 1 28 ? 23.996 -32.570 -39.857 1.00 65.27 24 ALA B CA 1
ATOM 2180 C C . ALA B 1 28 ? 24.466 -32.136 -41.242 1.00 69.05 24 ALA B C 1
ATOM 2181 O O . ALA B 1 28 ? 23.750 -31.418 -41.950 1.00 77.97 24 ALA B O 1
ATOM 2183 N N . LEU B 1 29 ? 25.662 -32.556 -41.651 1.00 67.03 25 LEU B N 1
ATOM 2184 C CA . LEU B 1 29 ? 26.207 -32.104 -42.923 1.00 70.25 25 LEU B CA 1
ATOM 2185 C C . LEU B 1 29 ? 25.917 -33.043 -44.087 1.00 72.26 25 LEU B C 1
ATOM 2186 O O . LEU B 1 29 ? 26.110 -32.644 -45.241 1.00 77.85 25 LEU B O 1
ATOM 2191 N N . GLY B 1 30 ? 25.430 -34.252 -43.825 1.00 70.62 26 GLY B N 1
ATOM 2192 C CA . GLY B 1 30 ? 25.352 -35.256 -44.869 1.00 71.57 26 GLY B CA 1
ATOM 2193 C C . GLY B 1 30 ? 26.711 -35.739 -45.323 1.00 71.40 26 GLY B C 1
ATOM 2194 O O . GLY B 1 30 ? 26.879 -36.098 -46.491 1.00 76.84 26 GLY B O 1
ATOM 2195 N N . ASP B 1 31 ? 27.691 -35.748 -44.422 1.00 77.21 27 ASP B N 1
ATOM 2196 C CA . ASP B 1 31 ? 29.078 -36.084 -44.736 1.00 76.83 27 ASP B CA 1
ATOM 2197 C C . ASP B 1 31 ? 29.311 -37.565 -44.448 1.00 72.51 27 ASP B C 1
ATOM 2198 O O . ASP B 1 31 ? 29.434 -37.965 -43.286 1.00 68.12 27 ASP B O 1
ATOM 2203 N N . LYS B 1 32 ? 29.417 -38.370 -45.507 1.00 76.10 28 LYS B N 1
ATOM 2204 C CA . LYS B 1 32 ? 29.555 -39.813 -45.340 1.00 72.48 28 LYS B CA 1
ATOM 2205 C C . LYS B 1 32 ? 30.971 -40.203 -44.938 1.00 69.34 28 LYS B C 1
ATOM 2206 O O . LYS B 1 32 ? 31.159 -41.206 -44.243 1.00 69.13 28 LYS B O 1
ATOM 2208 N N . GLU B 1 33 ? 31.971 -39.439 -45.376 1.00 71.01 29 GLU B N 1
ATOM 2209 C CA . GLU B 1 33 ? 33.327 -39.662 -44.894 1.00 72.03 29 GLU B CA 1
ATOM 2210 C C . GLU B 1 33 ? 33.390 -39.546 -43.379 1.00 68.41 29 GLU B C 1
ATOM 2211 O O . GLU B 1 33 ? 34.104 -40.309 -42.715 1.00 66.66 29 GLU B O 1
ATOM 2213 N N . LEU B 1 34 ? 32.647 -38.595 -42.813 1.00 70.58 30 LEU B N 1
ATOM 2214 C CA . LEU B 1 34 ? 32.606 -38.453 -41.363 1.00 67.45 30 LEU B CA 1
ATOM 2215 C C . LEU B 1 34 ? 31.957 -39.658 -40.710 1.00 66.58 30 LEU B C 1
ATOM 2216 O O . LEU B 1 34 ? 32.423 -40.137 -39.671 1.00 62.73 30 LEU B O 1
ATOM 2221 N N . ALA B 1 35 ? 30.894 -40.174 -41.324 1.00 70.47 31 ALA B N 1
ATOM 2222 C CA . ALA B 1 35 ? 30.186 -41.316 -40.767 1.00 63.44 31 ALA B CA 1
ATOM 2223 C C . ALA B 1 35 ? 31.047 -42.571 -40.818 1.00 65.46 31 ALA B C 1
ATOM 2224 O O . ALA B 1 35 ? 31.090 -43.344 -39.853 1.00 67.47 31 ALA B O 1
ATOM 2226 N N . LYS B 1 36 ? 31.712 -42.813 -41.950 1.00 64.59 32 LYS B N 1
ATOM 2227 C CA . LYS B 1 36 ? 32.615 -43.955 -42.038 1.00 66.34 32 LYS B CA 1
ATOM 2228 C C . LYS B 1 36 ? 33.703 -43.874 -40.975 1.00 71.88 32 LYS B C 1
ATOM 2229 O O . LYS B 1 36 ? 34.109 -44.896 -40.409 1.00 74.98 32 LYS B O 1
ATOM 2232 N N . GLU B 1 37 ? 34.193 -42.664 -40.695 1.00 71.09 33 GLU B N 1
ATOM 2233 C CA . GLU B 1 37 ? 35.183 -42.491 -39.634 1.00 75.15 33 GLU B CA 1
ATOM 2234 C C . GLU B 1 37 ? 34.601 -42.860 -38.273 1.00 74.75 33 GLU B C 1
ATOM 2235 O O . GLU B 1 37 ? 35.184 -43.659 -37.530 1.00 76.31 33 GLU B O 1
ATOM 2237 N N . ALA B 1 38 ? 33.458 -42.267 -37.922 1.00 72.91 34 ALA B N 1
ATOM 2238 C CA . ALA B 1 38 ? 32.849 -42.540 -36.627 1.00 71.57 34 ALA B CA 1
ATOM 2239 C C . ALA B 1 38 ? 32.530 -44.018 -36.460 1.00 70.16 34 ALA B C 1
ATOM 2240 O O . ALA B 1 38 ? 32.658 -44.569 -35.362 1.00 70.66 34 ALA B O 1
ATOM 2242 N N . LEU B 1 39 ? 32.136 -44.686 -37.539 1.00 69.43 35 LEU B N 1
ATOM 2243 C CA . LEU B 1 39 ? 31.754 -46.088 -37.422 1.00 74.68 35 LEU B CA 1
ATOM 2244 C C . LEU B 1 39 ? 32.933 -46.947 -36.977 1.00 76.01 35 LEU B C 1
ATOM 2245 O O . LEU B 1 39 ? 32.808 -47.773 -36.064 1.00 73.85 35 LEU B O 1
ATOM 2250 N N . LYS B 1 40 ? 34.100 -46.743 -37.589 1.00 77.38 36 LYS B N 1
ATOM 2251 C CA . LYS B 1 40 ? 35.278 -47.513 -37.205 1.00 83.02 36 LYS B CA 1
ATOM 2252 C C . LYS B 1 40 ? 35.725 -47.188 -35.783 1.00 81.15 36 LYS B C 1
ATOM 2253 O O . LYS B 1 40 ? 36.107 -48.092 -35.029 1.00 81.04 36 LYS B O 1
ATOM 2255 N N . GLU B 1 41 ? 35.674 -45.909 -35.391 1.00 77.02 37 GLU B N 1
ATOM 2256 C CA . GLU B 1 41 ? 36.054 -45.540 -34.028 1.00 78.88 37 GLU B CA 1
ATOM 2257 C C . GLU B 1 41 ? 35.112 -46.130 -32.991 1.00 76.99 37 GLU B C 1
ATOM 2258 O O . GLU B 1 41 ? 35.542 -46.447 -31.876 1.00 79.90 37 GLU B O 1
ATOM 2264 N N . ALA B 1 42 ? 33.832 -46.281 -33.329 1.00 73.80 38 ALA B N 1
ATOM 2265 C CA . ALA B 1 42 ? 32.872 -46.719 -32.329 1.00 71.61 38 ALA B CA 1
ATOM 2266 C C . ALA B 1 42 ? 33.059 -48.185 -31.981 1.00 78.50 38 ALA B C 1
ATOM 2267 O O . ALA B 1 42 ? 32.772 -48.593 -30.850 1.00 80.29 38 ALA B O 1
ATOM 2269 N N . GLU B 1 43 ? 33.546 -48.986 -32.928 1.00 79.10 39 GLU B N 1
ATOM 2270 C CA . GLU B 1 43 ? 33.819 -50.385 -32.636 1.00 76.18 39 GLU B CA 1
ATOM 2271 C C . GLU B 1 43 ? 35.150 -50.564 -31.924 1.00 81.63 39 GLU B C 1
ATOM 2272 O O . GLU B 1 43 ? 35.290 -51.483 -31.110 1.00 88.53 39 GLU B O 1
ATOM 2274 N N . GLU B 1 44 ? 36.128 -49.697 -32.202 1.00 82.79 40 GLU B N 1
ATOM 2275 C CA . GLU B 1 44 ? 37.363 -49.702 -31.424 1.00 78.11 40 GLU B CA 1
ATOM 2276 C C . GLU B 1 44 ? 37.077 -49.403 -29.962 1.00 87.17 40 GLU B C 1
ATOM 2277 O O . GLU B 1 44 ? 37.588 -50.086 -29.067 1.00 100.21 40 GLU B O 1
ATOM 2279 N N . VAL B 1 45 ? 36.247 -48.388 -29.701 1.00 83.51 41 VAL B N 1
ATOM 2280 C CA . VAL B 1 45 ? 35.883 -48.058 -28.324 1.00 84.77 41 VAL B CA 1
ATOM 2281 C C . VAL B 1 45 ? 35.097 -49.203 -27.696 1.00 92.05 41 VAL B C 1
ATOM 2282 O O . VAL B 1 45 ? 35.325 -49.567 -26.536 1.00 96.09 41 VAL B O 1
ATOM 2284 N N . LYS B 1 46 ? 34.165 -49.794 -28.453 1.00 90.42 42 LYS B N 1
ATOM 2285 C CA . LYS B 1 46 ? 33.359 -50.892 -27.924 1.00 92.35 42 LYS B CA 1
ATOM 2286 C C . LYS B 1 46 ? 34.233 -52.066 -27.507 1.00 102.16 42 LYS B C 1
ATOM 2287 O O . LYS B 1 46 ? 33.940 -52.748 -26.518 1.00 106.42 42 LYS B O 1
ATOM 2289 N N . LYS B 1 47 ? 35.308 -52.324 -28.254 1.00 110.00 43 LYS B N 1
ATOM 2290 C CA . LYS B 1 47 ? 36.226 -53.391 -27.875 1.00 115.43 43 LYS B CA 1
ATOM 2291 C C . LYS B 1 47 ? 36.961 -53.044 -26.583 1.00 108.87 43 LYS B C 1
ATOM 2292 O O . LYS B 1 47 ? 37.002 -53.849 -25.643 1.00 112.23 43 LYS B O 1
ATOM 2294 N N . LYS B 1 48 ? 37.529 -51.838 -26.507 1.00 97.50 44 LYS B N 1
ATOM 2295 C CA . LYS B 1 48 ? 38.236 -51.440 -25.294 1.00 107.46 44 LYS B CA 1
ATOM 2296 C C . LYS B 1 48 ? 37.310 -51.461 -24.082 1.00 110.53 44 LYS B C 1
ATOM 2297 O O . LYS B 1 48 ? 37.729 -51.821 -22.974 1.00 105.82 44 LYS B O 1
ATOM 2301 N N . ALA B 1 49 ? 36.045 -51.082 -24.274 1.00 107.67 45 ALA B N 1
ATOM 2302 C CA . ALA B 1 49 ? 35.100 -51.078 -23.164 1.00 103.39 45 ALA B CA 1
ATOM 2303 C C . ALA B 1 49 ? 34.693 -52.495 -22.784 1.00 103.39 45 ALA B C 1
ATOM 2304 O O . ALA B 1 49 ? 34.717 -52.863 -21.603 1.00 100.50 45 ALA B O 1
ATOM 2306 N N . GLU B 1 50 ? 34.314 -53.307 -23.774 1.00 106.95 46 GLU B N 1
ATOM 2307 C CA . GLU B 1 50 ? 33.964 -54.695 -23.492 1.00 104.51 46 GLU B CA 1
ATOM 2308 C C . GLU B 1 50 ? 35.120 -55.429 -22.825 1.00 110.80 46 GLU B C 1
ATOM 2309 O O . GLU B 1 50 ? 34.896 -56.358 -22.039 1.00 109.56 46 GLU B O 1
ATOM 2311 N N . LYS B 1 51 ? 36.358 -55.009 -23.105 1.00 110.78 47 LYS B N 1
ATOM 2312 C CA . LYS B 1 51 ? 37.517 -55.635 -22.480 1.00 110.88 47 LYS B CA 1
ATOM 2313 C C . LYS B 1 51 ? 37.687 -55.170 -21.040 1.00 117.61 47 LYS B C 1
ATOM 2314 O O . LYS B 1 51 ? 37.826 -55.992 -20.126 1.00 125.23 47 LYS B O 1
ATOM 2316 N N . LEU B 1 52 ? 37.662 -53.854 -20.812 1.00 115.08 48 LEU B N 1
ATOM 2317 C CA . LEU B 1 52 ? 37.834 -53.352 -19.455 1.00 108.76 48 LEU B CA 1
ATOM 2318 C C . LEU B 1 52 ? 36.645 -53.698 -18.573 1.00 112.11 48 LEU B C 1
ATOM 2319 O O . LEU B 1 52 ? 36.793 -53.736 -17.348 1.00 119.53 48 LEU B O 1
ATOM 2321 N N . LYS B 1 53 ? 35.477 -53.963 -19.164 1.00 112.99 49 LYS B N 1
ATOM 2322 C CA . LYS B 1 53 ? 34.324 -54.350 -18.360 1.00 113.17 49 LYS B CA 1
ATOM 2323 C C . LYS B 1 53 ? 34.545 -55.711 -17.720 1.00 118.36 49 LYS B C 1
ATOM 2324 O O . LYS B 1 53 ? 34.227 -55.910 -16.541 1.00 125.81 49 LYS B O 1
ATOM 2327 N N . LYS B 1 54 ? 35.129 -56.648 -18.468 1.00 122.35 50 LYS B N 1
ATOM 2328 C CA . LYS B 1 54 ? 35.450 -57.949 -17.893 1.00 128.67 50 LYS B CA 1
ATOM 2329 C C . LYS B 1 54 ? 36.578 -57.835 -16.877 1.00 131.48 50 LYS B C 1
ATOM 2330 O O . LYS B 1 54 ? 36.549 -58.500 -15.834 1.00 136.90 50 LYS B O 1
ATOM 2332 N N . GLU B 1 55 ? 37.563 -56.972 -17.148 1.00 131.16 51 GLU B N 1
ATOM 2333 C CA . GLU B 1 55 ? 38.736 -56.882 -16.284 1.00 136.18 51 GLU B CA 1
ATOM 2334 C C . GLU B 1 55 ? 38.356 -56.458 -14.870 1.00 139.59 51 GLU B C 1
ATOM 2335 O O . GLU B 1 55 ? 38.786 -57.076 -13.890 1.00 146.23 51 GLU B O 1
ATOM 2337 N N . ALA B 1 56 ? 37.527 -55.427 -14.745 1.00 132.90 52 ALA B N 1
ATOM 2338 C CA . ALA B 1 56 ? 37.140 -54.931 -13.429 1.00 131.09 52 ALA B CA 1
ATOM 2339 C C . ALA B 1 56 ? 36.203 -55.913 -12.730 1.00 131.55 52 ALA B C 1
ATOM 2340 O O . ALA B 1 56 ? 35.791 -56.920 -13.312 1.00 134.09 52 ALA B O 1
ATOM 2342 N N . ALA B 1 65 ? 33.055 -51.010 -12.753 1.00 120.32 61 ALA B N 1
ATOM 2343 C CA . ALA B 1 65 ? 32.745 -51.816 -13.932 1.00 110.63 61 ALA B CA 1
ATOM 2344 C C . ALA B 1 65 ? 31.493 -51.310 -14.628 1.00 101.24 61 ALA B C 1
ATOM 2345 O O . ALA B 1 65 ? 31.295 -51.547 -15.818 1.00 112.74 61 ALA B O 1
ATOM 2347 N N . ALA B 1 66 ? 30.645 -50.602 -13.886 1.00 99.95 62 ALA B N 1
ATOM 2348 C CA . ALA B 1 66 ? 29.447 -50.046 -14.498 1.00 99.28 62 ALA B CA 1
ATOM 2349 C C . ALA B 1 66 ? 29.797 -48.948 -15.489 1.00 95.45 62 ALA B C 1
ATOM 2350 O O . ALA B 1 66 ? 29.118 -48.794 -16.511 1.00 93.62 62 ALA B O 1
ATOM 2352 N N . LEU B 1 67 ? 30.865 -48.199 -15.218 1.00 95.95 63 LEU B N 1
ATOM 2353 C CA . LEU B 1 67 ? 31.304 -47.165 -16.148 1.00 98.00 63 LEU B CA 1
ATOM 2354 C C . LEU B 1 67 ? 31.777 -47.761 -17.465 1.00 91.52 63 LEU B C 1
ATOM 2355 O O . LEU B 1 67 ? 31.610 -47.139 -18.517 1.00 93.90 63 LEU B O 1
ATOM 2357 N N . LEU B 1 69 ? 30.433 -50.310 -18.919 1.00 89.77 65 LEU B N 1
ATOM 2358 C CA . LEU B 1 69 ? 29.234 -50.583 -19.700 1.00 89.69 65 LEU B CA 1
ATOM 2359 C C . LEU B 1 69 ? 28.601 -49.299 -20.217 1.00 87.34 65 LEU B C 1
ATOM 2360 O O . LEU B 1 69 ? 27.996 -49.303 -21.297 1.00 85.72 65 LEU B O 1
ATOM 2365 N N . ILE B 1 70 ? 28.725 -48.198 -19.467 1.00 86.08 66 ILE B N 1
ATOM 2366 C CA . ILE B 1 70 ? 28.249 -46.904 -19.955 1.00 84.22 66 ILE B CA 1
ATOM 2367 C C . ILE B 1 70 ? 28.858 -46.600 -21.316 1.00 76.93 66 ILE B C 1
ATOM 2368 O O . ILE B 1 70 ? 28.154 -46.263 -22.278 1.00 71.71 66 ILE B O 1
ATOM 2373 N N . ALA B 1 71 ? 30.182 -46.722 -21.412 1.00 77.39 67 ALA B N 1
ATOM 2374 C CA . ALA B 1 71 ? 30.858 -46.476 -22.679 1.00 78.09 67 ALA B CA 1
ATOM 2375 C C . ALA B 1 71 ? 30.310 -47.372 -23.781 1.00 74.99 67 ALA B C 1
ATOM 2376 O O . ALA B 1 71 ? 30.071 -46.909 -24.903 1.00 70.28 67 ALA B O 1
ATOM 2378 N N . ILE B 1 72 ? 30.077 -48.651 -23.470 1.00 74.29 68 ILE B N 1
ATOM 2379 C CA . ILE B 1 72 ? 29.545 -49.579 -24.462 1.00 72.28 68 ILE B CA 1
ATOM 2380 C C . ILE B 1 72 ? 28.211 -49.069 -24.989 1.00 70.35 68 ILE B C 1
ATOM 2381 O O . ILE B 1 72 ? 27.989 -48.994 -26.203 1.00 73.24 68 ILE B O 1
ATOM 2386 N N . ALA B 1 73 ? 27.311 -48.691 -24.081 1.00 69.08 69 ALA B N 1
ATOM 2387 C CA . ALA B 1 73 ? 26.019 -48.166 -24.504 1.00 70.32 69 ALA B CA 1
ATOM 2388 C C . ALA B 1 73 ? 26.187 -46.899 -25.335 1.00 70.52 69 ALA B C 1
ATOM 2389 O O . ALA B 1 73 ? 25.443 -46.679 -26.301 1.00 70.60 69 ALA B O 1
ATOM 2391 N N . LEU B 1 74 ? 27.169 -46.059 -24.989 1.00 64.11 70 LEU B N 1
ATOM 2392 C CA . LEU B 1 74 ? 27.412 -44.871 -25.798 1.00 66.51 70 LEU B CA 1
ATOM 2393 C C . LEU B 1 74 ? 27.992 -45.244 -27.157 1.00 69.38 70 LEU B C 1
ATOM 2394 O O . LEU B 1 74 ? 27.616 -44.664 -28.182 1.00 64.47 70 LEU B O 1
ATOM 2399 N N . ALA B 1 75 ? 28.890 -46.231 -27.188 1.00 73.56 71 ALA B N 1
ATOM 2400 C CA . ALA B 1 75 ? 29.399 -46.736 -28.458 1.00 66.18 71 ALA B CA 1
ATOM 2401 C C . ALA B 1 75 ? 28.267 -47.286 -29.315 1.00 69.23 71 ALA B C 1
ATOM 2402 O O . ALA B 1 75 ? 28.259 -47.115 -30.542 1.00 68.66 71 ALA B O 1
ATOM 2404 N N . VAL B 1 76 ? 27.319 -47.981 -28.690 1.00 67.32 72 VAL B N 1
ATOM 2405 C CA . VAL B 1 76 ? 26.176 -48.479 -29.439 1.00 70.22 72 VAL B CA 1
ATOM 2406 C C . VAL B 1 76 ? 25.328 -47.319 -29.953 1.00 66.61 72 VAL B C 1
ATOM 2407 O O . VAL B 1 76 ? 24.752 -47.398 -31.044 1.00 63.55 72 VAL B O 1
ATOM 2411 N N . ILE B 1 77 ? 25.234 -46.229 -29.186 1.00 64.11 73 ILE B N 1
ATOM 2412 C CA . ILE B 1 77 ? 24.480 -45.064 -29.647 1.00 67.61 73 ILE B CA 1
ATOM 2413 C C . ILE B 1 77 ? 25.145 -44.446 -30.875 1.00 61.29 73 ILE B C 1
ATOM 2414 O O . ILE B 1 77 ? 24.473 -44.022 -31.824 1.00 61.87 73 ILE B O 1
ATOM 2419 N N . ALA B 1 78 ? 26.472 -44.384 -30.879 1.00 59.35 74 ALA B N 1
ATOM 2420 C CA . ALA B 1 78 ? 27.170 -43.924 -32.072 1.00 62.43 74 ALA B CA 1
ATOM 2421 C C . ALA B 1 78 ? 26.920 -44.859 -33.250 1.00 65.82 74 ALA B C 1
ATOM 2422 O O . ALA B 1 78 ? 26.780 -44.403 -34.391 1.00 66.16 74 ALA B O 1
ATOM 2424 N N . LEU B 1 79 ? 26.874 -46.172 -32.999 1.00 61.93 75 LEU B N 1
ATOM 2425 C CA . LEU B 1 79 ? 26.519 -47.111 -34.064 1.00 64.74 75 LEU B CA 1
ATOM 2426 C C . LEU B 1 79 ? 25.138 -46.809 -34.631 1.00 64.61 75 LEU B C 1
ATOM 2427 O O . LEU B 1 79 ? 24.931 -46.862 -35.848 1.00 68.75 75 LEU B O 1
ATOM 2432 N N . ALA B 1 80 ? 24.165 -46.539 -33.764 1.00 63.54 76 ALA B N 1
ATOM 2433 C CA . ALA B 1 80 ? 22.830 -46.232 -34.255 1.00 62.86 76 ALA B CA 1
ATOM 2434 C C . ALA B 1 80 ? 22.824 -44.941 -35.062 1.00 64.25 76 ALA B C 1
ATOM 2435 O O . ALA B 1 80 ? 22.132 -44.842 -36.084 1.00 62.59 76 ALA B O 1
ATOM 2437 N N . LEU B 1 81 ? 23.616 -43.950 -34.641 1.00 62.48 77 LEU B N 1
ATOM 2438 C CA . LEU B 1 81 ? 23.629 -42.674 -35.350 1.00 61.95 77 LEU B CA 1
ATOM 2439 C C . LEU B 1 81 ? 24.259 -42.813 -36.728 1.00 58.67 77 LEU B C 1
ATOM 2440 O O . LEU B 1 81 ? 23.714 -42.321 -37.721 1.00 59.64 77 LEU B O 1
ATOM 2445 N N . VAL B 1 82 ? 25.403 -43.493 -36.813 1.00 63.40 78 VAL B N 1
ATOM 2446 C CA . VAL B 1 82 ? 26.038 -43.682 -38.112 1.00 63.84 78 VAL B CA 1
ATOM 2447 C C . VAL B 1 82 ? 25.113 -44.440 -39.041 1.00 62.40 78 VAL B C 1
ATOM 2448 O O . VAL B 1 82 ? 25.071 -44.163 -40.244 1.00 70.21 78 VAL B O 1
ATOM 2452 N N . ALA B 1 83 ? 24.335 -45.383 -38.508 1.00 67.34 79 ALA B N 1
ATOM 2453 C CA . ALA B 1 83 ? 23.366 -46.089 -39.343 1.00 69.37 79 ALA B CA 1
ATOM 2454 C C . ALA B 1 83 ? 22.322 -45.133 -39.914 1.00 68.98 79 ALA B C 1
ATOM 2455 O O . ALA B 1 83 ? 21.941 -45.254 -41.084 1.00 71.47 79 ALA B O 1
ATOM 2457 N N . ILE B 1 84 ? 21.854 -44.173 -39.108 1.00 69.36 80 ILE B N 1
ATOM 2458 C CA . ILE B 1 84 ? 20.943 -43.145 -39.612 1.00 66.22 80 ILE B CA 1
ATOM 2459 C C . ILE B 1 84 ? 21.632 -42.295 -40.672 1.00 71.35 80 ILE B C 1
ATOM 2460 O O . ILE B 1 84 ? 21.046 -41.971 -41.715 1.00 68.56 80 ILE B O 1
ATOM 2465 N N . ALA B 1 85 ? 22.885 -41.917 -40.424 1.00 68.59 81 ALA B N 1
ATOM 2466 C CA . ALA B 1 85 ? 23.587 -41.067 -41.375 1.00 67.31 81 ALA B CA 1
ATOM 2467 C C . ALA B 1 85 ? 23.754 -41.762 -42.721 1.00 67.93 81 ALA B C 1
ATOM 2468 O O . ALA B 1 85 ? 23.532 -41.153 -43.773 1.00 74.88 81 ALA B O 1
ATOM 2470 N N . LEU B 1 86 ? 24.129 -43.039 -42.715 1.00 68.00 82 LEU B N 1
ATOM 2471 C CA . LEU B 1 86 ? 24.396 -43.746 -43.962 1.00 71.26 82 LEU B CA 1
ATOM 2472 C C . LEU B 1 86 ? 23.171 -44.439 -44.547 1.00 78.46 82 LEU B C 1
ATOM 2473 O O . LEU B 1 86 ? 23.242 -44.927 -45.681 1.00 86.73 82 LEU B O 1
ATOM 2478 N N . GLY B 1 87 ? 22.052 -44.476 -43.828 1.00 78.95 83 GLY B N 1
ATOM 2479 C CA . GLY B 1 87 ? 20.903 -45.231 -44.299 1.00 76.34 83 GLY B CA 1
ATOM 2480 C C . GLY B 1 87 ? 21.155 -46.723 -44.387 1.00 83.20 83 GLY B C 1
ATOM 2481 O O . GLY B 1 87 ? 20.707 -47.372 -45.340 1.00 85.69 83 GLY B O 1
ATOM 2482 N N . ASP B 1 88 ? 21.886 -47.274 -43.418 1.00 79.76 84 ASP B N 1
ATOM 2483 C CA . ASP B 1 88 ? 22.302 -48.678 -43.424 1.00 78.47 84 ASP B CA 1
ATOM 2484 C C . ASP B 1 88 ? 21.379 -49.467 -42.500 1.00 79.33 84 ASP B C 1
ATOM 2485 O O . ASP B 1 88 ? 21.584 -49.494 -41.283 1.00 81.22 84 ASP B O 1
ATOM 2490 N N . LYS B 1 89 ? 20.388 -50.152 -43.082 1.00 83.24 85 LYS B N 1
ATOM 2491 C CA . LYS B 1 89 ? 19.475 -50.944 -42.263 1.00 85.51 85 LYS B CA 1
ATOM 2492 C C . LYS B 1 89 ? 20.209 -52.091 -41.579 1.00 86.22 85 LYS B C 1
ATOM 2493 O O . LYS B 1 89 ? 19.955 -52.387 -40.404 1.00 86.13 85 LYS B O 1
ATOM 2497 N N . GLU B 1 90 ? 21.141 -52.728 -42.290 1.00 87.31 86 GLU B N 1
ATOM 2498 C CA . GLU B 1 90 ? 21.915 -53.814 -41.698 1.00 88.64 86 GLU B CA 1
ATOM 2499 C C . GLU B 1 90 ? 22.665 -53.337 -40.460 1.00 85.00 86 GLU B C 1
ATOM 2500 O O . GLU B 1 90 ? 22.663 -54.008 -39.422 1.00 86.19 86 GLU B O 1
ATOM 2502 N N . LEU B 1 91 ? 23.324 -52.180 -40.559 1.00 81.04 87 LEU B N 1
ATOM 2503 C CA . LEU B 1 91 ? 24.007 -51.608 -39.405 1.00 77.74 87 LEU B CA 1
ATOM 2504 C C . LEU B 1 91 ? 23.021 -51.246 -38.301 1.00 80.23 87 LEU B C 1
ATOM 2505 O O . LEU B 1 91 ? 23.300 -51.462 -37.115 1.00 76.30 87 LEU B O 1
ATOM 2510 N N . ALA B 1 92 ? 21.874 -50.668 -38.670 1.00 83.00 88 ALA B N 1
ATOM 2511 C CA . ALA B 1 92 ? 20.818 -50.401 -37.697 1.00 79.64 88 ALA B CA 1
ATOM 2512 C C . ALA B 1 92 ? 20.429 -51.665 -36.937 1.00 80.60 88 ALA B C 1
ATOM 2513 O O . ALA B 1 92 ? 20.287 -51.648 -35.709 1.00 79.84 88 ALA B O 1
ATOM 2515 N N . LYS B 1 93 ? 20.230 -52.771 -37.663 1.00 86.45 89 LYS B N 1
ATOM 2516 C CA . LYS B 1 93 ? 19.899 -54.039 -37.014 1.00 88.59 89 LYS B CA 1
ATOM 2517 C C . LYS B 1 93 ? 21.042 -54.545 -36.144 1.00 88.18 89 LYS B C 1
ATOM 2518 O O . LYS B 1 93 ? 20.799 -55.194 -35.120 1.00 90.55 89 LYS B O 1
ATOM 2520 N N . LYS B 1 94 ? 22.291 -54.269 -36.532 1.00 87.73 90 LYS B N 1
ATOM 2521 C CA . LYS B 1 94 ? 23.419 -54.638 -35.681 1.00 85.86 90 LYS B CA 1
ATOM 2522 C C . LYS B 1 94 ? 23.399 -53.846 -34.384 1.00 89.15 90 LYS B C 1
ATOM 2523 O O . LYS B 1 94 ? 23.624 -54.407 -33.307 1.00 90.87 90 LYS B O 1
ATOM 2525 N N . ALA B 1 95 ? 23.103 -52.544 -34.468 1.00 86.74 91 ALA B N 1
ATOM 2526 C CA . ALA B 1 95 ? 22.983 -51.728 -33.265 1.00 80.41 91 ALA B CA 1
ATOM 2527 C C . ALA B 1 95 ? 21.857 -52.217 -32.359 1.00 84.66 91 ALA B C 1
ATOM 2528 O O . ALA B 1 95 ? 21.976 -52.139 -31.132 1.00 81.36 91 ALA B O 1
ATOM 2530 N N . LYS B 1 96 ? 20.763 -52.728 -32.935 1.00 85.86 92 LYS B N 1
ATOM 2531 C CA . LYS B 1 96 ? 19.676 -53.270 -32.121 1.00 87.50 92 LYS B CA 1
ATOM 2532 C C . LYS B 1 96 ? 20.146 -54.467 -31.305 1.00 93.27 92 LYS B C 1
ATOM 2533 O O . LYS B 1 96 ? 19.857 -54.565 -30.105 1.00 96.19 92 LYS B O 1
ATOM 2535 N N . GLU B 1 97 ? 20.879 -55.388 -31.940 1.00 96.67 93 GLU B N 1
ATOM 2536 C CA . GLU B 1 97 ? 21.395 -56.554 -31.225 1.00 96.37 93 GLU B CA 1
ATOM 2537 C C . GLU B 1 97 ? 22.337 -56.138 -30.102 1.00 93.13 93 GLU B C 1
ATOM 2538 O O . GLU B 1 97 ? 22.248 -56.651 -28.981 1.00 101.26 93 GLU B O 1
ATOM 2540 N N . GLU B 1 98 ? 23.251 -55.204 -30.385 1.00 92.42 94 GLU B N 1
ATOM 2541 C CA . GLU B 1 98 ? 24.171 -54.732 -29.351 1.00 95.62 94 GLU B CA 1
ATOM 2542 C C . GLU B 1 98 ? 23.441 -54.013 -28.219 1.00 90.46 94 GLU B C 1
ATOM 2543 O O . GLU B 1 98 ? 23.872 -54.084 -27.064 1.00 87.45 94 GLU B O 1
ATOM 2549 N N . ALA B 1 99 ? 22.348 -53.311 -28.531 1.00 91.53 95 ALA B N 1
ATOM 2550 C CA . ALA B 1 99 ? 21.623 -52.563 -27.508 1.00 85.74 95 ALA B CA 1
ATOM 2551 C C . ALA B 1 99 ? 20.858 -53.504 -26.591 1.00 93.17 95 ALA B C 1
ATOM 2552 O O . ALA B 1 99 ? 20.900 -53.361 -25.363 1.00 90.33 95 ALA B O 1
ATOM 2554 N N . LEU B 1 100 ? 20.128 -54.459 -27.178 1.00 97.15 96 LEU B N 1
ATOM 2555 C CA . LEU B 1 100 ? 19.442 -55.467 -26.378 1.00 96.47 96 LEU B CA 1
ATOM 2556 C C . LEU B 1 100 ? 20.431 -56.237 -25.512 1.00 99.27 96 LEU B C 1
ATOM 2557 O O . LEU B 1 100 ? 20.134 -56.567 -24.360 1.00 102.42 96 LEU B O 1
ATOM 2559 N N . LYS B 1 101 ? 21.621 -56.516 -26.049 1.00 98.82 97 LYS B N 1
ATOM 2560 C CA . LYS B 1 101 ? 22.668 -57.139 -25.248 1.00 101.34 97 LYS B CA 1
ATOM 2561 C C . LYS B 1 101 ? 23.152 -56.199 -24.154 1.00 101.79 97 LYS B C 1
ATOM 2562 O O . LYS B 1 101 ? 23.469 -56.645 -23.052 1.00 110.84 97 LYS B O 1
ATOM 2567 N N . VAL B 1 102 ? 23.220 -54.896 -24.434 1.00 100.26 98 VAL B N 1
ATOM 2568 C CA . VAL B 1 102 ? 23.571 -53.952 -23.377 1.00 100.55 98 VAL B CA 1
ATOM 2569 C C . VAL B 1 102 ? 22.450 -53.877 -22.349 1.00 98.41 98 VAL B C 1
ATOM 2570 O O . VAL B 1 102 ? 22.700 -53.894 -21.140 1.00 96.04 98 VAL B O 1
ATOM 2572 N N . LEU B 1 103 ? 21.199 -53.818 -22.809 1.00 95.74 99 LEU B N 1
ATOM 2573 C CA . LEU B 1 103 ? 20.062 -53.785 -21.894 1.00 98.24 99 LEU B CA 1
ATOM 2574 C C . LEU B 1 103 ? 19.955 -55.085 -21.105 1.00 106.34 99 LEU B C 1
ATOM 2575 O O . LEU B 1 103 ? 19.947 -55.079 -19.867 1.00 106.74 99 LEU B O 1
ATOM 2580 N N . GLU B 1 105 ? 21.815 -56.948 -19.934 1.00 110.42 101 GLU B N 1
ATOM 2581 C CA . GLU B 1 105 ? 23.129 -57.105 -19.327 1.00 110.20 101 GLU B CA 1
ATOM 2582 C C . GLU B 1 105 ? 23.309 -56.018 -18.271 1.00 116.37 101 GLU B C 1
ATOM 2583 O O . GLU B 1 105 ? 24.092 -56.168 -17.333 1.00 125.04 101 GLU B O 1
ATOM 2586 N N . ALA B 1 106 ? 22.573 -54.922 -18.436 1.00 109.61 102 ALA B N 1
ATOM 2587 C CA . ALA B 1 106 ? 22.618 -53.803 -17.510 1.00 106.21 102 ALA B CA 1
ATOM 2588 C C . ALA B 1 106 ? 21.470 -53.895 -16.511 1.00 107.80 102 ALA B C 1
ATOM 2589 O O . ALA B 1 106 ? 21.587 -53.415 -15.383 1.00 107.88 102 ALA B O 1
ATOM 2591 N N . GLU B 1 107 ? 20.361 -54.509 -16.919 1.00 112.78 103 GLU B N 1
ATOM 2592 C CA . GLU B 1 107 ? 1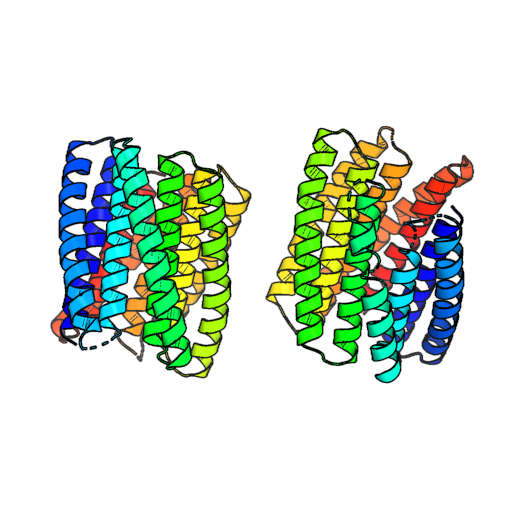9.225 -54.638 -16.015 1.00 121.45 103 GLU B CA 1
ATOM 2593 C C . GLU B 1 107 ? 19.478 -55.699 -14.951 1.00 122.18 103 GLU B C 1
ATOM 2594 O O . GLU B 1 107 ? 18.972 -55.583 -13.827 1.00 118.38 103 GLU B O 1
ATOM 2600 N N . LYS B 1 108 ? 20.259 -56.729 -15.287 1.00 121.10 104 LYS B N 1
ATOM 2601 C CA . LYS B 1 108 ? 20.716 -57.687 -14.291 1.00 130.32 104 LYS B CA 1
ATOM 2602 C C . LYS B 1 108 ? 21.833 -57.107 -13.434 1.00 131.41 104 LYS B C 1
ATOM 2603 O O . LYS B 1 108 ? 21.967 -57.474 -12.261 1.00 140.15 104 LYS B O 1
ATOM 2605 N N . GLY B 1 109 ? 22.644 -56.213 -14.004 1.00 130.74 105 GLY B N 1
ATOM 2606 C CA . GLY B 1 109 ? 23.610 -55.478 -13.206 1.00 134.58 105 GLY B CA 1
ATOM 2607 C C . GLY B 1 109 ? 22.956 -54.498 -12.256 1.00 135.44 105 GLY B C 1
ATOM 2608 O O . GLY B 1 109 ? 23.537 -54.145 -11.226 1.00 150.23 105 GLY B O 1
ATOM 2609 N N . TYR B 1 110 ? 21.750 -54.037 -12.592 1.00 123.45 106 TYR B N 1
ATOM 2610 C CA . TYR B 1 110 ? 21.002 -53.170 -11.692 1.00 119.73 106 TYR B CA 1
ATOM 2611 C C . TYR B 1 110 ? 20.592 -53.924 -10.435 1.00 117.48 106 TYR B C 1
ATOM 2612 O O . TYR B 1 110 ? 20.735 -53.412 -9.321 1.00 118.10 106 TYR B O 1
ATOM 2621 N N . LYS B 1 111 ? 20.100 -55.148 -10.595 1.00 125.88 107 LYS B N 1
ATOM 2622 C CA . LYS B 1 111 ? 19.739 -56.000 -9.471 1.00 131.55 107 LYS B CA 1
ATOM 2623 C C . LYS B 1 111 ? 20.992 -56.538 -8.784 1.00 135.48 107 LYS B C 1
ATOM 2624 O O . LYS B 1 111 ? 21.342 -56.121 -7.680 1.00 136.55 107 LYS B O 1
ATOM 2626 N N . ILE B 1 120 ? 24.976 -46.123 -5.970 1.00 102.66 116 ILE B N 1
ATOM 2627 C CA . ILE B 1 120 ? 25.895 -45.598 -6.969 1.00 98.35 116 ILE B CA 1
ATOM 2628 C C . ILE B 1 120 ? 25.946 -46.569 -8.134 1.00 101.48 116 ILE B C 1
ATOM 2629 O O . ILE B 1 120 ? 25.761 -46.181 -9.289 1.00 106.28 116 ILE B O 1
ATOM 2634 N N . ALA B 1 121 ? 26.194 -47.843 -7.825 1.00 104.66 117 ALA B N 1
ATOM 2635 C CA . ALA B 1 121 ? 26.195 -48.860 -8.869 1.00 104.19 117 ALA B CA 1
ATOM 2636 C C . ALA B 1 121 ? 24.804 -49.018 -9.455 1.00 105.49 117 ALA B C 1
ATOM 2637 O O . ALA B 1 121 ? 24.652 -49.223 -10.663 1.00 110.16 117 ALA B O 1
ATOM 2639 N N . ALA B 1 122 ? 23.776 -48.900 -8.614 1.00 118.50 118 ALA B N 1
ATOM 2640 C CA . ALA B 1 122 ? 22.408 -48.925 -9.112 1.00 123.76 118 ALA B CA 1
ATOM 2641 C C . ALA B 1 122 ? 22.151 -47.743 -10.031 1.00 115.15 118 ALA B C 1
ATOM 2642 O O . ALA B 1 122 ? 21.497 -47.882 -11.071 1.00 127.85 118 ALA B O 1
ATOM 2644 N N . ALA B 1 123 ? 22.659 -46.567 -9.663 1.00 112.15 119 ALA B N 1
ATOM 2645 C CA . ALA B 1 123 ? 22.482 -45.404 -10.518 1.00 102.53 119 ALA B CA 1
ATOM 2646 C C . ALA B 1 123 ? 23.156 -45.604 -11.863 1.00 97.19 119 ALA B C 1
ATOM 2647 O O . ALA B 1 123 ? 22.570 -45.300 -12.906 1.00 94.61 119 ALA B O 1
ATOM 2649 N N . LEU B 1 124 ? 24.349 -46.197 -11.868 1.00 97.34 120 LEU B N 1
ATOM 2650 C CA . LEU B 1 124 ? 25.072 -46.328 -13.128 1.00 100.00 120 LEU B CA 1
ATOM 2651 C C . LEU B 1 124 ? 24.432 -47.368 -14.024 1.00 94.07 120 LEU B C 1
ATOM 2652 O O . LEU B 1 124 ? 24.360 -47.177 -15.241 1.00 94.20 120 LEU B O 1
ATOM 2657 N N . TYR B 1 125 ? 23.933 -48.457 -13.446 1.00 96.33 121 TYR B N 1
ATOM 2658 C CA . TYR B 1 125 ? 23.190 -49.406 -14.261 1.00 99.08 121 TYR B CA 1
ATOM 2659 C C . TYR B 1 125 ? 21.887 -48.786 -14.735 1.00 94.65 121 TYR B C 1
ATOM 2660 O O . TYR B 1 125 ? 21.538 -48.899 -15.913 1.00 89.43 121 TYR B O 1
ATOM 2662 N N . LEU B 1 126 ? 21.185 -48.072 -13.847 1.00 98.30 122 LEU B N 1
ATOM 2663 C CA . LEU B 1 126 ? 19.968 -47.385 -14.264 1.00 91.79 122 LEU B CA 1
ATOM 2664 C C . LEU B 1 126 ? 20.260 -46.377 -15.361 1.00 87.10 122 LEU B C 1
ATOM 2665 O O . LEU B 1 126 ? 19.427 -46.163 -16.251 1.00 86.30 122 LEU B O 1
ATOM 2670 N N . ILE B 1 127 ? 21.440 -45.762 -15.325 1.00 85.17 123 ILE B N 1
ATOM 2671 C CA . ILE B 1 127 ? 21.829 -44.861 -16.400 1.00 82.40 123 ILE B CA 1
ATOM 2672 C C . ILE B 1 127 ? 22.056 -45.647 -17.682 1.00 81.63 123 ILE B C 1
ATOM 2673 O O . ILE B 1 127 ? 21.634 -45.234 -18.769 1.00 76.96 123 ILE B O 1
ATOM 2678 N N . ALA B 1 128 ? 22.701 -46.808 -17.569 1.00 83.34 124 ALA B N 1
ATOM 2679 C CA . ALA B 1 128 ? 22.935 -47.642 -18.735 1.00 74.98 124 ALA B CA 1
ATOM 2680 C C . ALA B 1 128 ? 21.631 -48.162 -19.323 1.00 82.45 124 ALA B C 1
ATOM 2681 O O . ALA B 1 128 ? 21.539 -48.349 -20.542 1.00 80.80 124 ALA B O 1
ATOM 2683 N N . ILE B 1 129 ? 20.610 -48.396 -18.491 1.00 83.47 125 ILE B N 1
ATOM 2684 C CA . ILE B 1 129 ? 19.302 -48.746 -19.043 1.00 85.32 125 ILE B CA 1
ATOM 2685 C C . ILE B 1 129 ? 18.777 -47.589 -19.877 1.00 77.23 125 ILE B C 1
ATOM 2686 O O . ILE B 1 129 ? 18.330 -47.768 -21.016 1.00 75.79 125 ILE B O 1
ATOM 2691 N N . ALA B 1 130 ? 18.861 -46.378 -19.329 1.00 73.30 126 ALA B N 1
ATOM 2692 C CA . ALA B 1 130 ? 18.400 -45.205 -20.055 1.00 77.37 126 ALA B CA 1
ATOM 2693 C C . ALA B 1 130 ? 19.172 -45.026 -21.355 1.00 72.77 126 ALA B C 1
ATOM 2694 O O . ALA B 1 130 ? 18.590 -44.662 -22.382 1.00 73.25 126 ALA B O 1
ATOM 2696 N N . LEU B 1 131 ? 20.478 -45.306 -21.337 1.00 72.94 127 LEU B N 1
ATOM 2697 C CA . LEU B 1 131 ? 21.267 -45.224 -22.561 1.00 71.66 127 LEU B CA 1
ATOM 2698 C C . LEU B 1 131 ? 20.796 -46.245 -23.588 1.00 73.83 127 LEU B C 1
ATOM 2699 O O . LEU B 1 131 ? 20.775 -45.964 -24.794 1.00 71.13 127 LEU B O 1
ATOM 2704 N N . ALA B 1 132 ? 20.407 -47.435 -23.128 1.00 76.06 128 ALA B N 1
ATOM 2705 C CA . ALA B 1 132 ? 19.882 -48.446 -24.040 1.00 73.80 128 ALA B CA 1
ATOM 2706 C C . ALA B 1 132 ? 18.549 -48.015 -24.626 1.00 73.04 128 ALA B C 1
ATOM 2707 O O . ALA B 1 132 ? 18.237 -48.362 -25.770 1.00 73.87 128 ALA B O 1
ATOM 2709 N N . ALA B 1 133 ? 17.740 -47.286 -23.853 1.00 72.92 129 ALA B N 1
ATOM 2710 C CA . ALA B 1 133 ? 16.489 -46.770 -24.391 1.00 73.61 129 ALA B CA 1
ATOM 2711 C C . ALA B 1 133 ? 16.750 -45.768 -25.506 1.00 73.53 129 ALA B C 1
ATOM 2712 O O . ALA B 1 133 ? 16.026 -45.746 -26.510 1.00 72.08 129 ALA B O 1
ATOM 2714 N N . ILE B 1 134 ? 17.789 -44.941 -25.348 1.00 66.81 130 ILE B N 1
ATOM 2715 C CA . ILE B 1 134 ? 18.198 -44.025 -26.409 1.00 65.63 130 ILE B CA 1
ATOM 2716 C C . ILE B 1 134 ? 18.605 -44.801 -27.660 1.00 64.20 130 ILE B C 1
ATOM 2717 O O . ILE B 1 134 ? 18.155 -44.504 -28.771 1.00 64.42 130 ILE B O 1
ATOM 2722 N N . ALA B 1 135 ? 19.447 -45.822 -27.492 1.00 66.02 131 ALA B N 1
ATOM 2723 C CA . ALA B 1 135 ? 19.900 -46.625 -28.626 1.00 65.96 131 ALA B CA 1
ATOM 2724 C C . ALA B 1 135 ? 18.731 -47.280 -29.351 1.00 69.70 131 ALA B C 1
ATOM 2725 O O . ALA B 1 135 ? 18.686 -47.301 -30.587 1.00 74.49 131 ALA B O 1
ATOM 2727 N N . LEU B 1 136 ? 17.793 -47.862 -28.600 1.00 72.43 132 LEU B N 1
ATOM 2728 C CA . LEU B 1 136 ? 16.627 -48.461 -29.238 1.00 76.25 132 LEU B CA 1
ATOM 2729 C C . LEU B 1 136 ? 15.807 -47.408 -29.972 1.00 75.47 132 LEU B C 1
ATOM 2730 O O . LEU B 1 136 ? 15.256 -47.677 -31.047 1.00 80.62 132 LEU B O 1
ATOM 2732 N N . ALA B 1 137 ? 15.725 -46.197 -29.412 1.00 73.64 133 ALA B N 1
ATOM 2733 C CA . ALA B 1 137 ? 14.993 -45.122 -30.074 1.00 72.57 133 ALA B CA 1
ATOM 2734 C C . ALA B 1 137 ? 15.630 -44.742 -31.403 1.00 70.84 133 ALA B C 1
ATOM 2735 O O . ALA B 1 137 ? 14.925 -44.441 -32.370 1.00 72.97 133 ALA B O 1
ATOM 2737 N N . LEU B 1 138 ? 16.961 -44.755 -31.477 1.00 67.91 134 LEU B N 1
ATOM 2738 C CA . LEU B 1 138 ? 17.635 -44.372 -32.714 1.00 67.19 134 LEU B CA 1
ATOM 2739 C C . LEU B 1 138 ? 17.578 -45.487 -33.743 1.00 73.64 134 LEU B C 1
ATOM 2740 O O . LEU B 1 138 ? 17.463 -45.218 -34.944 1.00 69.84 134 LEU B O 1
ATOM 2745 N N . VAL B 1 139 ? 17.669 -46.741 -33.291 1.00 77.31 135 VAL B N 1
ATOM 2746 C CA . VAL B 1 139 ? 17.441 -47.867 -34.189 1.00 74.46 135 VAL B CA 1
ATOM 2747 C C . VAL B 1 139 ? 16.025 -47.807 -34.729 1.00 77.83 135 VAL B C 1
ATOM 2748 O O . VAL B 1 139 ? 15.777 -48.146 -35.892 1.00 80.06 135 VAL B O 1
ATOM 2752 N N . ALA B 1 140 ? 15.081 -47.337 -33.910 1.00 78.60 136 ALA B N 1
ATOM 2753 C CA . ALA B 1 140 ? 13.699 -47.229 -34.362 1.00 85.37 136 ALA B CA 1
ATOM 2754 C C . ALA B 1 140 ? 13.558 -46.198 -35.473 1.00 84.10 136 ALA B C 1
ATOM 2755 O O . ALA B 1 140 ? 12.815 -46.419 -36.441 1.00 87.70 136 ALA B O 1
ATOM 2757 N N . ILE B 1 141 ? 14.272 -45.076 -35.357 1.00 77.71 137 ILE B N 1
ATOM 2758 C CA . ILE B 1 141 ? 14.216 -44.040 -36.385 1.00 77.46 137 ILE B CA 1
ATOM 2759 C C . ILE B 1 141 ? 14.757 -44.574 -37.705 1.00 79.81 137 ILE B C 1
ATOM 2760 O O . ILE B 1 141 ? 14.144 -44.402 -38.767 1.00 81.24 137 ILE B O 1
ATOM 2765 N N . ALA B 1 142 ? 15.902 -45.255 -37.653 1.00 76.23 138 ALA B N 1
ATOM 2766 C CA . ALA B 1 142 ? 16.514 -45.780 -38.868 1.00 79.06 138 ALA B CA 1
ATOM 2767 C C . ALA B 1 142 ? 15.631 -46.830 -39.542 1.00 84.31 138 ALA B C 1
ATOM 2768 O O . ALA B 1 142 ? 15.489 -46.836 -40.770 1.00 86.63 138 ALA B O 1
ATOM 2770 N N . LEU B 1 143 ? 15.032 -47.729 -38.764 1.00 86.09 139 LEU B N 1
ATOM 2771 C CA . LEU B 1 143 ? 14.259 -48.822 -39.347 1.00 89.17 139 LEU B CA 1
ATOM 2772 C C . LEU B 1 143 ? 12.795 -48.472 -39.604 1.00 96.28 139 LEU B C 1
ATOM 2773 O O . LEU B 1 143 ? 12.131 -49.178 -40.379 1.00 103.08 139 LEU B O 1
ATOM 2778 N N . GLY B 1 144 ? 12.282 -47.396 -39.013 1.00 93.88 140 GLY B N 1
ATOM 2779 C CA . GLY B 1 144 ? 10.851 -47.139 -39.079 1.00 98.61 140 GLY B CA 1
ATOM 2780 C C . GLY B 1 144 ? 10.042 -48.125 -38.260 1.00 112.80 140 GLY B C 1
ATOM 2781 O O . GLY B 1 144 ? 8.936 -48.508 -38.668 1.00 113.08 140 GLY B O 1
ATOM 2782 N N . ASP B 1 145 ? 10.575 -48.548 -37.116 1.00 103.63 141 ASP B N 1
ATOM 2783 C CA . ASP B 1 145 ? 9.981 -49.590 -36.285 1.00 101.45 141 ASP B CA 1
ATOM 2784 C C . ASP B 1 145 ? 9.092 -48.950 -35.221 1.00 106.65 141 ASP B C 1
ATOM 2785 O O . ASP B 1 145 ? 9.591 -48.362 -34.256 1.00 110.07 141 ASP B O 1
ATOM 2790 N N . GLU B 1 146 ? 7.774 -49.090 -35.374 1.00 108.52 142 GLU B N 1
ATOM 2791 C CA . GLU B 1 146 ? 6.863 -48.552 -34.369 1.00 109.51 142 GLU B CA 1
ATOM 2792 C C . GLU B 1 146 ? 6.964 -49.332 -33.065 1.00 110.06 142 GLU B C 1
ATOM 2793 O O . GLU B 1 146 ? 6.990 -48.738 -31.980 1.00 107.81 142 GLU B O 1
ATOM 2795 N N . GLU B 1 147 ? 7.024 -50.663 -33.149 1.00 113.49 143 GLU B N 1
ATOM 2796 C CA . GLU B 1 147 ? 7.060 -51.475 -31.939 1.00 115.19 143 GLU B CA 1
ATOM 2797 C C . GLU B 1 147 ? 8.360 -51.278 -31.172 1.00 109.17 143 GLU B C 1
ATOM 2798 O O . GLU B 1 147 ? 8.378 -51.410 -29.944 1.00 109.31 143 GLU B O 1
ATOM 2800 N N . LEU B 1 148 ? 9.452 -50.953 -31.866 1.00 104.39 144 LEU B N 1
ATOM 2801 C CA . LEU B 1 148 ? 10.700 -50.674 -31.165 1.00 100.71 144 LEU B CA 1
ATOM 2802 C C . LEU B 1 148 ? 10.698 -49.278 -30.553 1.00 98.86 144 LEU B C 1
ATOM 2803 O O . LEU B 1 148 ? 11.334 -49.058 -29.515 1.00 93.42 144 LEU B O 1
ATOM 2808 N N . ALA B 1 149 ? 9.980 -48.333 -31.161 1.00 97.71 145 ALA B N 1
ATOM 2809 C CA . ALA B 1 149 ? 9.832 -47.029 -30.533 1.00 92.17 145 ALA B CA 1
ATOM 2810 C C . ALA B 1 149 ? 8.939 -47.107 -29.303 1.00 96.81 145 ALA B C 1
ATOM 2811 O O . ALA B 1 149 ? 9.207 -46.431 -28.303 1.00 92.48 145 ALA B O 1
ATOM 2813 N N . LYS B 1 150 ? 7.913 -47.964 -29.338 1.00 104.30 146 LYS B N 1
ATOM 2814 C CA . LYS B 1 150 ? 7.049 -48.140 -28.175 1.00 104.87 146 LYS B CA 1
ATOM 2815 C C . LYS B 1 150 ? 7.775 -48.877 -27.059 1.00 104.04 146 LYS B C 1
ATOM 2816 O O . LYS B 1 150 ? 7.609 -48.544 -25.879 1.00 103.96 146 LYS B O 1
ATOM 2818 N N . LYS B 1 151 ? 8.610 -49.858 -27.410 1.00 103.71 147 LYS B N 1
ATOM 2819 C CA . LYS B 1 151 ? 9.405 -50.534 -26.390 1.00 103.20 147 LYS B CA 1
ATOM 2820 C C . LYS B 1 151 ? 10.367 -49.566 -25.718 1.00 98.29 147 LYS B C 1
ATOM 2821 O O . LYS B 1 151 ? 10.530 -49.591 -24.492 1.00 97.25 147 LYS B O 1
ATOM 2825 N N . ALA B 1 152 ? 11.018 -48.706 -26.508 1.00 97.88 148 ALA B N 1
ATOM 2826 C CA . ALA B 1 152 ? 11.890 -47.685 -25.937 1.00 89.09 148 ALA B CA 1
ATOM 2827 C C . ALA B 1 152 ? 11.103 -46.724 -25.053 1.00 94.79 148 ALA B C 1
ATOM 2828 O O . ALA B 1 152 ? 11.552 -46.363 -23.959 1.00 94.64 148 ALA B O 1
ATOM 2830 N N . LYS B 1 153 ? 9.930 -46.283 -25.521 1.00 95.78 149 LYS B N 1
ATOM 2831 C CA . LYS B 1 153 ? 9.111 -45.359 -24.737 1.00 97.93 149 LYS B CA 1
ATOM 2832 C C . LYS B 1 153 ? 8.775 -45.935 -23.367 1.00 97.82 149 LYS B C 1
ATOM 2833 O O . LYS B 1 153 ? 8.945 -45.266 -22.341 1.00 98.59 149 LYS B O 1
ATOM 2836 N N . GLU B 1 154 ? 8.292 -47.180 -23.329 1.00 99.94 150 GLU B N 1
ATOM 2837 C CA . GLU B 1 154 ? 7.952 -47.793 -22.049 1.00 103.77 150 GLU B CA 1
ATOM 2838 C C . GLU B 1 154 ? 9.172 -47.903 -21.142 1.00 104.65 150 GLU B C 1
ATOM 2839 O O . GLU B 1 154 ? 9.056 -47.733 -19.922 1.00 104.16 150 GLU B O 1
ATOM 2841 N N . LEU B 1 155 ? 10.348 -48.155 -21.717 1.00 102.02 151 LEU B N 1
ATOM 2842 C CA . LEU B 1 155 ? 11.565 -48.228 -20.916 1.00 101.81 151 LEU B CA 1
ATOM 2843 C C . LEU B 1 155 ? 11.884 -46.885 -20.278 1.00 107.24 151 LEU B C 1
ATOM 2844 O O . LEU B 1 155 ? 12.197 -46.815 -19.086 1.00 108.83 151 LEU B O 1
ATOM 2849 N N . ALA B 1 156 ? 11.793 -45.801 -21.054 1.00 122.84 152 ALA B N 1
ATOM 2850 C CA . ALA B 1 156 ? 12.144 -44.488 -20.522 1.00 124.28 152 ALA B CA 1
ATOM 2851 C C . ALA B 1 156 ? 11.240 -44.098 -19.364 1.00 137.88 152 ALA B C 1
ATOM 2852 O O . ALA B 1 156 ? 11.674 -43.387 -18.450 1.00 132.62 152 ALA B O 1
ATOM 2854 N N . GLU B 1 157 ? 9.986 -44.555 -19.378 1.00 111.37 153 GLU B N 1
ATOM 2855 C CA . GLU B 1 157 ? 9.094 -44.285 -18.256 1.00 107.09 153 GLU B CA 1
ATOM 2856 C C . GLU B 1 157 ? 9.449 -45.146 -17.051 1.00 102.35 153 GLU B C 1
ATOM 2857 O O . GLU B 1 157 ? 9.344 -44.692 -15.905 1.00 100.81 153 GLU B O 1
ATOM 2863 N N . LYS B 1 158 ? 9.868 -46.392 -17.289 1.00 103.24 154 LYS B N 1
ATOM 2864 C CA . LYS B 1 158 ? 10.358 -47.228 -16.198 1.00 104.67 154 LYS B CA 1
ATOM 2865 C C . LYS B 1 158 ? 11.581 -46.603 -15.539 1.00 102.51 154 LYS B C 1
ATOM 2866 O O . LYS B 1 158 ? 11.685 -46.578 -14.305 1.00 98.16 154 LYS B O 1
ATOM 2868 N N . VAL B 1 159 ? 12.520 -46.099 -16.352 1.00 100.41 155 VAL B N 1
ATOM 2869 C CA . VAL B 1 159 ? 13.722 -45.463 -15.818 1.00 93.08 155 VAL B CA 1
ATOM 2870 C C . VAL B 1 159 ? 13.341 -44.214 -15.039 1.00 92.53 155 VAL B C 1
ATOM 2871 O O . VAL B 1 159 ? 13.865 -43.954 -13.949 1.00 93.41 155 VAL B O 1
ATOM 2875 N N . LYS B 1 160 ? 12.426 -43.417 -15.601 1.00 90.27 156 LYS B N 1
ATOM 2876 C CA . LYS B 1 160 ? 11.969 -42.191 -14.953 1.00 92.45 156 LYS B CA 1
ATOM 2877 C C . LYS B 1 160 ? 11.399 -42.479 -13.573 1.00 98.64 156 LYS B C 1
ATOM 2878 O O . LYS B 1 160 ? 11.784 -41.844 -12.583 1.00 98.72 156 LYS B O 1
ATOM 2881 N N . GLU B 1 161 ? 10.466 -43.435 -13.494 1.00 98.94 157 GLU B N 1
ATOM 2882 C CA . GLU B 1 161 ? 9.810 -43.745 -12.227 1.00 97.10 157 GLU B CA 1
ATOM 2883 C C . GLU B 1 161 ? 10.806 -44.253 -11.191 1.00 97.12 157 GLU B C 1
ATOM 2884 O O . GLU B 1 161 ? 10.718 -43.896 -10.011 1.00 98.73 157 GLU B O 1
ATOM 2886 N N . GLU B 1 162 ? 11.784 -45.058 -11.615 1.00 95.90 158 GLU B N 1
ATOM 2887 C CA . GLU B 1 162 ? 12.710 -45.640 -10.650 1.00 97.24 158 GLU B CA 1
ATOM 2888 C C . GLU B 1 162 ? 13.768 -44.636 -10.212 1.00 102.73 158 GLU B C 1
ATOM 2889 O O . GLU B 1 162 ? 14.125 -44.587 -9.029 1.00 104.96 158 GLU B O 1
ATOM 2891 N N . ALA B 1 163 ? 14.268 -43.816 -11.142 1.00 97.55 159 ALA B N 1
ATOM 2892 C CA . ALA B 1 163 ? 15.216 -42.774 -10.766 1.00 99.63 159 ALA B CA 1
ATOM 2893 C C . ALA B 1 163 ? 14.571 -41.736 -9.855 1.00 109.22 159 ALA B C 1
ATOM 2894 O O . ALA B 1 163 ? 15.194 -41.272 -8.893 1.00 110.56 159 ALA B O 1
ATOM 2896 N N . GLU B 1 164 ? 13.323 -41.361 -10.141 1.00 102.05 160 GLU B N 1
ATOM 2897 C CA . GLU B 1 164 ? 12.637 -40.387 -9.300 1.00 100.09 160 GLU B CA 1
ATOM 2898 C C . GLU B 1 164 ? 12.421 -40.918 -7.890 1.00 108.63 160 GLU B C 1
ATOM 2899 O O . GLU B 1 164 ? 12.629 -40.196 -6.907 1.00 107.90 160 GLU B O 1
ATOM 2905 N N . LYS B 1 165 ? 12.013 -42.183 -7.769 1.00 112.59 161 LYS B N 1
ATOM 2906 C CA . LYS B 1 165 ? 11.731 -42.742 -6.452 1.00 112.72 161 LYS B CA 1
ATOM 2907 C C . LYS B 1 165 ? 13.016 -42.993 -5.676 1.00 121.48 161 LYS B C 1
ATOM 2908 O O . LYS B 1 165 ? 13.079 -42.745 -4.467 1.00 145.60 161 LYS B O 1
ATOM 2910 N N . ARG B 1 166 ? 14.051 -43.489 -6.348 1.00 110.38 162 ARG B N 1
ATOM 2911 C CA . ARG B 1 166 ? 15.322 -43.697 -5.674 1.00 113.26 162 ARG B CA 1
ATOM 2912 C C . ARG B 1 166 ? 16.065 -42.389 -5.419 1.00 112.20 162 ARG B C 1
ATOM 2913 O O . ARG B 1 166 ? 17.017 -42.379 -4.634 1.00 115.16 162 ARG B O 1
ATOM 2915 N N . TYR B 1 167 ? 15.678 -41.297 -6.084 1.00 108.79 163 TYR B N 1
ATOM 2916 C CA . TYR B 1 167 ? 16.291 -40.009 -5.774 1.00 104.61 163 TYR B CA 1
ATOM 2917 C C . TYR B 1 167 ? 15.886 -39.535 -4.387 1.00 106.28 163 TYR B C 1
ATOM 2918 O O . TYR B 1 167 ? 16.731 -39.069 -3.615 1.00 108.27 163 TYR B O 1
ATOM 2927 N N . LYS B 1 168 ? 14.601 -39.643 -4.047 1.00 109.15 164 LYS B N 1
ATOM 2928 C CA . LYS B 1 168 ? 14.175 -39.224 -2.720 1.00 109.47 164 LYS B CA 1
ATOM 2929 C C . LYS B 1 168 ? 14.781 -40.108 -1.640 1.00 114.68 164 LYS B C 1
ATOM 2930 O O . LYS B 1 168 ? 14.919 -39.665 -0.495 1.00 111.55 164 LYS B O 1
ATOM 2933 N N . GLU B 1 169 ? 15.155 -41.342 -1.982 1.00 118.90 165 GLU B N 1
ATOM 2934 C CA . GLU B 1 169 ? 15.909 -42.161 -1.047 1.00 116.69 165 GLU B CA 1
ATOM 2935 C C . GLU B 1 169 ? 17.352 -41.691 -0.946 1.00 120.14 165 GLU B C 1
ATOM 2936 O O . GLU B 1 169 ? 18.008 -41.949 0.069 1.00 122.81 165 GLU B O 1
ATOM 2938 N N . ALA B 1 170 ? 17.859 -41.004 -1.973 1.00 116.60 166 ALA B N 1
ATOM 2939 C CA . ALA B 1 170 ? 19.155 -40.350 -1.855 1.00 114.56 166 ALA B CA 1
ATOM 2940 C C . ALA B 1 170 ? 19.039 -38.976 -1.207 1.00 113.10 166 ALA B C 1
ATOM 2941 O O . ALA B 1 170 ? 19.985 -38.523 -0.553 1.00 110.30 166 ALA B O 1
ATOM 2943 N N . GLU B 1 171 ? 17.892 -38.308 -1.361 1.00 111.32 167 GLU B N 1
ATOM 2944 C CA . GLU B 1 171 ? 17.670 -37.062 -0.638 1.00 107.73 167 GLU B CA 1
ATOM 2945 C C . GLU B 1 171 ? 17.554 -37.308 0.858 1.00 118.34 167 GLU B C 1
ATOM 2946 O O . GLU B 1 171 ? 17.966 -36.463 1.660 1.00 126.07 167 GLU B O 1
ATOM 2948 N N . LYS B 1 172 ? 17.012 -38.457 1.250 1.00 118.19 168 LYS B N 1
ATOM 2949 C CA . LYS B 1 172 ? 16.866 -38.808 2.653 1.00 117.96 168 LYS B CA 1
ATOM 2950 C C . LYS B 1 172 ? 18.072 -39.559 3.194 1.00 120.01 168 LYS B C 1
ATOM 2951 O O . LYS B 1 172 ? 18.024 -40.056 4.322 1.00 132.82 168 LYS B O 1
ATOM 2953 N N . GLN B 1 173 ? 19.138 -39.673 2.410 1.00 120.17 169 GLN B N 1
ATOM 2954 C CA . GLN B 1 173 ? 20.367 -40.302 2.861 1.00 119.58 169 GLN B CA 1
ATOM 2955 C C . GLN B 1 173 ? 21.563 -39.364 2.821 1.00 117.45 169 GLN B C 1
ATOM 2956 O O . GLN B 1 173 ? 22.645 -39.752 3.277 1.00 117.20 169 GLN B O 1
ATOM 2958 N N . GLY B 1 174 ? 21.402 -38.150 2.296 1.00 113.68 170 GLY B N 1
ATOM 2959 C CA . GLY B 1 174 ? 22.528 -37.249 2.111 1.00 111.58 170 GLY B CA 1
ATOM 2960 C C . GLY B 1 174 ? 23.560 -37.729 1.115 1.00 104.05 170 GLY B C 1
ATOM 2961 O O . GLY B 1 174 ? 24.743 -37.397 1.251 1.00 103.85 170 GLY B O 1
ATOM 2962 N N . ASP B 1 175 ? 23.141 -38.478 0.095 1.00 101.40 171 ASP B N 1
ATOM 2963 C CA . ASP B 1 175 ? 24.037 -38.995 -0.940 1.00 97.48 171 ASP B CA 1
ATOM 2964 C C . ASP B 1 175 ? 23.938 -38.078 -2.156 1.00 90.51 171 ASP B C 1
ATOM 2965 O O . ASP B 1 175 ? 23.012 -38.189 -2.962 1.00 88.10 171 ASP B O 1
ATOM 2967 N N . GLU B 1 176 ? 24.886 -37.148 -2.272 1.00 87.63 172 GLU B N 1
ATOM 2968 C CA . GLU B 1 176 ? 24.805 -36.150 -3.330 1.00 86.43 172 GLU B CA 1
ATOM 2969 C C . GLU B 1 176 ? 25.286 -36.694 -4.663 1.00 82.70 172 GLU B C 1
ATOM 2970 O O . GLU B 1 176 ? 24.811 -36.252 -5.713 1.00 82.56 172 GLU B O 1
ATOM 2976 N N . ILE B 1 177 ? 26.223 -37.639 -4.646 1.00 82.62 173 ILE B N 1
ATOM 2977 C CA . ILE B 1 177 ? 26.620 -38.295 -5.885 1.00 79.55 173 ILE B CA 1
ATOM 2978 C C . ILE B 1 177 ? 25.453 -39.086 -6.453 1.00 82.40 173 ILE B C 1
ATOM 2979 O O . ILE B 1 177 ? 25.126 -38.981 -7.643 1.00 81.31 173 ILE B O 1
ATOM 2984 N N . ALA B 1 178 ? 24.793 -39.877 -5.604 1.00 82.85 174 ALA B N 1
ATOM 2985 C CA . ALA B 1 178 ? 23.634 -40.626 -6.070 1.00 84.22 174 ALA B CA 1
ATOM 2986 C C . ALA B 1 178 ? 22.512 -39.683 -6.472 1.00 82.91 174 ALA B C 1
ATOM 2987 O O . ALA B 1 178 ? 21.870 -39.886 -7.505 1.00 87.30 174 ALA B O 1
ATOM 2989 N N . LYS B 1 179 ? 22.301 -38.614 -5.701 1.00 79.72 175 LYS B N 1
ATOM 2990 C CA . LYS B 1 179 ? 21.314 -37.618 -6.098 1.00 80.08 175 LYS B CA 1
ATOM 2991 C C . LYS B 1 179 ? 21.624 -37.079 -7.486 1.00 77.17 175 LYS B C 1
ATOM 2992 O O . LYS B 1 179 ? 20.716 -36.878 -8.299 1.00 78.56 175 LYS B O 1
ATOM 2994 N N . ALA B 1 180 ? 22.907 -36.883 -7.790 1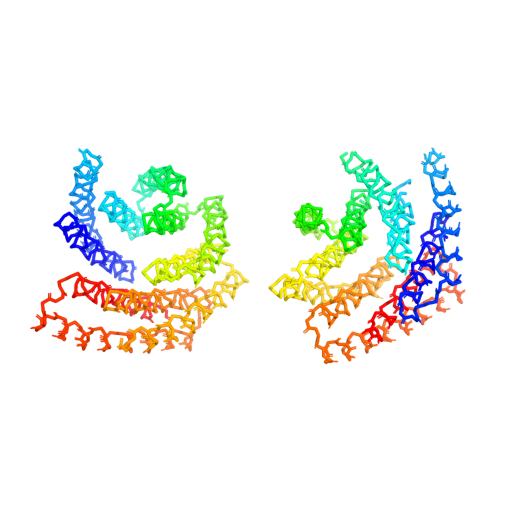.00 77.81 176 ALA B N 1
ATOM 2995 C CA . ALA B 1 180 ? 23.285 -36.393 -9.110 1.00 75.88 176 ALA B CA 1
ATOM 2996 C C . ALA B 1 180 ? 23.064 -37.448 -10.186 1.00 76.46 176 ALA B C 1
ATOM 2997 O O . ALA B 1 180 ? 22.551 -37.142 -11.269 1.00 70.98 176 ALA B O 1
ATOM 2999 N N . LEU B 1 181 ? 23.419 -38.698 -9.898 1.00 78.36 177 LEU B N 1
ATOM 3000 C CA . LEU B 1 181 ? 23.321 -39.732 -10.920 1.00 78.75 177 LEU B CA 1
ATOM 3001 C C . LEU B 1 181 ? 21.877 -40.089 -11.234 1.00 80.15 177 LEU B C 1
ATOM 3002 O O . LEU B 1 181 ? 21.576 -40.505 -12.358 1.00 72.38 177 LEU B O 1
ATOM 3007 N N . TYR B 1 182 ? 20.968 -39.935 -10.272 1.00 89.16 178 TYR B N 1
ATOM 3008 C CA . TYR B 1 182 ? 19.574 -40.181 -10.612 1.00 84.58 178 TYR B CA 1
ATOM 3009 C C . TYR B 1 182 ? 18.962 -38.995 -11.340 1.00 81.03 178 TYR B C 1
ATOM 3010 O O . TYR B 1 182 ? 18.056 -39.183 -12.158 1.00 79.39 178 TYR B O 1
ATOM 3019 N N . LEU B 1 183 ? 19.451 -37.782 -11.072 1.00 74.99 179 LEU B N 1
ATOM 3020 C CA . LEU B 1 183 ? 19.060 -36.649 -11.897 1.00 66.62 179 LEU B CA 1
ATOM 3021 C C . LEU B 1 183 ? 19.528 -36.841 -13.334 1.00 69.10 179 LEU B C 1
ATOM 3022 O O . LEU B 1 183 ? 18.823 -36.473 -14.282 1.00 61.93 179 LEU B O 1
ATOM 3027 N N . ILE B 1 184 ? 20.723 -37.407 -13.512 1.00 67.84 180 ILE B N 1
ATOM 3028 C CA . ILE B 1 184 ? 21.221 -37.719 -14.846 1.00 62.87 180 ILE B CA 1
ATOM 3029 C C . ILE B 1 184 ? 20.338 -38.763 -15.517 1.00 68.65 180 ILE B C 1
ATOM 3030 O O . ILE B 1 184 ? 20.021 -38.661 -16.710 1.00 65.99 180 ILE B O 1
ATOM 3035 N N . ALA B 1 185 ? 19.928 -39.786 -14.768 1.00 70.56 181 ALA B N 1
ATOM 3036 C CA . ALA B 1 185 ? 19.059 -40.800 -15.351 1.00 65.16 181 ALA B CA 1
ATOM 3037 C C . ALA B 1 185 ? 17.751 -40.182 -15.821 1.00 66.70 181 ALA B C 1
ATOM 3038 O O . ALA B 1 185 ? 17.255 -40.515 -16.903 1.00 72.70 181 ALA B O 1
ATOM 3040 N N . ILE B 1 186 ? 17.178 -39.269 -15.033 1.00 65.91 182 ILE B N 1
ATOM 3041 C CA . ILE B 1 186 ? 15.952 -38.623 -15.488 1.00 66.44 182 ILE B CA 1
ATOM 3042 C C . ILE B 1 186 ? 16.231 -37.749 -16.701 1.00 67.66 182 ILE B C 1
ATOM 3043 O O . ILE B 1 186 ? 15.375 -37.616 -17.585 1.00 66.11 182 ILE B O 1
ATOM 3048 N N . ALA B 1 187 ? 17.426 -37.155 -16.784 1.00 69.13 183 ALA B N 1
ATOM 3049 C CA . ALA B 1 187 ? 17.770 -36.382 -17.976 1.00 62.38 183 ALA B CA 1
ATOM 3050 C C . ALA B 1 187 ? 17.919 -37.290 -19.188 1.00 62.25 183 ALA B C 1
ATOM 3051 O O . ALA B 1 187 ? 17.450 -36.958 -20.280 1.00 62.22 183 ALA B O 1
ATOM 3053 N N . LEU B 1 188 ? 18.551 -38.451 -19.012 1.00 64.02 184 LEU B N 1
ATOM 3054 C CA . LEU B 1 188 ? 18.643 -39.400 -20.113 1.00 65.86 184 LEU B CA 1
ATOM 3055 C C . LEU B 1 188 ? 17.275 -39.944 -20.500 1.00 67.51 184 LEU B C 1
ATOM 3056 O O . LEU B 1 188 ? 17.042 -40.250 -21.674 1.00 70.70 184 LEU B O 1
ATOM 3061 N N . ALA B 1 189 ? 16.352 -40.048 -19.543 1.00 68.35 185 ALA B N 1
ATOM 3062 C CA . ALA B 1 189 ? 15.008 -40.503 -19.877 1.00 70.04 185 ALA B CA 1
ATOM 3063 C C . ALA B 1 189 ? 14.289 -39.492 -20.761 1.00 66.57 185 ALA B C 1
ATOM 3064 O O . ALA B 1 189 ? 13.607 -39.872 -21.718 1.00 68.27 185 ALA B O 1
ATOM 3066 N N . ALA B 1 190 ? 14.451 -38.198 -20.473 1.00 65.66 186 ALA B N 1
ATOM 3067 C CA . ALA B 1 190 ? 13.843 -37.174 -21.316 1.00 66.14 186 ALA B CA 1
ATOM 3068 C C . ALA B 1 190 ? 14.386 -37.239 -22.732 1.00 65.80 186 ALA B C 1
ATOM 3069 O O . ALA B 1 190 ? 13.640 -37.042 -23.696 1.00 69.59 186 ALA B O 1
ATOM 3071 N N . ILE B 1 191 ? 15.687 -37.507 -22.878 1.00 66.58 187 ILE B N 1
ATOM 3072 C CA . ILE B 1 191 ? 16.274 -37.648 -24.209 1.00 64.12 187 ILE B CA 1
ATOM 3073 C C . ILE B 1 191 ? 15.615 -38.800 -24.955 1.00 66.20 187 ILE B C 1
ATOM 3074 O O . ILE B 1 191 ? 15.204 -38.660 -26.115 1.00 66.77 187 ILE B O 1
ATOM 3079 N N . ALA B 1 192 ? 15.478 -39.951 -24.290 1.00 65.74 188 ALA B N 1
ATOM 3080 C CA . ALA B 1 192 ? 14.830 -41.093 -24.924 1.00 69.29 188 ALA B CA 1
ATOM 3081 C C . ALA B 1 192 ? 13.379 -40.796 -25.278 1.00 71.77 188 ALA B C 1
ATOM 3082 O O . ALA B 1 192 ? 12.878 -41.296 -26.289 1.00 75.12 188 ALA B O 1
ATOM 3084 N N . LEU B 1 193 ? 12.690 -39.987 -24.471 1.00 75.10 189 LEU B N 1
ATOM 3085 C CA . LEU B 1 193 ? 11.290 -39.687 -24.757 1.00 83.26 189 LEU B CA 1
ATOM 3086 C C . LEU B 1 193 ? 11.157 -38.736 -25.940 1.00 78.71 189 LEU B C 1
ATOM 3087 O O . LEU B 1 193 ? 10.235 -38.878 -26.754 1.00 81.15 189 LEU B O 1
ATOM 3089 N N . ALA B 1 194 ? 12.06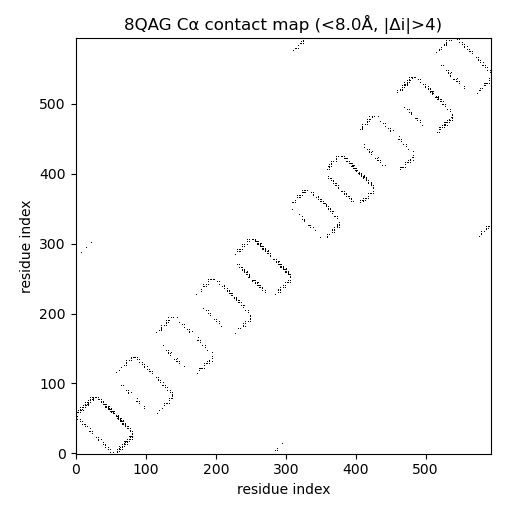4 -37.761 -26.055 1.00 70.19 190 ALA B N 1
ATOM 3090 C CA . ALA B 1 194 ? 12.037 -36.870 -27.213 1.00 74.32 190 ALA B CA 1
ATOM 3091 C C . ALA B 1 194 ? 12.414 -37.609 -28.489 1.00 76.52 190 ALA B C 1
ATOM 3092 O O . ALA B 1 194 ? 11.946 -37.251 -29.576 1.00 76.67 190 ALA B O 1
ATOM 3094 N N . LEU B 1 195 ? 13.252 -38.639 -28.374 1.00 72.16 191 LEU B N 1
ATOM 3095 C CA . LEU B 1 195 ? 13.623 -39.440 -29.533 1.00 70.43 191 LEU B CA 1
ATOM 3096 C C . LEU B 1 195 ? 12.470 -40.314 -30.003 1.00 77.84 191 LEU B C 1
ATOM 3097 O O . LEU B 1 195 ? 12.329 -40.559 -31.207 1.00 81.80 191 LEU B O 1
ATOM 3102 N N . VAL B 1 196 ? 11.638 -40.797 -29.078 1.00 81.22 192 VAL B N 1
ATOM 3103 C CA . VAL B 1 196 ? 10.477 -41.586 -29.475 1.00 80.05 192 VAL B CA 1
ATOM 3104 C C . VAL B 1 196 ? 9.411 -40.688 -30.095 1.00 83.79 192 VAL B C 1
ATOM 3105 O O . VAL B 1 196 ? 8.699 -41.100 -31.019 1.00 86.88 192 VAL B O 1
ATOM 3109 N N . ALA B 1 197 ? 9.287 -39.449 -29.614 1.00 85.10 193 ALA B N 1
ATOM 3110 C CA . ALA B 1 197 ? 8.362 -38.508 -30.238 1.00 88.47 193 ALA B CA 1
ATOM 3111 C C . ALA B 1 197 ? 8.782 -38.191 -31.666 1.00 89.33 193 ALA B C 1
ATOM 3112 O O . ALA B 1 197 ? 7.936 -38.079 -32.562 1.00 90.47 193 ALA B O 1
ATOM 3114 N N . ILE B 1 198 ? 10.089 -38.034 -31.892 1.00 85.63 194 ILE B N 1
ATOM 3115 C CA . ILE B 1 198 ? 10.598 -37.822 -33.245 1.00 84.83 194 ILE B CA 1
ATOM 3116 C C . ILE B 1 198 ? 10.247 -39.010 -34.129 1.00 87.60 194 ILE B C 1
ATOM 3117 O O . ILE B 1 198 ? 9.696 -38.852 -35.224 1.00 88.59 194 ILE B O 1
ATOM 3122 N N . ALA B 1 199 ? 10.520 -40.221 -33.640 1.00 91.14 195 ALA B N 1
ATOM 3123 C CA . ALA B 1 199 ? 10.305 -41.413 -34.450 1.00 88.59 195 ALA B CA 1
ATOM 3124 C C . ALA B 1 199 ? 8.825 -41.624 -34.744 1.00 92.56 195 ALA B C 1
ATOM 3125 O O . ALA B 1 199 ? 8.463 -42.064 -35.841 1.00 100.98 195 ALA B O 1
ATOM 3127 N N . LEU B 1 200 ? 7.958 -41.304 -33.784 1.00 102.07 196 LEU B N 1
ATOM 3128 C CA . LEU B 1 200 ? 6.518 -41.490 -33.926 1.00 99.79 196 LEU B CA 1
ATOM 3129 C C . LEU B 1 200 ? 5.794 -40.246 -34.433 1.00 104.89 196 LEU B C 1
ATOM 3130 O O . LEU B 1 200 ? 4.568 -40.289 -34.583 1.00 117.12 196 LEU B O 1
ATOM 3132 N N . LYS B 1 201 ? 6.513 -39.151 -34.700 1.00 105.19 197 LYS B N 1
ATOM 3133 C CA . LYS B 1 201 ? 5.908 -37.858 -35.039 1.00 104.10 197 LYS B CA 1
ATOM 3134 C C . LYS B 1 201 ? 4.838 -37.473 -34.017 1.00 106.54 197 LYS B C 1
ATOM 3135 O O . LYS B 1 201 ? 3.733 -37.044 -34.360 1.00 110.18 197 LYS B O 1
ATOM 3138 N N . ASP B 1 202 ? 5.184 -37.639 -32.741 1.00 102.83 198 ASP B N 1
ATOM 3139 C CA . ASP B 1 202 ? 4.268 -37.438 -31.622 1.00 103.91 198 ASP B CA 1
ATOM 3140 C C . ASP B 1 202 ? 4.481 -36.049 -31.028 1.00 102.13 198 ASP B C 1
ATOM 3141 O O . ASP B 1 202 ? 5.587 -35.724 -30.587 1.00 106.57 198 ASP B O 1
ATOM 3146 N N . GLU B 1 203 ? 3.420 -35.246 -30.982 1.00 107.11 199 GLU B N 1
ATOM 3147 C CA . GLU B 1 203 ? 3.550 -33.897 -30.444 1.00 106.23 199 GLU B CA 1
ATOM 3148 C C . GLU B 1 203 ? 3.336 -33.864 -28.937 1.00 111.60 199 GLU B C 1
ATOM 3149 O O . GLU B 1 203 ? 4.006 -33.103 -28.229 1.00 101.91 199 GLU B O 1
ATOM 3151 N N . LYS B 1 204 ? 2.413 -34.682 -28.432 1.00 123.31 200 LYS B N 1
ATOM 3152 C CA . LYS B 1 204 ? 2.188 -34.745 -26.993 1.00 118.78 200 LYS B CA 1
ATOM 3153 C C . LYS B 1 204 ? 3.406 -35.307 -26.268 1.00 123.58 200 LYS B C 1
ATOM 3154 O O . LYS B 1 204 ? 3.752 -34.842 -25.175 1.00 137.02 200 LYS B O 1
ATOM 3156 N N . LEU B 1 205 ? 4.071 -36.305 -26.857 1.00 109.75 201 LEU B N 1
ATOM 3157 C CA . LEU B 1 205 ? 5.242 -36.880 -26.204 1.00 102.73 201 LEU B CA 1
ATOM 3158 C C . LEU B 1 205 ? 6.410 -35.907 -26.207 1.00 100.52 201 LEU B C 1
ATOM 3159 O O . LEU B 1 205 ? 7.233 -35.929 -25.285 1.00 95.89 201 LEU B O 1
ATOM 3161 N N . ALA B 1 206 ? 6.493 -35.043 -27.221 1.00 100.40 202 ALA B N 1
ATOM 3162 C CA . ALA B 1 206 ? 7.541 -34.032 -27.230 1.00 95.52 202 ALA B CA 1
ATOM 3163 C C . ALA B 1 206 ? 7.272 -32.958 -26.184 1.00 96.06 202 ALA B C 1
ATOM 3164 O O . ALA B 1 206 ? 8.202 -32.467 -25.532 1.00 89.06 202 ALA B O 1
ATOM 3166 N N . LYS B 1 207 ? 5.999 -32.599 -25.992 1.00 98.15 203 LYS B N 1
ATOM 3167 C CA . LYS B 1 207 ? 5.640 -31.655 -24.940 1.00 95.27 203 LYS B CA 1
ATOM 3168 C C . LYS B 1 207 ? 5.865 -32.246 -23.550 1.00 93.83 203 LYS B C 1
ATOM 3169 O O . LYS B 1 207 ? 6.151 -31.504 -22.599 1.00 89.51 203 LYS B O 1
ATOM 3171 N N . GLU B 1 208 ? 5.749 -33.571 -23.416 1.00 94.11 204 GLU B N 1
ATOM 3172 C CA . GLU B 1 208 ? 5.995 -34.217 -22.129 1.00 89.53 204 GLU B CA 1
ATOM 3173 C C . GLU B 1 208 ? 7.485 -34.261 -21.812 1.00 89.01 204 GLU B C 1
ATOM 3174 O O . GLU B 1 208 ? 7.909 -33.889 -20.710 1.00 85.64 204 GLU B O 1
ATOM 3176 N N . ALA B 1 209 ? 8.294 -34.724 -22.768 1.00 90.07 205 ALA B N 1
ATOM 3177 C CA . ALA B 1 209 ? 9.740 -34.726 -22.587 1.00 79.56 205 ALA B CA 1
ATOM 3178 C C . ALA B 1 209 ? 10.274 -33.320 -22.345 1.00 79.16 205 ALA B C 1
ATOM 3179 O O . ALA B 1 209 ? 11.329 -33.151 -21.721 1.00 74.70 205 ALA B O 1
ATOM 3181 N N . LEU B 1 210 ? 9.574 -32.302 -22.846 1.00 78.57 206 LEU B N 1
ATOM 3182 C CA . LEU B 1 210 ? 10.032 -30.933 -22.645 1.00 79.05 206 LEU B CA 1
ATOM 3183 C C . LEU B 1 210 ? 9.783 -30.479 -21.210 1.00 76.54 206 LEU B C 1
ATOM 3184 O O . LEU B 1 210 ? 10.646 -29.846 -20.592 1.00 74.39 206 LEU B O 1
ATOM 3189 N N . LYS B 1 211 ? 8.601 -30.785 -20.667 1.00 80.15 207 LYS B N 1
ATOM 3190 C CA . LYS B 1 211 ? 8.331 -30.479 -19.265 1.00 85.35 207 LYS B CA 1
ATOM 3191 C C . LYS B 1 211 ? 9.281 -31.239 -18.352 1.00 78.80 207 LYS B C 1
ATOM 3192 O O . LYS B 1 211 ? 9.751 -30.701 -17.342 1.00 85.60 207 LYS B O 1
ATOM 3194 N N . LEU B 1 212 ? 9.600 -32.482 -18.711 1.00 76.47 208 LEU B N 1
ATOM 3195 C CA . LEU B 1 212 ? 10.517 -33.281 -17.911 1.00 73.89 208 LEU B CA 1
ATOM 3196 C C . LEU B 1 212 ? 11.919 -32.683 -17.928 1.00 76.78 208 LEU B C 1
ATOM 3197 O O . LEU B 1 212 ? 12.567 -32.566 -16.881 1.00 74.72 208 LEU B O 1
ATOM 3202 N N . ALA B 1 213 ? 12.404 -32.296 -19.111 1.00 72.83 209 ALA B N 1
ATOM 3203 C CA . ALA B 1 213 ? 13.736 -31.708 -19.205 1.00 71.51 209 ALA B CA 1
ATOM 3204 C C . ALA B 1 213 ? 13.827 -30.409 -18.417 1.00 70.94 209 ALA B C 1
ATOM 3205 O O . ALA B 1 213 ? 14.847 -30.137 -17.773 1.00 70.59 209 ALA B O 1
ATOM 3207 N N . LEU B 1 214 ? 12.781 -29.583 -18.470 1.00 71.77 210 LEU B N 1
ATOM 3208 C CA . LEU B 1 214 ? 12.800 -28.340 -17.708 1.00 74.76 210 LEU B CA 1
ATOM 3209 C C . LEU B 1 214 ? 12.777 -28.595 -16.205 1.00 73.57 210 LEU B C 1
ATOM 3210 O O . LEU B 1 214 ? 13.358 -27.819 -15.437 1.00 72.11 210 LEU B O 1
ATOM 3215 N N . GLU B 1 215 ? 12.099 -29.656 -15.766 1.00 71.00 211 GLU B N 1
ATOM 3216 C CA . GLU B 1 215 ? 12.124 -30.005 -14.349 1.00 71.73 211 GLU B CA 1
ATOM 3217 C C . GLU B 1 215 ? 13.524 -30.426 -13.916 1.00 68.46 211 GLU B C 1
ATOM 3218 O O . GLU B 1 215 ? 14.048 -29.933 -12.911 1.00 71.35 211 GLU B O 1
ATOM 3220 N N . VAL B 1 216 ? 14.162 -31.305 -14.692 1.00 69.71 212 VAL B N 1
ATOM 3221 C CA . VAL B 1 216 ? 15.515 -31.759 -14.374 1.00 67.88 212 VAL B CA 1
ATOM 3222 C C . VAL B 1 216 ? 16.491 -30.589 -14.388 1.00 64.99 212 VAL B C 1
ATOM 3223 O O . VAL B 1 216 ? 17.402 -30.508 -13.558 1.00 65.13 212 VAL B O 1
ATOM 3227 N N . LYS B 1 217 ? 16.330 -29.673 -15.339 1.00 69.15 213 LYS B N 1
ATOM 3228 C CA . LYS B 1 217 ? 17.241 -28.537 -15.422 1.00 71.25 213 LYS B CA 1
ATOM 3229 C C . LYS B 1 217 ? 17.135 -27.650 -14.186 1.00 72.67 213 LYS B C 1
ATOM 3230 O O . LYS B 1 217 ? 18.152 -27.218 -13.631 1.00 72.47 213 LYS B O 1
ATOM 3235 N N . LYS B 1 218 ? 15.910 -27.360 -13.741 1.00 73.50 214 LYS B N 1
ATOM 3236 C CA . LYS B 1 218 ? 15.737 -26.514 -12.562 1.00 86.49 214 LYS B CA 1
ATOM 3237 C C . LYS B 1 218 ? 16.296 -27.183 -11.312 1.00 80.01 214 LYS B C 1
ATOM 3238 O O . LYS B 1 218 ? 16.909 -26.521 -10.464 1.00 77.02 214 LYS B O 1
ATOM 3240 N N . LYS B 1 219 ? 16.103 -28.497 -11.182 1.00 76.16 215 LYS B N 1
ATOM 3241 C CA . LYS B 1 219 ? 16.568 -29.182 -9.983 1.00 72.67 215 LYS B CA 1
ATOM 3242 C C . LYS B 1 219 ? 18.082 -29.365 -10.000 1.00 70.86 215 LYS B C 1
ATOM 3243 O O . LYS B 1 219 ? 18.741 -29.177 -8.971 1.00 79.56 215 LYS B O 1
ATOM 3246 N N . SER B 1 220 ? 18.660 -29.693 -11.157 1.00 68.41 216 SER B N 1
ATOM 3247 C CA . SER B 1 220 ? 20.111 -29.836 -11.218 1.00 70.05 216 SER B CA 1
ATOM 3248 C C . SER B 1 220 ? 20.800 -28.495 -11.024 1.00 72.21 216 SER B C 1
ATOM 3249 O O . SER B 1 220 ? 21.886 -28.438 -10.440 1.00 69.18 216 SER B O 1
ATOM 3252 N N . GLU B 1 221 ? 20.179 -27.410 -11.490 1.00 71.63 217 GLU B N 1
ATOM 3253 C CA . GLU B 1 221 ? 20.747 -26.089 -11.256 1.00 73.59 217 GLU B CA 1
ATOM 3254 C C . GLU B 1 221 ? 20.742 -25.749 -9.774 1.00 74.31 217 GLU B C 1
ATOM 3255 O O . GLU B 1 221 ? 21.717 -25.187 -9.261 1.00 73.68 217 GLU B O 1
ATOM 3261 N N . GLU B 1 222 ? 19.652 -26.072 -9.071 1.00 74.20 218 GLU B N 1
ATOM 3262 C CA . GLU B 1 222 ? 19.616 -25.830 -7.633 1.00 76.75 218 GLU B CA 1
ATOM 3263 C C . GLU B 1 222 ? 20.666 -26.672 -6.926 1.00 77.70 218 GLU B C 1
ATOM 3264 O O . GLU B 1 222 ? 21.465 -26.159 -6.132 1.00 73.94 218 GLU B O 1
ATOM 3270 N N . GLU B 1 223 ? 20.700 -27.971 -7.237 1.00 76.37 219 GLU B N 1
ATOM 3271 C CA . GLU B 1 223 ? 21.672 -28.862 -6.626 1.00 74.25 219 GLU B CA 1
ATOM 3272 C C . GLU B 1 223 ? 23.097 -28.494 -6.998 1.00 75.26 219 GLU B C 1
ATOM 3273 O O . GLU B 1 223 ? 24.019 -28.815 -6.243 1.00 79.46 219 GLU B O 1
ATOM 3279 N N . TYR B 1 224 ? 23.294 -27.813 -8.130 1.00 73.45 220 TYR B N 1
ATOM 3280 C CA . TYR B 1 224 ? 24.639 -27.456 -8.568 1.00 73.18 220 TYR B CA 1
ATOM 3281 C C . TYR B 1 224 ? 25.207 -26.309 -7.737 1.00 78.19 220 TYR B C 1
ATOM 3282 O O . TYR B 1 224 ? 26.366 -26.354 -7.307 1.00 77.90 220 TYR B O 1
ATOM 3291 N N . GLU B 1 225 ? 24.409 -25.263 -7.505 1.00 80.50 221 GLU B N 1
ATOM 3292 C CA . GLU B 1 225 ? 24.887 -24.172 -6.663 1.00 79.95 221 GLU B CA 1
ATOM 3293 C C . GLU B 1 225 ? 24.971 -24.592 -5.206 1.00 77.58 221 GLU B C 1
ATOM 3294 O O . GLU B 1 225 ? 25.842 -24.110 -4.475 1.00 79.37 221 GLU B O 1
ATOM 3297 N N . GLU B 1 226 ? 24.091 -25.495 -4.773 1.00 78.20 222 GLU B N 1
ATOM 3298 C CA . GLU B 1 226 ? 24.180 -26.016 -3.415 1.00 81.37 222 GLU B CA 1
ATOM 3299 C C . GLU B 1 226 ? 25.473 -26.796 -3.224 1.00 86.98 222 GLU B C 1
ATOM 3300 O O . GLU B 1 226 ? 26.193 -26.598 -2.238 1.00 88.72 222 GLU B O 1
ATOM 3302 N N . ALA B 1 227 ? 25.801 -27.668 -4.181 1.00 84.06 223 ALA B N 1
ATOM 3303 C CA . ALA B 1 227 ? 27.027 -28.447 -4.091 1.00 86.21 223 ALA B CA 1
ATOM 3304 C C . ALA B 1 227 ? 28.275 -27.599 -4.284 1.00 88.62 223 ALA B C 1
ATOM 3305 O O . ALA B 1 227 ? 29.361 -28.026 -3.876 1.00 92.94 223 ALA B O 1
ATOM 3307 N N . LYS B 1 228 ? 28.127 -26.424 -4.887 1.00 88.73 224 LYS B N 1
ATOM 3308 C CA . LYS B 1 228 ? 29.261 -25.537 -5.123 1.00 92.33 224 LYS B CA 1
ATOM 3309 C C . LYS B 1 228 ? 29.844 -25.012 -3.814 1.00 99.08 224 LYS B C 1
ATOM 3310 O O . LYS B 1 228 ? 30.979 -24.538 -3.776 1.00 107.64 224 LYS B O 1
ATOM 3312 N N . LYS B 1 229 ? 29.060 -25.098 -2.744 1.00 96.47 225 LYS B N 1
ATOM 3313 C CA . LYS B 1 229 ? 29.498 -24.629 -1.434 1.00 101.85 225 LYS B CA 1
ATOM 3314 C C . LYS B 1 229 ? 30.358 -25.671 -0.726 1.00 107.83 225 LYS B C 1
ATOM 3315 O O . LYS B 1 229 ? 30.498 -25.646 0.497 1.00 114.01 225 LYS B O 1
ATOM 3317 N N . GLN B 1 230 ? 30.932 -26.585 -1.501 1.00 106.06 226 GLN B N 1
ATOM 3318 C CA . GLN B 1 230 ? 31.782 -27.639 -0.947 1.00 107.61 226 GLN B CA 1
ATOM 3319 C C . GLN B 1 230 ? 32.762 -28.185 -1.990 1.00 107.89 226 GLN B C 1
ATOM 3320 O O . GLN B 1 230 ? 32.663 -29.336 -2.424 1.00 108.91 226 GLN B O 1
ATOM 3324 N N . ASN B 1 232 ? 30.338 -31.090 -2.705 1.00 94.62 228 ASN B N 1
ATOM 3325 C CA . ASN B 1 232 ? 31.272 -32.073 -3.240 1.00 96.52 228 ASN B CA 1
ATOM 3326 C C . ASN B 1 232 ? 31.740 -31.673 -4.639 1.00 98.66 228 ASN B C 1
ATOM 3327 O O . ASN B 1 232 ? 30.941 -31.236 -5.469 1.00 93.71 228 ASN B O 1
ATOM 3332 N N . GLU B 1 233 ? 33.037 -31.844 -4.910 1.00 105.26 229 GLU B N 1
ATOM 3333 C CA . GLU B 1 233 ? 33.564 -31.456 -6.214 1.00 95.17 229 GLU B CA 1
ATOM 3334 C C . GLU B 1 233 ? 33.143 -32.430 -7.308 1.00 90.74 229 GLU B C 1
ATOM 3335 O O . GLU B 1 233 ? 33.058 -32.044 -8.482 1.00 81.65 229 GLU B O 1
ATOM 3337 N N . ILE B 1 234 ? 32.871 -33.686 -6.950 1.00 89.06 230 ILE B N 1
ATOM 3338 C CA . ILE B 1 234 ? 32.401 -34.649 -7.940 1.00 83.77 230 ILE B CA 1
ATOM 3339 C C . ILE B 1 234 ? 30.914 -34.456 -8.207 1.00 78.09 230 ILE B C 1
ATOM 3340 O O . ILE B 1 234 ? 30.476 -34.423 -9.362 1.00 73.61 230 ILE B O 1
ATOM 3345 N N . ALA B 1 235 ? 30.117 -34.321 -7.142 1.00 82.27 231 ALA B N 1
ATOM 3346 C CA . ALA B 1 235 ? 28.694 -34.055 -7.317 1.00 78.66 231 ALA B CA 1
ATOM 3347 C C . ALA B 1 235 ? 28.460 -32.736 -8.039 1.00 75.32 231 ALA B C 1
ATOM 3348 O O . ALA B 1 235 ? 27.455 -32.579 -8.740 1.00 75.56 231 ALA B O 1
ATOM 3350 N N . LYS B 1 236 ? 29.382 -31.788 -7.902 1.00 76.62 232 LYS B N 1
ATOM 3351 C CA . LYS B 1 236 ? 29.270 -30.542 -8.649 1.00 73.73 232 LYS B CA 1
ATOM 3352 C C . LYS B 1 236 ? 29.324 -30.806 -10.150 1.00 71.49 232 LYS B C 1
ATOM 3353 O O . LYS B 1 236 ? 28.449 -30.371 -10.904 1.00 73.83 232 LYS B O 1
ATOM 3356 N N . ALA B 1 237 ? 30.342 -31.539 -10.601 1.00 69.40 233 ALA B N 1
ATOM 3357 C CA . ALA B 1 237 ? 30.470 -31.819 -12.027 1.00 69.64 233 ALA B CA 1
ATOM 3358 C C . ALA B 1 237 ? 29.348 -32.715 -12.535 1.00 64.75 233 ALA B C 1
ATOM 3359 O O . ALA B 1 237 ? 28.960 -32.613 -13.704 1.00 60.56 233 ALA B O 1
ATOM 3361 N N . LEU B 1 238 ? 28.814 -33.586 -11.678 1.00 67.62 234 LEU B N 1
ATOM 3362 C CA . LEU B 1 238 ? 27.758 -34.494 -12.103 1.00 62.01 234 LEU B CA 1
ATOM 3363 C C . LEU B 1 238 ? 26.428 -33.767 -12.239 1.00 62.59 234 LEU B C 1
ATOM 3364 O O . LEU B 1 238 ? 25.634 -34.081 -13.132 1.00 61.55 234 LEU B O 1
ATOM 3369 N N . TYR B 1 239 ? 26.157 -32.804 -11.361 1.00 63.05 235 TYR B N 1
ATOM 3370 C CA . TYR B 1 239 ? 24.978 -31.967 -11.552 1.00 63.95 235 TYR B CA 1
ATOM 3371 C C . TYR B 1 239 ? 25.095 -31.172 -12.842 1.00 58.97 235 TYR B C 1
ATOM 3372 O O . TYR B 1 239 ? 24.104 -30.978 -13.552 1.00 57.48 235 TYR B O 1
ATOM 3381 N N . LEU B 1 240 ? 26.306 -30.721 -13.170 1.00 59.55 236 LEU B N 1
ATOM 3382 C CA . LEU B 1 240 ? 26.516 -29.986 -14.413 1.00 59.04 236 LEU B CA 1
ATOM 3383 C C . LEU B 1 240 ? 26.248 -30.863 -15.624 1.00 55.84 236 LEU B C 1
ATOM 3384 O O . LEU B 1 240 ? 25.709 -30.397 -16.633 1.00 55.98 236 LEU B O 1
ATOM 3389 N N . ILE B 1 241 ? 26.641 -32.135 -15.546 1.00 56.46 237 ILE B N 1
ATOM 3390 C CA . ILE B 1 241 ? 26.396 -33.078 -16.632 1.00 51.78 237 ILE B CA 1
ATOM 3391 C C . ILE B 1 241 ? 24.899 -33.251 -16.858 1.00 51.56 237 ILE B C 1
ATOM 3392 O O . ILE B 1 241 ? 24.433 -33.369 -17.997 1.00 50.68 237 ILE B O 1
ATOM 3397 N N . ALA B 1 242 ? 24.123 -33.290 -15.775 1.00 52.81 238 ALA B N 1
ATOM 3398 C CA . ALA B 1 242 ? 22.673 -33.325 -15.915 1.00 53.28 238 ALA B CA 1
ATOM 3399 C C . ALA B 1 242 ? 22.172 -32.109 -16.685 1.00 53.16 238 ALA B C 1
ATOM 3400 O O . ALA B 1 242 ? 21.324 -32.232 -17.574 1.00 56.62 238 ALA B O 1
ATOM 3402 N N . ILE B 1 243 ? 22.709 -30.930 -16.380 1.00 53.31 239 ILE B N 1
ATOM 3403 C CA . ILE B 1 243 ? 22.290 -29.727 -17.090 1.00 55.58 239 ILE B CA 1
ATOM 3404 C C . ILE B 1 243 ? 22.627 -29.850 -18.567 1.00 55.95 239 ILE B C 1
ATOM 3405 O O . ILE B 1 243 ? 21.789 -29.582 -19.437 1.00 57.95 239 ILE B O 1
ATOM 3410 N N . ALA B 1 244 ? 23.839 -30.312 -18.873 1.00 53.04 240 ALA B N 1
ATOM 3411 C CA . ALA B 1 244 ? 24.204 -30.553 -20.264 1.00 50.78 240 ALA B CA 1
ATOM 3412 C C . ALA B 1 244 ? 23.269 -31.572 -20.910 1.00 50.33 240 ALA B C 1
ATOM 3413 O O . ALA B 1 244 ? 22.877 -31.418 -22.071 1.00 51.88 240 ALA B O 1
ATOM 3415 N N . LEU B 1 245 ? 22.876 -32.607 -20.167 1.00 50.88 241 LEU B N 1
ATOM 3416 C CA . LEU B 1 245 ? 21.988 -33.612 -20.734 1.00 51.19 241 LEU B CA 1
ATOM 3417 C C . LEU B 1 245 ? 20.589 -33.063 -20.942 1.00 53.86 241 LEU B C 1
ATOM 3418 O O . LEU B 1 245 ? 19.881 -33.499 -21.858 1.00 55.33 241 LEU B O 1
ATOM 3423 N N . ALA B 1 246 ? 20.175 -32.109 -20.113 1.00 52.54 242 ALA B N 1
ATOM 3424 C CA . ALA B 1 246 ? 18.871 -31.497 -20.316 1.00 55.58 242 ALA B CA 1
ATOM 3425 C C . ALA B 1 246 ? 18.878 -30.609 -21.551 1.00 54.57 242 ALA B C 1
ATOM 3426 O O . ALA B 1 246 ? 17.904 -30.583 -22.310 1.00 56.12 242 ALA B O 1
ATOM 3428 N N . ALA B 1 247 ? 19.976 -29.891 -21.780 1.00 53.55 243 ALA B N 1
ATOM 3429 C CA . ALA B 1 247 ? 20.077 -29.054 -22.969 1.00 56.55 243 ALA B CA 1
ATOM 3430 C C . ALA B 1 247 ? 19.982 -29.887 -24.238 1.00 61.76 243 ALA B C 1
ATOM 3431 O O . ALA B 1 247 ? 19.409 -29.443 -25.239 1.00 65.13 243 ALA B O 1
ATOM 3433 N N . ILE B 1 248 ? 20.541 -31.099 -24.219 1.00 55.40 244 ILE B N 1
ATOM 3434 C CA . ILE B 1 248 ? 20.380 -32.008 -25.350 1.00 57.51 244 ILE B CA 1
ATOM 3435 C C . ILE B 1 248 ? 18.903 -32.314 -25.584 1.00 61.68 244 ILE B C 1
ATOM 3436 O O . ILE B 1 248 ? 18.434 -32.362 -26.729 1.00 63.21 244 ILE B O 1
ATOM 3441 N N . ALA B 1 249 ? 18.152 -32.543 -24.503 1.00 61.82 245 ALA B N 1
ATOM 3442 C CA . ALA B 1 249 ? 16.738 -32.871 -24.640 1.00 61.16 245 ALA B CA 1
ATOM 3443 C C . ALA B 1 249 ? 15.928 -31.686 -25.169 1.00 66.86 245 ALA B C 1
ATOM 3444 O O . ALA B 1 249 ? 14.973 -31.875 -25.932 1.00 68.56 245 ALA B O 1
ATOM 3446 N N . LEU B 1 250 ? 16.273 -30.461 -24.763 1.00 67.44 246 LEU B N 1
ATOM 3447 C CA . LEU B 1 250 ? 15.567 -29.296 -25.293 1.00 71.44 246 LEU B CA 1
ATOM 3448 C C . LEU B 1 250 ? 15.744 -29.179 -26.799 1.00 77.22 246 LEU B C 1
ATOM 3449 O O . LEU B 1 250 ? 14.783 -28.902 -27.531 1.00 77.26 246 LEU B O 1
ATOM 3454 N N . ALA B 1 251 ? 16.971 -29.371 -27.279 1.00 72.72 247 ALA B N 1
ATOM 3455 C CA . ALA B 1 251 ? 17.205 -29.319 -28.712 1.00 68.16 247 ALA B CA 1
ATOM 3456 C C . ALA B 1 251 ? 16.424 -30.414 -29.420 1.00 68.00 247 ALA B C 1
ATOM 3457 O O . ALA B 1 251 ? 15.853 -30.191 -30.493 1.00 68.19 247 ALA B O 1
ATOM 3459 N N . LEU B 1 252 ? 16.361 -31.600 -28.816 1.00 64.25 248 LEU B N 1
ATOM 3460 C CA . LEU B 1 252 ? 15.627 -32.699 -29.431 1.00 68.77 248 LEU B CA 1
ATOM 3461 C C . LEU B 1 252 ? 14.142 -32.376 -29.582 1.00 74.15 248 LEU B C 1
ATOM 3462 O O . LEU B 1 252 ? 13.534 -32.699 -30.610 1.00 74.40 248 LEU B O 1
ATOM 3467 N N . VAL B 1 253 ? 13.532 -31.754 -28.570 1.00 73.85 249 VAL B N 1
ATOM 3468 C CA . VAL B 1 253 ? 12.127 -31.381 -28.716 1.00 75.09 249 VAL B CA 1
ATOM 3469 C C . VAL B 1 253 ? 11.986 -30.209 -29.676 1.00 77.25 249 VAL B C 1
ATOM 3470 O O . VAL B 1 253 ? 10.968 -30.088 -30.370 1.00 79.70 249 VAL B O 1
ATOM 3474 N N . ALA B 1 254 ? 12.993 -29.332 -29.746 1.00 77.57 250 ALA B N 1
ATOM 3475 C CA . ALA B 1 254 ? 12.954 -28.274 -30.750 1.00 85.43 250 ALA B CA 1
ATOM 3476 C C . ALA B 1 254 ? 12.948 -28.853 -32.154 1.00 82.00 250 ALA B C 1
ATOM 3477 O O . ALA B 1 254 ? 12.337 -28.280 -33.062 1.00 89.00 250 ALA B O 1
ATOM 3479 N N . ILE B 1 255 ? 13.591 -30.006 -32.336 1.00 77.65 251 ILE B N 1
ATOM 3480 C CA . ILE B 1 255 ? 13.577 -30.694 -33.619 1.00 79.12 251 ILE B CA 1
ATOM 3481 C C . ILE B 1 255 ? 12.212 -31.332 -33.858 1.00 85.68 251 ILE B C 1
ATOM 3482 O O . ILE B 1 255 ? 11.646 -31.234 -34.956 1.00 89.66 251 ILE B O 1
ATOM 3487 N N . ALA B 1 256 ? 11.658 -31.987 -32.829 1.00 81.51 252 ALA B N 1
ATOM 3488 C CA . ALA B 1 256 ? 10.401 -32.712 -32.983 1.00 82.09 252 ALA B CA 1
ATOM 3489 C C . ALA B 1 256 ? 9.214 -31.774 -33.137 1.00 87.45 252 ALA B C 1
ATOM 3490 O O . ALA B 1 256 ? 8.261 -32.097 -33.855 1.00 93.51 252 ALA B O 1
ATOM 3492 N N . LEU B 1 257 ? 9.240 -30.619 -32.482 1.00 88.83 253 LEU B N 1
ATOM 3493 C CA . LEU B 1 257 ? 8.121 -29.693 -32.575 1.00 93.83 253 LEU B CA 1
ATOM 3494 C C . LEU B 1 257 ? 8.305 -28.647 -33.667 1.00 103.43 253 LEU B C 1
ATOM 3495 O O . LEU B 1 257 ? 7.365 -27.893 -33.943 1.00 109.80 253 LEU B O 1
ATOM 3497 N N . LYS B 1 258 ? 9.463 -28.624 -34.328 1.00 115.14 254 LYS B N 1
ATOM 3498 C CA . LYS B 1 258 ? 9.796 -27.588 -35.309 1.00 115.95 254 LYS B CA 1
ATOM 3499 C C . LYS B 1 258 ? 9.649 -26.194 -34.698 1.00 119.71 254 LYS B C 1
ATOM 3500 O O . LYS B 1 258 ? 9.164 -25.256 -35.335 1.00 121.20 254 LYS B O 1
ATOM 3502 N N . ASP B 1 259 ? 10.081 -26.061 -33.444 1.00 115.45 255 ASP B N 1
ATOM 3503 C CA . ASP B 1 259 ? 10.033 -24.800 -32.715 1.00 116.99 255 ASP B CA 1
ATOM 3504 C C . ASP B 1 259 ? 11.379 -24.098 -32.836 1.00 116.59 255 ASP B C 1
ATOM 3505 O O . ASP B 1 259 ? 12.424 -24.702 -32.576 1.00 112.24 255 ASP B O 1
ATOM 3510 N N . GLU B 1 260 ? 11.343 -22.808 -33.175 1.00 115.88 256 GLU B N 1
ATOM 3511 C CA . GLU B 1 260 ? 12.563 -22.048 -33.417 1.00 107.59 256 GLU B CA 1
ATOM 3512 C C . GLU B 1 260 ? 13.089 -21.356 -32.167 1.00 103.71 256 GLU B C 1
ATOM 3513 O O . GLU B 1 260 ? 14.304 -21.169 -32.042 1.00 96.20 256 GLU B O 1
ATOM 3515 N N . GLU B 1 261 ? 12.203 -20.967 -31.245 1.00 104.74 257 GLU B N 1
ATOM 3516 C CA . GLU B 1 261 ? 12.650 -20.398 -29.977 1.00 104.45 257 GLU B CA 1
ATOM 3517 C C . GLU B 1 261 ? 13.280 -21.460 -29.084 1.00 101.64 257 GLU B C 1
ATOM 3518 O O . GLU B 1 261 ? 14.248 -21.180 -28.367 1.00 98.97 257 GLU B O 1
ATOM 3520 N N . LEU B 1 262 ? 12.750 -22.686 -29.123 1.00 103.38 258 LEU B N 1
ATOM 3521 C CA . LEU B 1 262 ? 13.357 -23.777 -28.368 1.00 105.25 258 LEU B CA 1
ATOM 3522 C C . LEU B 1 262 ? 14.766 -24.066 -28.871 1.00 98.84 258 LEU B C 1
ATOM 3523 O O . LEU B 1 262 ? 15.658 -24.406 -28.084 1.00 96.20 258 LEU B O 1
ATOM 3525 N N . ALA B 1 263 ? 14.985 -23.939 -30.183 1.00 99.25 259 ALA B N 1
ATOM 3526 C CA . ALA B 1 263 ? 16.339 -24.057 -30.714 1.00 97.38 259 ALA B CA 1
ATOM 3527 C C . ALA B 1 263 ? 17.204 -22.890 -30.256 1.00 93.47 259 ALA B C 1
ATOM 3528 O O . ALA B 1 263 ? 18.392 -23.067 -29.967 1.00 96.33 259 ALA B O 1
ATOM 3530 N N . GLU B 1 264 ? 16.628 -21.688 -30.185 1.00 96.93 260 GLU B N 1
ATOM 3531 C CA . GLU B 1 264 ? 17.376 -20.546 -29.673 1.00 96.36 260 GLU B CA 1
ATOM 3532 C C . GLU B 1 264 ? 17.671 -20.702 -28.186 1.00 91.28 260 GLU B C 1
ATOM 3533 O O . GLU B 1 264 ? 18.766 -20.361 -27.723 1.00 90.08 260 GLU B O 1
ATOM 3535 N N . GLU B 1 265 ? 16.714 -21.233 -27.424 1.00 88.40 261 GLU B N 1
ATOM 3536 C CA . GLU B 1 265 ? 16.924 -21.386 -25.990 1.00 89.93 261 GLU B CA 1
ATOM 3537 C C . GLU B 1 265 ? 17.908 -22.511 -25.686 1.00 91.98 261 GLU B C 1
ATOM 3538 O O . GLU B 1 265 ? 18.753 -22.382 -24.791 1.00 87.97 261 GLU B O 1
ATOM 3540 N N . ALA B 1 266 ? 17.832 -23.610 -26.439 1.00 92.31 262 ALA B N 1
ATOM 3541 C CA . ALA B 1 266 ? 18.755 -24.718 -26.222 1.00 83.76 262 ALA B CA 1
ATOM 3542 C C . ALA B 1 266 ? 20.189 -24.319 -26.539 1.00 84.91 262 ALA B C 1
ATOM 3543 O O . ALA B 1 266 ? 21.106 -24.643 -25.777 1.00 83.89 262 ALA B O 1
ATOM 3545 N N . LYS B 1 267 ? 20.406 -23.596 -27.644 1.00 85.82 263 LYS B N 1
ATOM 3546 C CA . LYS B 1 267 ? 21.766 -23.192 -27.982 1.00 86.48 263 LYS B CA 1
ATOM 3547 C C . LYS B 1 267 ? 22.321 -22.216 -26.953 1.00 90.00 263 LYS B C 1
ATOM 3548 O O . LYS B 1 267 ? 23.523 -22.231 -26.668 1.00 89.20 263 LYS B O 1
ATOM 3550 N N . GLU B 1 268 ? 21.462 -21.383 -26.366 1.00 95.96 264 GLU B N 1
ATOM 3551 C CA . GLU B 1 268 ? 21.941 -20.446 -25.361 1.00 102.41 264 GLU B CA 1
ATOM 3552 C C . GLU B 1 268 ? 22.276 -21.172 -24.066 1.00 102.72 264 GLU B C 1
ATOM 3553 O O . GLU B 1 268 ? 23.264 -20.841 -23.400 1.00 103.02 264 GLU B O 1
ATOM 3555 N N . GLU B 1 269 ? 21.488 -22.192 -23.716 1.00 88.03 265 GLU B N 1
ATOM 3556 C CA . GLU B 1 269 ? 21.796 -22.990 -22.533 1.00 87.70 265 GLU B CA 1
ATOM 3557 C C . GLU B 1 269 ? 23.070 -23.804 -22.721 1.00 85.47 265 GLU B C 1
ATOM 3558 O O . GLU B 1 269 ? 23.860 -23.954 -21.782 1.00 83.32 265 GLU B O 1
ATOM 3564 N N . ALA B 1 270 ? 23.287 -24.338 -23.926 1.00 86.79 266 ALA B N 1
ATOM 3565 C CA . ALA B 1 270 ? 24.479 -25.140 -24.172 1.00 78.98 266 ALA B CA 1
ATOM 3566 C C . ALA B 1 270 ? 25.739 -24.295 -24.085 1.00 86.41 266 ALA B C 1
ATOM 3567 O O . ALA B 1 270 ? 26.764 -24.749 -23.563 1.00 85.42 266 ALA B O 1
ATOM 3569 N N . GLU B 1 271 ? 25.680 -23.060 -24.584 1.00 94.42 267 GLU B N 1
ATOM 3570 C CA . GLU B 1 271 ? 26.835 -22.179 -24.485 1.00 95.77 267 GLU B CA 1
ATOM 3571 C C . GLU B 1 271 ? 27.133 -21.821 -23.037 1.00 89.18 267 GLU B C 1
ATOM 3572 O O . GLU B 1 271 ? 28.302 -21.679 -22.664 1.00 97.56 267 GLU B O 1
ATOM 3574 N N . LYS B 1 272 ? 26.102 -21.704 -22.202 1.00 84.50 268 LYS B N 1
ATOM 3575 C CA . LYS B 1 272 ? 26.337 -21.356 -20.805 1.00 84.74 268 LYS B CA 1
ATOM 3576 C C . LYS B 1 272 ? 27.003 -22.504 -20.052 1.00 86.42 268 LYS B C 1
ATOM 3577 O O . LYS B 1 272 ? 27.965 -22.286 -19.305 1.00 90.24 268 LYS B O 1
ATOM 3579 N N . VAL B 1 273 ? 26.528 -23.734 -20.265 1.00 80.87 269 VAL B N 1
ATOM 3580 C CA . VAL B 1 273 ? 27.089 -24.896 -19.580 1.00 76.24 269 VAL B CA 1
ATOM 3581 C C . VAL B 1 273 ? 28.517 -25.157 -20.038 1.00 81.59 269 VAL B C 1
ATOM 3582 O O . VAL B 1 273 ? 29.397 -25.464 -19.222 1.00 83.11 269 VAL B O 1
ATOM 3586 N N . LYS B 1 274 ? 28.760 -25.081 -21.351 1.00 84.78 270 LYS B N 1
ATOM 3587 C CA . LYS B 1 274 ? 30.105 -25.284 -21.881 1.00 80.57 270 LYS B CA 1
ATOM 3588 C C . LYS B 1 274 ? 31.102 -24.337 -21.226 1.00 88.56 270 LYS B C 1
ATOM 3589 O O . LYS B 1 274 ? 32.158 -24.763 -20.741 1.00 85.97 270 LYS B O 1
ATOM 3591 N N . GLU B 1 275 ? 30.780 -23.041 -21.209 1.00 105.57 271 GLU B N 1
ATOM 3592 C CA . GLU B 1 275 ? 31.642 -22.064 -20.555 1.00 92.20 271 GLU B CA 1
ATOM 3593 C C . GLU B 1 275 ? 31.874 -22.427 -19.093 1.00 90.90 271 GLU B C 1
ATOM 3594 O O . GLU B 1 275 ? 33.020 -22.468 -18.627 1.00 90.93 271 GLU B O 1
ATOM 3596 N N . GLU B 1 276 ? 30.795 -22.726 -18.360 1.00 84.27 272 GLU B N 1
ATOM 3597 C CA . GLU B 1 276 ? 30.932 -23.034 -16.940 1.00 80.42 272 GLU B CA 1
ATOM 3598 C C . GLU B 1 276 ? 31.764 -24.292 -16.737 1.00 84.38 272 GLU B C 1
ATOM 3599 O O . GLU B 1 276 ? 32.571 -24.371 -15.803 1.00 83.24 272 GLU B O 1
ATOM 3601 N N . ALA B 1 277 ? 31.581 -25.287 -17.606 1.00 81.88 273 ALA B N 1
ATOM 3602 C CA . ALA B 1 277 ? 32.361 -26.513 -17.509 1.00 80.51 273 ALA B CA 1
ATOM 3603 C C . ALA B 1 277 ? 33.822 -26.253 -17.853 1.00 83.99 273 ALA B C 1
ATOM 3604 O O . ALA B 1 277 ? 34.730 -26.764 -17.185 1.00 80.25 273 ALA B O 1
ATOM 3606 N N . GLU B 1 278 ? 34.061 -25.500 -18.931 1.00 87.43 274 GLU B N 1
ATOM 3607 C CA . GLU B 1 278 ? 35.415 -25.067 -19.268 1.00 92.02 274 GLU B CA 1
ATOM 3608 C C . GLU B 1 278 ? 36.061 -24.324 -18.103 1.00 88.02 274 GLU B C 1
ATOM 3609 O O . GLU B 1 278 ? 37.217 -24.581 -17.752 1.00 95.83 274 GLU B O 1
ATOM 3612 N N . LYS B 1 279 ? 35.320 -23.407 -17.480 1.00 83.40 275 LYS B N 1
ATOM 3613 C CA . LYS B 1 279 ? 35.859 -22.699 -16.326 1.00 88.93 275 LYS B CA 1
ATOM 3614 C C . LYS B 1 279 ? 36.190 -23.677 -15.208 1.00 91.83 275 LYS B C 1
ATOM 3615 O O . LYS B 1 279 ? 37.293 -23.658 -14.650 1.00 94.22 275 LYS B O 1
ATOM 3617 N N . GLN B 1 280 ? 35.248 -24.562 -14.886 1.00 93.35 276 GLN B N 1
ATOM 3618 C CA . GLN B 1 280 ? 35.476 -25.531 -13.823 1.00 91.92 276 GLN B CA 1
ATOM 3619 C C . GLN B 1 280 ? 36.646 -26.448 -14.148 1.00 91.22 276 GLN B C 1
ATOM 3620 O O . GLN B 1 280 ? 37.469 -26.744 -13.275 1.00 95.01 276 GLN B O 1
ATOM 3626 N N . ALA B 1 281 ? 36.723 -26.927 -15.393 1.00 87.22 277 ALA B N 1
ATOM 3627 C CA . ALA B 1 281 ? 37.799 -27.840 -15.771 1.00 90.98 277 ALA B CA 1
ATOM 3628 C C . ALA B 1 281 ? 39.149 -27.134 -15.799 1.00 91.20 277 ALA B C 1
ATOM 3629 O O . ALA B 1 281 ? 40.163 -27.707 -15.379 1.00 89.82 277 ALA B O 1
ATOM 3631 N N . LYS B 1 282 ? 39.185 -25.893 -16.299 1.00 90.47 278 LYS B N 1
ATOM 3632 C CA . LYS B 1 282 ? 40.407 -25.097 -16.206 1.00 93.53 278 LYS B CA 1
ATOM 3633 C C . LYS B 1 282 ? 40.818 -24.924 -14.753 1.00 95.24 278 LYS B C 1
ATOM 3634 O O . LYS B 1 282 ? 42.006 -25.013 -14.417 1.00 94.66 278 LYS B O 1
ATOM 3636 N N . GLU B 1 283 ? 39.838 -24.679 -13.890 1.00 93.94 279 GLU B N 1
ATOM 3637 C CA . GLU B 1 283 ? 40.103 -24.503 -12.468 1.00 90.09 279 GLU B CA 1
ATOM 3638 C C . GLU B 1 283 ? 40.739 -25.761 -11.890 1.00 93.25 279 GLU B C 1
ATOM 3639 O O . GLU B 1 283 ? 41.832 -25.713 -11.326 1.00 100.75 279 GLU B O 1
ATOM 3641 N N . ALA B 1 284 ? 40.051 -26.889 -12.043 1.00 87.61 280 ALA B N 1
ATOM 3642 C CA . ALA B 1 284 ? 40.541 -28.167 -11.538 1.00 92.97 280 ALA B CA 1
ATOM 3643 C C . ALA B 1 284 ? 41.956 -28.462 -12.027 1.00 100.67 280 ALA B C 1
ATOM 3644 O O . ALA B 1 284 ? 42.827 -28.837 -11.243 1.00 96.22 280 ALA B O 1
ATOM 3646 N N . LYS B 1 285 ? 42.180 -28.294 -13.327 1.00 103.45 281 LYS B N 1
ATOM 3647 C CA . LYS B 1 285 ? 43.491 -28.539 -13.915 1.00 110.78 281 LYS B CA 1
ATOM 3648 C C . LYS B 1 285 ? 44.572 -27.728 -13.208 1.00 109.71 281 LYS B C 1
ATOM 3649 O O . LYS B 1 285 ? 45.625 -28.256 -12.851 1.00 113.03 281 LYS B O 1
ATOM 3651 N N . GLU B 1 286 ? 44.304 -26.441 -13.009 1.00 122.57 282 GLU B N 1
ATOM 3652 C CA . GLU B 1 286 ? 45.252 -25.555 -12.344 1.00 131.12 282 GLU B CA 1
ATOM 3653 C C . GLU B 1 286 ? 45.319 -25.847 -10.848 1.00 120.04 282 GLU B C 1
ATOM 3654 O O . GLU B 1 286 ? 45.828 -25.042 -10.069 1.00 120.90 282 GLU B O 1
ATOM 3656 N N . GLN B 1 287 ? 44.799 -27.006 -10.457 1.00 107.44 283 GLN B N 1
ATOM 3657 C CA . GLN B 1 287 ? 44.793 -27.418 -9.060 1.00 102.78 283 GLN B CA 1
ATOM 3658 C C . GLN B 1 287 ? 45.104 -28.904 -8.968 1.00 102.40 283 GLN B C 1
ATOM 3659 O O . GLN B 1 287 ? 45.866 -29.339 -8.106 1.00 104.18 283 GLN B O 1
ATOM 3665 N N . GLY B 1 288 ? 44.505 -29.680 -9.866 1.00 103.07 284 GLY B N 1
ATOM 3666 C CA . GLY B 1 288 ? 44.726 -31.112 -9.900 1.00 101.52 284 GLY B CA 1
ATOM 3667 C C . GLY B 1 288 ? 43.500 -31.952 -9.603 1.00 99.77 284 GLY B C 1
ATOM 3668 O O . GLY B 1 288 ? 43.626 -33.133 -9.277 1.00 101.92 284 GLY B O 1
ATOM 3669 N N . ASN B 1 289 ? 42.313 -31.362 -9.711 1.00 93.74 285 ASN B N 1
ATOM 3670 C CA . ASN B 1 289 ? 41.090 -32.123 -9.443 1.00 94.30 285 ASN B CA 1
ATOM 3671 C C . ASN B 1 289 ? 40.893 -33.112 -10.588 1.00 98.95 285 ASN B C 1
ATOM 3672 O O . ASN B 1 289 ? 40.123 -32.892 -11.526 1.00 99.51 285 ASN B O 1
ATOM 3674 N N . GLU B 1 290 ? 41.605 -34.234 -10.490 1.00 108.58 286 GLU B N 1
ATOM 3675 C CA . GLU B 1 290 ? 41.847 -35.114 -11.628 1.00 107.50 286 GLU B CA 1
ATOM 3676 C C . GLU B 1 290 ? 40.551 -35.668 -12.220 1.00 99.75 286 GLU B C 1
ATOM 3677 O O . GLU B 1 290 ? 40.167 -35.288 -13.333 1.00 97.29 286 GLU B O 1
ATOM 3683 N N . ILE B 1 291 ? 39.855 -36.544 -11.494 1.00 93.06 287 ILE B N 1
ATOM 3684 C CA . ILE B 1 291 ? 38.667 -37.170 -12.061 1.00 84.75 287 ILE B CA 1
ATOM 3685 C C . ILE B 1 291 ? 37.522 -36.170 -12.148 1.00 80.53 287 ILE B C 1
ATOM 3686 O O . ILE B 1 291 ? 36.609 -36.334 -12.961 1.00 82.82 287 ILE B O 1
ATOM 3691 N N . ALA B 1 292 ? 37.521 -35.141 -11.305 1.00 85.14 288 ALA B N 1
ATOM 3692 C CA . ALA B 1 292 ? 36.538 -34.079 -11.470 1.00 77.86 288 ALA B CA 1
ATOM 3693 C C . ALA B 1 292 ? 36.733 -33.385 -12.808 1.00 79.99 288 ALA B C 1
ATOM 3694 O O . ALA B 1 292 ? 35.761 -33.114 -13.523 1.00 80.95 288 ALA B O 1
ATOM 3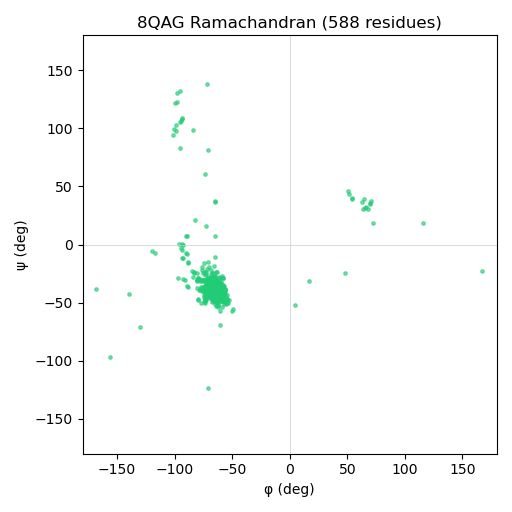696 N N . LYS B 1 293 ? 37.985 -33.086 -13.163 1.00 82.66 289 LYS B N 1
ATOM 3697 C CA . LYS B 1 293 ? 38.269 -32.562 -14.496 1.00 87.89 289 LYS B CA 1
ATOM 3698 C C . LYS B 1 293 ? 37.780 -33.525 -15.572 1.00 76.09 289 LYS B C 1
ATOM 3699 O O . LYS B 1 293 ? 37.331 -33.097 -16.640 1.00 70.70 289 LYS B O 1
ATOM 3701 N N . SER B 1 294 ? 37.883 -34.832 -15.316 1.00 77.29 290 SER B N 1
ATOM 3702 C CA . SER B 1 294 ? 37.339 -35.812 -16.248 1.00 77.30 290 SER B CA 1
ATOM 3703 C C . SER B 1 294 ? 35.843 -35.598 -16.441 1.00 75.32 290 SER B C 1
ATOM 3704 O O . SER B 1 294 ? 35.345 -35.572 -17.573 1.00 73.04 290 SER B O 1
ATOM 3707 N N . LEU B 1 295 ? 35.114 -35.411 -15.341 1.00 74.30 291 LEU B N 1
ATOM 3708 C CA . LEU B 1 295 ? 33.674 -35.235 -15.446 1.00 68.46 291 LEU B CA 1
ATOM 3709 C C . LEU B 1 295 ? 33.331 -33.928 -16.138 1.00 67.85 291 LEU B C 1
ATOM 3710 O O . LEU B 1 295 ? 32.450 -33.894 -17.005 1.00 68.84 291 LEU B O 1
ATOM 3715 N N . TYR B 1 296 ? 34.028 -32.844 -15.787 1.00 73.10 292 TYR B N 1
ATOM 3716 C CA . TYR B 1 296 ? 33.778 -31.575 -16.463 1.00 70.12 292 TYR B CA 1
ATOM 3717 C C . TYR B 1 296 ? 34.098 -31.665 -17.943 1.00 69.23 292 TYR B C 1
ATOM 3718 O O . TYR B 1 296 ? 33.406 -31.063 -18.770 1.00 68.05 292 TYR B O 1
ATOM 3727 N N . LYS B 1 297 ? 35.154 -32.404 -18.294 1.00 72.51 293 LYS B N 1
ATOM 3728 C CA . LYS B 1 297 ? 35.465 -32.634 -19.699 1.00 70.21 293 LYS B CA 1
ATOM 3729 C C . LYS B 1 297 ? 34.290 -33.291 -20.408 1.00 69.97 293 LYS B C 1
ATOM 3730 O O . LYS B 1 297 ? 33.910 -32.882 -21.512 1.00 74.08 293 LYS B O 1
ATOM 3732 N N . ILE B 1 298 ? 33.677 -34.286 -19.762 1.00 68.92 294 ILE B N 1
ATOM 3733 C CA . ILE B 1 298 ? 32.521 -34.971 -20.327 1.00 63.16 294 ILE B CA 1
ATOM 3734 C C . ILE B 1 298 ? 31.358 -34.008 -20.508 1.00 60.57 294 ILE B C 1
ATOM 3735 O O . ILE B 1 298 ? 30.585 -34.121 -21.468 1.00 61.19 294 ILE B O 1
ATOM 3740 N N . ALA B 1 299 ? 31.247 -33.015 -19.629 1.00 57.47 295 ALA B N 1
ATOM 3741 C CA . ALA B 1 299 ? 30.184 -32.029 -19.759 1.00 56.01 295 ALA B CA 1
ATOM 3742 C C . ALA B 1 299 ? 30.391 -31.155 -20.988 1.00 61.68 295 ALA B C 1
ATOM 3743 O O . ALA B 1 299 ? 29.418 -30.764 -21.643 1.00 61.16 295 ALA B O 1
ATOM 3745 N N . ILE B 1 300 ? 31.646 -30.825 -21.317 1.00 65.66 296 ILE B N 1
ATOM 3746 C CA . ILE B 1 300 ? 31.898 -30.041 -22.526 1.00 63.45 296 ILE B CA 1
ATOM 3747 C C . ILE B 1 300 ? 31.512 -30.839 -23.765 1.00 60.88 296 ILE B C 1
ATOM 3748 O O . ILE B 1 300 ? 30.959 -30.295 -24.729 1.00 61.35 296 ILE B O 1
ATOM 3753 N N . SER B 1 301 ? 31.791 -32.139 -23.764 1.00 58.43 297 SER B N 1
ATOM 3754 C CA . SER B 1 301 ? 31.383 -32.945 -24.906 1.00 63.00 297 SER B CA 1
ATOM 3755 C C . SER B 1 301 ? 29.871 -32.909 -25.078 1.00 60.21 297 SER B C 1
ATOM 3756 O O . SER B 1 301 ? 29.375 -32.705 -26.190 1.00 61.68 297 SER B O 1
ATOM 3759 N N . LEU B 1 302 ? 29.126 -33.058 -23.978 1.00 52.81 298 LEU B N 1
ATOM 3760 C CA . LEU B 1 302 ? 27.673 -33.044 -24.065 1.00 56.45 298 LEU B CA 1
ATOM 3761 C C . LEU B 1 302 ? 27.154 -31.678 -24.481 1.00 58.03 298 LEU B C 1
ATOM 3762 O O . LEU B 1 302 ? 26.195 -31.585 -25.258 1.00 60.90 298 LEU B O 1
ATOM 3767 N N . ALA B 1 303 ? 27.769 -30.609 -23.977 1.00 55.18 299 ALA B N 1
ATOM 3768 C CA . ALA B 1 303 ? 27.381 -29.274 -24.417 1.00 59.74 299 ALA B CA 1
ATOM 3769 C C . ALA B 1 303 ? 27.604 -29.098 -25.916 1.00 62.40 299 ALA B C 1
ATOM 3770 O O . ALA B 1 303 ? 26.777 -28.492 -26.608 1.00 62.89 299 ALA B O 1
ATOM 3772 N N . GLU B 1 304 ? 28.712 -29.628 -26.437 1.00 65.25 300 GLU B N 1
ATOM 3773 C CA . GLU B 1 304 ? 28.968 -29.532 -27.868 1.00 60.94 300 GLU B CA 1
ATOM 3774 C C . GLU B 1 304 ? 27.958 -30.350 -28.657 1.00 60.85 300 GLU B C 1
ATOM 3775 O O . GLU B 1 304 ? 27.500 -29.925 -29.725 1.00 69.59 300 GLU B O 1
ATOM 3781 N N . ILE B 1 305 ? 27.598 -31.526 -28.146 1.00 57.71 301 ILE B N 1
ATOM 3782 C CA . ILE B 1 305 ? 26.575 -32.346 -28.782 1.00 55.48 301 ILE B CA 1
ATOM 3783 C C . ILE B 1 305 ? 25.257 -31.585 -28.852 1.00 60.16 301 ILE B C 1
ATOM 3784 O O . ILE B 1 305 ? 24.551 -31.620 -29.869 1.00 62.23 301 ILE B O 1
ATOM 3789 N N . ALA B 1 306 ? 24.904 -30.889 -27.771 1.00 58.86 302 ALA B N 1
ATOM 3790 C CA . ALA B 1 306 ? 23.687 -30.087 -27.768 1.00 55.76 302 ALA B CA 1
ATOM 3791 C C . ALA B 1 306 ? 23.746 -28.994 -28.824 1.00 63.94 302 ALA B C 1
ATOM 3792 O O . ALA B 1 306 ? 22.736 -28.688 -29.469 1.00 66.39 302 ALA B O 1
ATOM 3794 N N . LEU B 1 307 ? 24.924 -28.397 -29.019 1.00 64.42 303 LEU B N 1
ATOM 3795 C CA . LEU B 1 307 ? 25.061 -27.349 -30.023 1.00 66.07 303 LEU B CA 1
ATOM 3796 C C . LEU B 1 307 ? 24.794 -27.898 -31.415 1.00 67.04 303 LEU B C 1
ATOM 3797 O O . LEU B 1 307 ? 24.033 -27.308 -32.194 1.00 70.78 303 LEU B O 1
ATOM 3802 N N . SER B 1 308 ? 25.391 -29.048 -31.734 1.00 61.83 304 SER B N 1
ATOM 3803 C CA . SER B 1 308 ? 25.111 -29.714 -33.000 1.00 65.59 304 SER B CA 1
ATOM 3804 C C . SER B 1 308 ? 23.612 -29.827 -33.229 1.00 71.59 304 SER B C 1
ATOM 3805 O O . SER B 1 308 ? 23.092 -29.386 -34.260 1.00 76.40 304 SER B O 1
ATOM 3808 N N . LEU B 1 309 ? 22.905 -30.429 -32.269 1.00 68.45 305 LEU B N 1
ATOM 3809 C CA . LEU B 1 309 ? 21.456 -30.560 -32.376 1.00 67.67 305 LEU B CA 1
ATOM 3810 C C . LEU B 1 309 ? 20.776 -29.203 -32.499 1.00 75.57 305 LEU B C 1
ATOM 3811 O O . LEU B 1 309 ? 19.780 -29.063 -33.219 1.00 78.11 305 LEU B O 1
ATOM 3816 N N . ALA B 1 310 ? 21.291 -28.190 -31.797 1.00 74.96 306 ALA B N 1
ATOM 3817 C CA . ALA B 1 310 ? 20.659 -26.875 -31.841 1.00 79.59 306 ALA B CA 1
ATOM 3818 C C . ALA B 1 310 ? 20.749 -26.247 -33.226 1.00 84.08 306 ALA B C 1
ATOM 3819 O O . ALA B 1 310 ? 19.876 -25.458 -33.603 1.00 87.46 306 ALA B O 1
ATOM 3821 N N . GLU B 1 311 ? 21.790 -26.576 -33.993 1.00 84.08 307 GLU B N 1
ATOM 3822 C CA . GLU B 1 311 ? 21.894 -26.069 -35.353 1.00 86.46 307 GLU B CA 1
ATOM 3823 C C . GLU B 1 311 ? 21.085 -26.898 -36.339 1.00 89.81 307 GLU B C 1
ATOM 3824 O O . GLU B 1 311 ? 20.685 -26.379 -37.386 1.00 108.14 307 GLU B O 1
ATOM 3826 N N . ILE B 1 312 ? 20.834 -28.163 -36.024 1.00 87.63 308 ILE B N 1
ATOM 3827 C CA . ILE B 1 312 ? 19.950 -29.005 -36.814 1.00 86.72 308 ILE B CA 1
ATOM 3828 C C . ILE B 1 312 ? 18.515 -28.560 -36.569 1.00 83.12 308 ILE B C 1
ATOM 3829 O O . ILE B 1 312 ? 17.743 -28.373 -37.501 1.00 91.98 308 ILE B O 1
#

Secondary structure (P-SEA, 3-state):
caaaaaaaaaaaaaaaaaaaaaaaaaaccaaaaaaaaaaaaaaaaaaaaaaaaaaaccaaaaaaaaaaaaaaaaaaaaaaaaccaaaaaaaaaaaaaaaaaaaaaaaaaaaacaaaaaaaaaaaaaaaaaaaaaaaaaaccaaaaaaaaaaaaaaaaaaaaaaaaaaacccaaaaaaaaaaaaaaaaaaaaaaaaaccaaaaaaaaaaaaaaaaaaaaaaaaacccaaaaaaaaaaaaaaaaaaaaaaaaaccaaaaaaaaaaaaaaaaaaaaaaaaaaaacaaaaaaaaaaaaaaaaaaaaaaaac/caaaaaaaaaaaaaaaaaaaaacccaaaaaaaaaaaaaaaaaaaaaaaacccccaaaaaaaaaaaaaaaaaccaaaaaaaaaaaaaacccccccccaaaaaaaaaaaaaaaaaaaaaaaccaaaaaaaaaaaaaaaaaaaaaaaaaaacccaaaaaaaaaaaaaaaaaaaaaaaaaccaaaaaaaaaaaaaaaaaaaaaaaaaccccaaaaaaaaaaaaaaaaaaaaaaaaaccaaaaaaaaaaaaaaaaaaaaaaaaaaaccaaaaaaaaaaaaaaaaaaaaaaac

Sequence (594 aa):
HMGIAEALKLIAEALEVIAKALLAIALGDKELAKEALKEAEEVKKKAEKLKKEAEKKRIAAALALIAIALAVIALALVAIALGDKELAKKAKEEALKVLKEAEKGYKEAKKQGDEIAAALYLIAIALAAIALALVAIALGDEELAKKAKELAEKVKEEAEKRYKEAEKQGDEIAKALYLIAIALAAIALALVAIALKDEKLAKEALKLALEVKKKSEEEYEEAKKNEIAKALYLIAIALAAIALALVAIALKDEELAEEAKEEAEKVKEEAEKQAKEAKEQGNEIAKSLYKIAISLAEIALSLAEIAAEALKLIAEALEVIAKALLAIALGDKELAKEALKEAEEVKKKAEKLKKEAAALLIAIALAVIALALVAIALGDKELAKKAKEEALKVLEAEKGYKIAAALYLIAIALAAIALALVAIALGDEELAKKAKELAEKVKEEAEKRYKEAEKQGDEIAKALYLIAIALAAIALALVAIALKDEKLAKEALKLALEVKKKSEEEYEEAKKQNEIAKALYLIAIALAAIALALVAIALKDEELAEEAKEEAEKVKEEAEKQAKEAKEQGNEIAKSLYKIAISLAEIALSLAEI

Nearest PDB structures (foldseek):
  8qag-assembly1_A  TM=1.003E+00  e=1.549E-30  synthetic construct
  8qai-assembly2_B  TM=8.392E-01  e=1.983E-17  synthetic construct
  5cwq-assembly1_A  TM=9.741E-01  e=5.909E-07  synthetic construct
  6xr2-assembly1_C  TM=8.360E-01  e=2.428E-04  synthetic construct
  9dze-assembly1_h  TM=5.037E-01  e=2.034E-04  synthetic construct

Solvent-accessible surface area: 22770 Å² total; per-residue (Å²): 108,83,38,41,43,50,0,9,106,26,10,11,52,1,7,74,6,10,18,52,0,16,72,0,56,51,132,58,59,120,133,42,0,79,82,0,35,66,64,0,83,57,11,18,58,69,0,99,79,27,30,62,84,19,101,96,115,82,66,15,2,0,15,0,0,12,0,8,2,15,1,1,10,0,14,0,12,0,1,44,21,38,60,54,83,80,28,0,53,41,0,42,112,32,1,66,69,3,13,62,58,0,81,66,12,18,63,74,5,98,91,92,57,72,49,41,7,4,0,10,23,4,9,0,9,0,5,1,0,10,1,0,0,9,0,2,56,33,65,67,54,128,77,19,1,57,79,0,29,106,14,0,54,55,3,54,61,63,0,74,72,10,35,63,98,6,62,92,100,73,26,42,56,0,40,0,8,9,6,10,0,8,0,10,0,0,10,0,0,0,14,0,1,44,34,63,120,49,63,82,25,0,53,47,0,34,99,9,0,74,101,5,16,54,40,0,95,124,39,19,92,63,19,61,160,66,60,59,0,10,0,12,3,4,10,0,10,0,10,1,1,10,0,8,0,10,0,1,46,36,68,119,51,91,75,22,6,98,83,0,76,58,34,0,56,85,5,60,83,58,0,85,76,38,16,75,55,3,73,139,121,44,43,91,57,2,72,26,11,1,128,10,0,37,17,11,0,62,9,0,42,17,10,12,90,73,48,88,86,34,18,64,28,18,31,42,0,6,102,6,12,12,24,0,14,70,2,55,44,128,66,53,57,78,62,0,71,44,1,57,68,80,1,56,57,8,21,64,88,6,58,65,49,50,85,91,90,83,26,38,23,18,3,29,0,13,2,3,8,1,13,0,11,0,0,49,35,64,61,54,84,80,28,0,52,43,0,29,67,78,5,73,139,4,40,88,1,92,82,54,73,124,107,66,35,0,36,5,5,12,2,6,0,6,4,0,11,1,13,0,10,0,2,56,26,67,68,54,84,78,37,6,62,73,0,47,63,34,4,102,64,2,20,64,35,0,88,65,31,52,75,65,8,67,94,76,64,35,75,57,9,4,0,13,14,5,8,0,9,0,9,2,0,11,0,23,0,11,13,1,42,38,60,120,61,83,78,31,3,61,63,1,64,62,42,0,88,59,4,30,49,35,0,67,118,38,38,89,63,7,66,94,132,68,60,34,0,10,0,16,0,4,11,0,6,0,11,1,1,10,0,14,1,10,4,8,61,38,65,97,66,83,71,20,29,67,60,0,34,66,32,0,56,58,5,18,63,37,0,68,58,63,18,65,45,8,77,91,159,44,36,126,74,4,25,35,27,9,43,14,0,33,17,11,0,81,8,0,71,17,12,16,95,89

Foldseek 3Di:
DVLQLVLLVLLLQLLVLQLQLLVLQLVLPLVSLVVSLVSLVVSLVVLVVSLVVVVVVFLSNLSSLLSNLSSLQSQLSSCSSVLPLVSLVVSLVSLVVSLVVLVVSLVVCVVVVVLNRNLSSLQSLLSSLQSLLSSCQSVVPLVSLVVSLVSLVVSQVVLVVSLVVCVVVVNLNSNLSSLLSLLSSLQSQLSSCQSVLNLVSLVVSLVSLVVSLVVLVVSLVVVVDDDQSNLSSLLSNLSSLQSQLSSCVSVVPLVSLVVSLVSLVVSLVVLVVDLVVCVVVVVSNDNSSSSSSNSSSSSSNSSSVSD/DVLLVLLLQLLVLQLQLLVCQVVLPLVSLVVSLVSLVVSLVVQVVVPVVPHLSLVSNLSSLQSQLSSCQSVLPLVSLVVSLVSLVVSCCLVVQCCLSVLSSLLSLLSSLSSLLSSCQSVLPLVSLVVSLVSLVVSLVVLVVVLVVCVVVVPLSSVLSSLLSLLSSLQSQLSSCQSVLNLVSLVVSLVSLVVSLVVLVVSLVVCVVDPLQSNLSSLLSQLSSLLSLLSSCVSVVPLVSLVVSLVSLVVSLVVLVVSLVVCVVPPVDVSNSSSSSSNSSSSSSNSSSVD

B-factor: mean 74.94, std 20.47, range [34.68, 150.23]

Radius of gyration: 27.87 Å; Cα contacts (8 Å, |Δi|>4): 1082; chains: 2; bounding box: 87×44×54 Å